Protein AF-K8WVA7-F1 (afdb_monomer)

Secondary structure (DSSP, 8-state):
------------------PPPPSSHHHHHHHHHHHHHTTS----------------GGG-TTSTTHHHHHHHHHHHHHHHHHH-HHHHHHHHHHHHHHHHHHHHT-SEEE-TT---S---PPPTT-SEEE-TT---SB--PPPTT--EEE-TTS--SB--PPPTT--EEE--SS--S---PPPTT--EEE--SS--S---PPPTT--EEE-TTS--S-PPPPPTT--EEE--SS--S-PPPPPTT--EEE--SS--S-PPPPPTT--EEE--SS--S-PPPPPTT--EEE--SS--S-PPPPPTT--EEE--SS------HHHHT--SEEEEETTS---HHHHHHHHHHHT-TT--SEEEEE--GGG-S-------HHHHHHTTS-TTTHHHHHHHHHHHTTSTTHHHHHHHHHHHHHSHHHHH-HHHHHHHHHHHHHHHH-HHHHHHHHHHHHHHHHS-TT-HHHHHHHHHHHHHHHHHHTTTTTT-HHHHHHHHHHHHHHHHHHHHHHHHHTTSTT--HHHHHHHHHHHHTTTTT-SSS-S-------TT--HHHHHHHHHHHHHHHHHHHHHHHHH-HHHHHHHHHH-HHHHHHHHHHHHHHHHHTHHHHHHHHHHHTT-TT-HHHHHHHHHHHHHHHHHHHHHHHHHHHHHHTT-GGGGS-----

Solvent-accessible surface area (backbone atoms only — not comparable to full-atom values): 36561 Å² total; per-residue (Å²): 139,82,91,88,83,91,89,86,80,91,79,86,81,88,78,90,80,89,72,88,77,71,88,56,69,69,48,52,62,48,47,45,51,47,63,56,42,75,74,49,92,69,87,82,77,82,76,74,84,78,81,82,78,90,69,65,76,83,76,58,76,77,48,95,62,38,78,74,48,49,62,56,47,54,49,58,36,56,60,27,63,81,77,37,66,70,36,26,55,36,35,50,54,49,48,50,52,53,51,46,29,69,72,74,62,47,42,62,48,80,44,63,67,32,67,33,60,69,67,72,91,68,70,65,70,29,30,34,42,32,41,22,46,22,49,24,46,51,65,59,84,61,37,67,48,22,26,36,41,38,37,29,42,10,55,25,50,46,69,53,76,65,27,69,51,21,32,36,41,36,42,25,45,28,51,27,48,53,68,56,76,62,33,70,48,24,30,36,41,35,40,24,43,26,50,24,54,47,69,57,76,62,32,63,52,24,32,28,42,35,44,26,37,10,55,26,52,50,68,59,75,61,28,64,54,26,29,36,41,36,44,24,48,27,53,28,48,56,65,56,74,58,30,61,63,20,31,36,41,33,46,24,41,27,53,27,52,52,68,54,72,66,26,66,48,23,31,35,43,36,44,23,43,27,51,26,45,50,65,58,73,64,33,70,49,26,32,37,41,35,44,23,42,26,48,26,48,51,64,55,70,56,43,88,56,37,39,38,37,34,41,25,38,24,50,26,37,60,78,48,74,43,63,79,68,50,65,48,33,42,37,33,43,25,63,25,68,42,35,69,69,50,50,52,53,51,47,64,56,68,70,39,97,83,65,84,42,59,48,77,45,65,54,65,64,93,70,76,84,66,83,77,70,69,54,57,38,39,64,40,58,34,72,52,45,59,82,90,48,28,67,61,50,36,64,62,31,59,68,51,52,75,43,86,46,32,64,46,35,17,46,48,50,45,54,55,50,70,34,68,56,48,71,71,33,71,59,59,30,49,51,53,38,52,50,55,54,51,40,73,76,30,69,70,56,33,55,56,46,19,53,51,33,44,56,44,60,74,61,56,86,77,50,63,54,58,50,52,53,52,48,52,49,49,55,52,39,47,44,49,76,73,53,74,43,80,92,34,58,74,60,48,53,53,52,50,53,43,50,53,48,52,57,46,45,48,54,50,28,53,61,46,38,80,72,44,87,96,58,59,63,48,57,51,31,51,47,49,50,63,74,38,22,73,86,66,66,39,81,90,50,77,92,79,80,79,86,80,83,59,94,82,75,48,77,65,54,53,54,51,50,54,54,48,45,49,54,42,53,52,72,42,39,59,64,51,51,32,69,32,63,61,54,50,56,50,39,49,71,76,40,46,73,60,40,51,57,45,50,54,52,48,52,53,43,56,76,73,40,46,69,59,53,44,57,48,55,28,58,76,65,74,46,76,90,40,68,66,57,52,53,56,43,44,54,52,51,51,52,52,51,48,49,70,42,31,43,59,50,46,52,52,56,26,50,77,71,72,45,58,74,77,64,50,70,80,67,94,127

Organism: NCBI:txid1141662

Foldseek 3Di:
DYDDDDDDDDDDDDDDDDDDDDPVPVVQVVVLVVLLVVVPPDDDDPDDDDPDDDDDPVVLPPDPCCVVVVVQLVVVLVVCVPPPPQLSVLSVVLVVQQSCCRVVVELEGASAQRAHAADTDHDQRRQEYHNDNYQHQEYDDDRLNHAYYHHHNHQHQAYDDDHLNHQEDAHEQYAHQAHDDDHQNHQYDAHENYQHCAYDDDHLNHQYDHHHQHQHQAYDDDHLNHAEYHHDQYAHQAHDDDHQNHAEYAHANYAHQAYDADHLNHAYDHHDNYAHQAYDADHLNHAEAHHDQYAHAAYHQDHLNHAYAHHDQYAHQAYDPNVVVHLAHEHEHANYQYHPVRVVVVVVQVPDPPRDHYHYHYDDNVPPDDPCPLDQLLVLLLVLDDPVCSVVSSVLCVVVSPDPLNSLVSVLSNVVCVDPCVVPPNVVSVLVNVVSVVLSVDVVLVVVLSVLSVVVCVPDNQPSLVSVLVSVLSVLLVCLVVVVCLPPVLVVLVVLLLSLLLVLLLVLLVVQCVVDPPDRSVLSSVVLCQVCCVLSVNPSDDPDDDDDPDPRQDPVSSVVSSVVSLVCLQPPVLLCLLLRPSNLSNCCVNPVVLNVVLVVVLVVCVVPPLVVQLVVVCVVVVNPPPVVSSVVVSVVSNSVSSSVRRSVSVCVVCVVVVNNVSSHRDDPD

pLDDT: mean 76.08, std 18.88, range [20.36, 96.62]

Mean predicted aligned error: 19.22 Å

Radius of gyration: 29.87 Å; Cα conta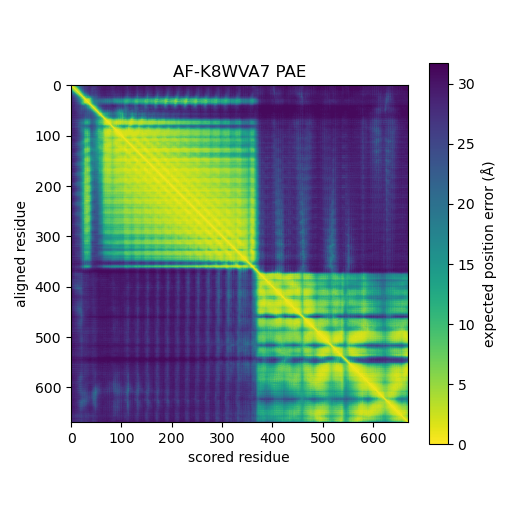cts (8 Å, |Δi|>4): 1068; chains: 1; bounding box: 81×70×80 Å

Sequence (669 aa):
MPIYPNSSTYHSSINSIGSPLNHEDSNNTVRLAQNISKVETVSIQIDSKPRISCRPLEQLKKTQFMPKYHDTWLKWQNEALITCPDEFEDRKIALKKLCACLYDKTLHLNFYGLEITSLPLLPPYITKLDISYTHLKKLPELPSTLKVLYCNYAKLESLPELSEKLEELYCDDNKLVNLPKLPPKLKALSCDNNRLVRLPELPSTLNGLSCENTCLESLPNLPIGLISLYCDLNYLKDLPALPAGMKAISCADNELDFLPALPLSLEELTCNNNNLTRLPPLPLSLNHLIASNNSLTELPEIPASVTHIDCQDNELTHLPESVYRLTRGLINVAYNPLSEQTCENLQAMTFLPEYRGLQIYFSMASQYNFEPTIRALTDSVIDWFPVERKLEIKSKYSAIANERNAEPFSAFIDRLQDTSSAKKDPMFKQQVAQWLNRLADSPKLRESSFIIADGATESCEDRVALMWNDLQKVEFIHNIEDGQYDDKLPQFVANAREMFRLDQLEQISRENVNTLHDVDDIEVYLGYQTQLCIPLELASTGKEMYFFDVSGITSSDLNVAELRVKTAENHQFPEWFAQWSPWQKLIERTEPALWEKAYDKKIDIYENEYQNRINAELNDCELMGDVDAERALGIKVMHDIDKTIFIPLTWEALANKKQESLLNKKWNI

Nearest PDB structures (foldseek):
  3g06-assembly1_A  TM=6.576E-01  e=3.895E-40  Salmonella enterica subsp. enterica serovar Typhimurium
  5kh1-assembly1_A  TM=5.108E-01  e=8.128E-36  Shigella flexneri
  3cvr-assembly1_A  TM=4.994E-01  e=1.475E-34  Shigella flexneri 2a str. 301
  4ow2-assembly1_A  TM=6.969E-01  e=1.316E-16  Yersinia enterocolitica subsp. enterocolitica WA-314
  7v8e-assembly1_B  TM=5.088E-01  e=2.071E-17  Shigella flexneri 5a str. M90T

Structure (mmCIF, N/CA/C/O backbone):
data_AF-K8WVA7-F1
#
_entry.id   AF-K8WVA7-F1
#
loop_
_atom_site.group_PDB
_atom_site.id
_atom_site.type_symbol
_atom_site.label_atom_id
_atom_site.label_alt_id
_atom_site.label_comp_id
_atom_site.label_asym_id
_atom_site.label_entity_id
_atom_site.label_seq_id
_atom_site.pdbx_PDB_ins_code
_atom_site.Cartn_x
_atom_site.Cartn_y
_atom_site.Cartn_z
_atom_site.occupancy
_atom_site.B_iso_or_equiv
_atom_site.auth_seq_id
_atom_site.auth_comp_id
_atom_site.auth_asym_id
_atom_site.auth_atom_id
_atom_site.pdbx_PDB_model_num
ATOM 1 N N . MET A 1 1 ? 50.230 21.832 21.604 1.00 22.55 1 MET A N 1
ATOM 2 C CA . MET A 1 1 ? 51.106 20.640 21.506 1.00 22.55 1 MET A CA 1
ATOM 3 C C . MET A 1 1 ? 50.939 19.822 22.784 1.00 22.55 1 MET A C 1
ATOM 5 O O . MET A 1 1 ? 50.946 20.454 23.829 1.00 22.55 1 MET A O 1
ATOM 9 N N . PRO A 1 2 ? 50.919 18.480 22.760 1.00 37.75 2 PRO A N 1
ATOM 10 C CA . PRO A 1 2 ? 50.035 17.597 21.986 1.00 37.75 2 PRO A CA 1
ATOM 11 C C . PRO A 1 2 ? 49.446 16.418 22.839 1.00 37.75 2 PRO A C 1
ATOM 13 O O . PRO A 1 2 ? 49.923 16.163 23.935 1.00 37.75 2 PRO A O 1
ATOM 16 N N . ILE A 1 3 ? 48.463 15.690 22.268 1.00 23.75 3 ILE A N 1
ATOM 17 C CA . ILE A 1 3 ? 48.060 14.264 22.485 1.00 23.75 3 ILE A CA 1
ATOM 18 C C . ILE A 1 3 ? 47.346 13.849 23.800 1.00 23.75 3 ILE A C 1
ATOM 20 O O . ILE A 1 3 ? 47.949 13.875 24.861 1.00 23.75 3 ILE A O 1
ATOM 24 N N . TYR A 1 4 ? 46.096 13.352 23.697 1.00 21.72 4 TYR A N 1
ATOM 25 C CA . TYR A 1 4 ? 45.677 11.935 23.895 1.00 21.72 4 TYR A CA 1
ATOM 26 C C . TYR A 1 4 ? 44.222 11.709 23.367 1.00 21.72 4 TYR A C 1
ATOM 28 O O . TYR A 1 4 ? 43.483 12.687 23.258 1.00 21.72 4 TYR A O 1
ATOM 36 N N . PRO A 1 5 ? 43.819 10.470 22.986 1.00 26.91 5 PRO A N 1
ATOM 37 C CA . PRO A 1 5 ? 42.655 10.157 22.143 1.00 26.91 5 PRO A CA 1
ATOM 38 C C . PRO A 1 5 ? 41.480 9.424 22.846 1.00 26.91 5 PRO A C 1
ATOM 40 O O . PRO A 1 5 ? 41.631 8.881 23.934 1.00 26.91 5 PRO A O 1
ATOM 43 N N . ASN A 1 6 ? 40.346 9.375 22.128 1.00 23.73 6 ASN A N 1
ATOM 44 C CA . ASN A 1 6 ? 39.241 8.394 22.097 1.00 23.73 6 ASN A CA 1
ATOM 45 C C . ASN A 1 6 ? 38.647 7.810 23.399 1.00 23.73 6 ASN A C 1
ATOM 47 O O . ASN A 1 6 ? 39.209 6.904 24.007 1.00 23.73 6 ASN A O 1
ATOM 51 N N . SER A 1 7 ? 37.391 8.181 23.687 1.00 21.19 7 SER A N 1
ATOM 52 C CA . SER A 1 7 ? 36.217 7.275 23.792 1.00 21.19 7 SER A CA 1
ATOM 53 C C . SER A 1 7 ? 35.006 8.016 24.388 1.00 21.19 7 SER A C 1
ATOM 55 O O . SER A 1 7 ? 35.148 8.672 25.414 1.00 21.19 7 SER A O 1
ATOM 57 N N . SER A 1 8 ? 33.834 7.934 23.741 1.00 20.92 8 SER A N 1
ATOM 58 C CA . SER A 1 8 ? 32.467 7.921 24.330 1.00 20.92 8 SER A CA 1
ATOM 59 C C . SER A 1 8 ? 31.416 8.304 23.269 1.00 20.92 8 SER A C 1
ATOM 61 O O . SER A 1 8 ? 31.465 9.364 22.660 1.00 20.92 8 SER A O 1
ATOM 63 N N . THR A 1 9 ? 30.615 7.316 22.859 1.00 22.17 9 THR A N 1
ATOM 64 C CA . THR A 1 9 ? 29.155 7.205 23.086 1.00 22.17 9 THR A CA 1
ATOM 65 C C . THR A 1 9 ? 28.300 7.791 21.964 1.00 22.17 9 THR A C 1
ATOM 67 O O . THR A 1 9 ? 27.971 8.972 21.944 1.00 22.17 9 THR A O 1
ATOM 70 N N . TYR A 1 10 ? 27.906 6.885 21.064 1.00 20.36 10 TYR A N 1
ATOM 71 C CA . TYR A 1 10 ? 26.731 6.989 20.208 1.00 20.36 10 TYR A CA 1
ATOM 72 C C . TYR A 1 10 ? 25.488 7.271 21.065 1.00 20.36 10 TYR A C 1
ATOM 74 O O . TYR A 1 10 ? 25.113 6.451 21.902 1.00 20.36 10 TYR A O 1
ATOM 82 N N . HIS A 1 11 ? 24.839 8.409 20.830 1.00 21.59 11 HIS A N 1
ATOM 83 C CA . HIS A 1 11 ? 23.457 8.654 21.230 1.00 21.59 11 HIS A CA 1
ATOM 84 C C . HIS A 1 11 ? 22.623 8.803 19.956 1.00 21.59 11 HIS A C 1
ATOM 86 O O . HIS A 1 11 ? 22.598 9.858 19.328 1.00 21.59 11 HIS A O 1
ATOM 92 N N . SER A 1 12 ? 21.970 7.709 19.565 1.00 22.36 12 SER A N 1
ATOM 93 C CA . SER A 1 12 ? 20.901 7.679 18.571 1.00 22.36 12 SER A CA 1
ATOM 94 C C . SER A 1 12 ? 19.616 8.212 19.210 1.00 22.36 12 SER A C 1
ATOM 96 O O . SER A 1 12 ? 19.009 7.542 20.050 1.00 22.36 12 SER A O 1
ATOM 98 N N . SER A 1 13 ? 19.208 9.418 18.829 1.00 23.06 13 SER A N 1
ATOM 99 C CA . SER A 1 13 ? 17.914 9.989 19.205 1.00 23.06 13 SER A CA 1
ATOM 100 C C . SER A 1 13 ? 16.882 9.636 18.135 1.00 23.06 13 SER A C 1
ATOM 102 O O . SER A 1 13 ? 16.850 10.239 17.067 1.00 23.06 13 SER A O 1
ATOM 104 N N . ILE A 1 14 ? 16.059 8.635 18.438 1.00 24.19 14 ILE A N 1
ATOM 105 C CA . ILE A 1 14 ? 14.841 8.269 17.707 1.00 24.19 14 ILE A CA 1
ATOM 106 C C . ILE A 1 14 ? 13.726 9.221 18.161 1.00 24.19 14 ILE A C 1
ATOM 108 O O . ILE A 1 14 ? 13.411 9.229 19.345 1.00 24.19 14 ILE A O 1
ATOM 112 N N . ASN A 1 15 ? 13.126 9.981 17.241 1.00 22.53 15 ASN A N 1
ATOM 113 C CA . ASN A 1 15 ? 11.790 10.592 17.365 1.00 22.53 15 ASN A CA 1
ATOM 114 C C . ASN A 1 15 ? 11.227 10.741 15.939 1.00 22.53 15 ASN A C 1
ATOM 116 O O . ASN A 1 15 ? 11.806 11.443 15.118 1.00 22.53 15 ASN A O 1
ATOM 120 N N . SER A 1 16 ? 10.322 9.839 15.551 1.00 25.66 16 SER A N 1
ATOM 121 C CA . SER A 1 16 ? 8.861 10.036 15.497 1.00 25.66 16 SER A CA 1
ATOM 122 C C . SER A 1 16 ? 8.422 10.917 14.322 1.00 25.66 16 SER A C 1
ATOM 124 O O . SER A 1 16 ? 8.246 12.124 14.472 1.00 25.66 16 SER A O 1
ATOM 126 N N . ILE A 1 17 ? 8.221 10.284 13.167 1.00 25.06 17 ILE A N 1
ATOM 127 C CA . ILE A 1 17 ? 7.457 10.827 12.044 1.00 25.06 17 ILE A CA 1
ATOM 128 C C . ILE A 1 17 ? 6.293 9.858 11.849 1.00 25.06 17 ILE A C 1
ATOM 130 O O . ILE A 1 17 ? 6.508 8.662 11.674 1.00 25.06 17 ILE A O 1
ATOM 134 N N . GLY A 1 18 ? 5.074 10.367 12.021 1.00 24.94 18 GLY A N 1
ATOM 135 C CA . GLY A 1 18 ? 3.862 9.690 11.592 1.00 24.94 18 GLY A CA 1
ATOM 136 C C . GLY A 1 18 ? 3.637 10.039 10.130 1.00 24.94 18 GLY A C 1
ATOM 137 O O . GLY A 1 18 ? 3.313 11.186 9.830 1.00 24.94 18 GLY A O 1
ATOM 138 N N . SER A 1 19 ? 3.849 9.060 9.259 1.00 22.75 19 SER A N 1
ATOM 139 C CA . SER A 1 19 ? 3.389 9.066 7.872 1.00 22.75 19 SER A CA 1
ATOM 140 C C . SER A 1 19 ? 1.947 8.529 7.825 1.00 22.75 19 SER A C 1
ATOM 142 O O . SER A 1 19 ? 1.587 7.704 8.672 1.00 22.75 19 SER A O 1
ATOM 144 N N . PRO A 1 20 ? 1.093 8.985 6.894 1.00 24.06 20 PRO A N 1
ATOM 145 C CA . PRO A 1 20 ? -0.191 8.343 6.638 1.00 24.06 20 PRO A CA 1
ATOM 146 C C . PRO A 1 20 ? 0.067 6.951 6.043 1.00 24.06 20 PRO A C 1
ATOM 148 O O . PRO A 1 20 ? 0.764 6.822 5.046 1.00 24.06 20 PRO A O 1
ATOM 151 N N . LEU A 1 21 ? -0.440 5.924 6.728 1.00 26.94 21 LEU A N 1
ATOM 152 C CA . LEU A 1 21 ? -0.169 4.506 6.488 1.00 26.94 21 LEU A CA 1
ATOM 153 C C . LEU A 1 21 ? -0.704 4.006 5.137 1.00 26.94 21 LEU A C 1
ATOM 155 O O . LEU A 1 21 ? -1.803 4.369 4.710 1.00 26.94 21 LEU A O 1
ATOM 159 N N . ASN A 1 22 ? 0.098 3.132 4.533 1.00 26.80 22 ASN A N 1
ATOM 160 C CA . ASN A 1 22 ? -0.098 2.432 3.273 1.00 26.80 22 ASN A CA 1
ATOM 161 C C . ASN A 1 22 ? -1.418 1.644 3.207 1.00 26.80 22 ASN A C 1
ATOM 163 O O . ASN A 1 22 ? -1.916 1.089 4.186 1.00 26.80 22 ASN A O 1
ATOM 167 N N . HIS A 1 23 ? -1.974 1.565 1.998 1.00 26.41 23 HIS A N 1
ATOM 168 C CA . HIS A 1 23 ? -3.177 0.797 1.670 1.00 26.41 23 HIS A CA 1
ATOM 169 C C . HIS A 1 23 ? -2.946 -0.733 1.613 1.00 26.41 23 HIS A C 1
ATOM 171 O O . HIS A 1 23 ? -3.910 -1.472 1.395 1.00 26.41 23 HIS A O 1
ATOM 177 N N . GLU A 1 24 ? -1.721 -1.223 1.837 1.00 29.91 24 GLU A N 1
ATOM 178 C CA . GLU A 1 24 ? -1.352 -2.642 1.695 1.00 29.91 24 GLU A CA 1
ATOM 179 C C . GLU A 1 24 ? -1.408 -3.442 3.011 1.00 29.91 24 GLU A C 1
ATOM 181 O O . GLU A 1 24 ? -1.947 -4.550 3.011 1.00 29.91 24 GLU A O 1
ATOM 186 N N . ASP A 1 25 ? -1.039 -2.851 4.150 1.00 33.06 25 ASP A N 1
ATOM 187 C CA . ASP A 1 25 ? -0.949 -3.534 5.455 1.00 33.06 25 ASP A CA 1
ATOM 188 C C . ASP A 1 25 ? -2.289 -4.162 5.894 1.00 33.06 25 ASP A C 1
ATOM 190 O O . ASP A 1 25 ? -2.360 -5.283 6.399 1.00 33.06 25 ASP A O 1
ATOM 194 N N . SER A 1 26 ? -3.411 -3.473 5.628 1.00 35.50 26 SER A N 1
ATOM 195 C CA . SER A 1 26 ? -4.750 -4.000 5.948 1.00 35.50 26 SER A CA 1
ATOM 196 C C . SER A 1 26 ? -5.212 -5.127 5.015 1.00 35.50 26 SER A C 1
ATOM 198 O O . SER A 1 26 ? -6.100 -5.898 5.385 1.00 35.50 26 SER A O 1
ATOM 200 N N . ASN A 1 27 ? -4.613 -5.257 3.827 1.00 49.78 27 ASN A N 1
ATOM 201 C CA . ASN A 1 27 ? -4.943 -6.320 2.882 1.00 49.78 27 ASN A CA 1
ATOM 202 C C . ASN A 1 27 ? -4.262 -7.634 3.257 1.00 49.78 27 ASN A C 1
ATOM 204 O O . ASN A 1 27 ? -4.873 -8.679 3.051 1.00 49.78 27 ASN A O 1
ATOM 208 N N . ASN A 1 28 ? -3.063 -7.618 3.845 1.00 42.06 28 ASN A N 1
ATOM 209 C CA . ASN A 1 28 ? -2.329 -8.839 4.188 1.00 42.06 28 ASN A CA 1
ATOM 210 C C . ASN A 1 28 ? -2.946 -9.577 5.379 1.00 42.06 28 ASN A C 1
ATOM 212 O O . ASN A 1 28 ? -3.194 -10.778 5.276 1.00 42.06 28 ASN A O 1
ATOM 216 N N . THR A 1 29 ? -3.356 -8.883 6.447 1.00 46.88 29 THR A N 1
ATOM 217 C CA . THR A 1 29 ? -4.103 -9.515 7.553 1.00 46.88 29 THR A CA 1
ATOM 218 C C . THR A 1 29 ? -5.454 -10.080 7.086 1.00 46.88 29 THR A C 1
ATOM 220 O O . THR A 1 29 ? -5.865 -11.170 7.502 1.00 46.88 29 THR A O 1
ATOM 223 N N . VAL A 1 30 ? -6.143 -9.368 6.183 1.00 53.28 30 VAL A N 1
ATOM 224 C CA . VAL A 1 30 ? -7.407 -9.816 5.574 1.00 53.28 30 VAL A CA 1
ATOM 225 C C . VAL A 1 30 ? -7.177 -11.005 4.643 1.00 53.28 30 VAL A C 1
ATOM 227 O O . VAL A 1 30 ? -7.920 -11.981 4.727 1.00 53.28 30 VAL A O 1
ATOM 230 N N . ARG A 1 31 ? -6.129 -10.992 3.815 1.00 55.66 31 ARG A N 1
ATOM 231 C CA . ARG A 1 31 ? -5.723 -12.111 2.950 1.00 55.66 31 ARG A CA 1
ATOM 232 C C . ARG A 1 31 ? -5.288 -13.320 3.764 1.00 55.66 31 ARG A C 1
ATOM 234 O O . ARG A 1 31 ? -5.683 -14.428 3.424 1.00 55.66 31 ARG A O 1
ATOM 241 N N . LEU A 1 32 ? -4.572 -13.130 4.872 1.00 57.06 32 LEU A N 1
ATOM 242 C CA . LEU A 1 32 ? -4.223 -14.180 5.828 1.00 57.06 32 LEU A CA 1
ATOM 243 C C . LEU A 1 32 ? -5.500 -14.836 6.372 1.00 57.06 32 LEU A C 1
ATOM 245 O O . LEU A 1 32 ? -5.656 -16.054 6.301 1.00 57.06 32 LEU A O 1
ATOM 249 N N . ALA A 1 33 ? -6.463 -14.033 6.835 1.00 53.69 33 ALA A N 1
ATOM 250 C CA . ALA A 1 33 ? -7.753 -14.524 7.319 1.00 53.69 33 ALA A CA 1
ATOM 251 C C . ALA A 1 33 ? -8.599 -15.184 6.208 1.00 53.69 33 ALA A C 1
ATOM 253 O O . ALA A 1 33 ? -9.242 -16.211 6.440 1.00 53.69 33 ALA A O 1
ATOM 254 N N . GLN A 1 34 ? -8.583 -14.654 4.983 1.00 57.66 34 GLN A N 1
ATOM 255 C CA . GLN A 1 34 ? -9.266 -15.221 3.813 1.00 57.66 34 GLN A CA 1
ATOM 256 C C . GLN A 1 34 ? -8.631 -16.541 3.356 1.00 57.66 34 GLN A C 1
ATOM 258 O O . GLN A 1 34 ? -9.341 -17.497 3.059 1.00 57.66 34 GLN A O 1
ATOM 263 N N . ASN A 1 35 ? -7.304 -16.634 3.334 1.00 53.31 35 ASN A N 1
ATOM 264 C CA . ASN A 1 35 ? -6.575 -17.833 2.928 1.00 53.31 35 ASN A CA 1
ATOM 265 C C . ASN A 1 35 ? -6.689 -18.943 3.979 1.00 53.31 35 ASN A C 1
ATOM 267 O O . ASN A 1 35 ? -6.802 -20.114 3.614 1.00 53.31 35 ASN A O 1
ATOM 271 N N . ILE A 1 36 ? -6.779 -18.586 5.264 1.00 54.12 36 ILE A N 1
ATOM 272 C CA . ILE A 1 36 ? -7.112 -19.529 6.340 1.00 54.12 36 ILE A CA 1
ATOM 273 C C . ILE A 1 36 ? -8.589 -19.966 6.251 1.00 54.12 36 ILE A C 1
ATOM 275 O O . ILE A 1 36 ? -8.878 -21.160 6.344 1.00 54.12 36 ILE A O 1
ATOM 279 N N . SER A 1 37 ? -9.531 -19.045 6.009 1.00 43.88 37 SER A N 1
ATOM 280 C CA . SER A 1 37 ? -10.974 -19.357 5.934 1.00 43.88 37 SER A CA 1
ATOM 281 C C . SER A 1 37 ? -11.405 -20.086 4.655 1.00 43.88 37 SER A C 1
ATOM 283 O O . SER A 1 37 ? -12.340 -20.883 4.705 1.00 43.88 37 SER A O 1
ATOM 285 N N . LYS A 1 38 ? -10.692 -19.937 3.529 1.00 45.59 38 LYS A N 1
ATOM 286 C CA . LYS A 1 38 ? -10.892 -20.757 2.312 1.00 45.59 38 LYS A CA 1
ATOM 287 C C . LYS A 1 38 ? -10.700 -22.262 2.569 1.00 45.59 38 LYS A C 1
ATOM 289 O O . LYS A 1 38 ? -11.206 -23.074 1.797 1.00 45.59 38 LYS A O 1
ATOM 294 N N . VAL A 1 39 ? -9.991 -22.643 3.636 1.00 39.94 39 VAL A N 1
ATOM 295 C CA . VAL A 1 39 ? -9.705 -24.043 4.005 1.00 39.94 39 VAL A CA 1
ATOM 296 C C . VAL A 1 39 ? -10.695 -24.587 5.047 1.00 39.94 39 VAL A C 1
ATOM 298 O O . VAL A 1 39 ? -10.925 -25.794 5.111 1.00 39.94 39 VAL A O 1
ATOM 301 N N . GLU A 1 40 ? -11.354 -23.716 5.813 1.00 30.17 40 GLU A N 1
ATOM 302 C CA . GLU A 1 40 ? -12.404 -24.079 6.767 1.00 30.17 40 GLU A CA 1
ATOM 303 C C . GLU A 1 40 ? -13.729 -23.424 6.339 1.00 30.17 40 GLU A C 1
ATOM 305 O O . GLU A 1 40 ? -14.064 -22.323 6.765 1.00 30.17 40 GLU A O 1
ATOM 310 N N . THR A 1 41 ? -14.534 -24.106 5.510 1.00 25.73 41 THR A N 1
ATOM 311 C CA . THR A 1 41 ? -15.933 -23.702 5.285 1.00 25.73 41 THR A CA 1
ATOM 312 C C . THR A 1 41 ? -16.715 -23.776 6.596 1.00 25.73 41 THR A C 1
ATOM 314 O O . THR A 1 41 ? -17.279 -24.820 6.927 1.00 25.73 41 THR A O 1
ATOM 317 N N . VAL A 1 42 ? -16.780 -22.660 7.320 1.00 23.89 42 VAL A N 1
ATOM 318 C CA . VAL A 1 42 ? -17.793 -22.367 8.336 1.00 23.89 42 VAL A CA 1
ATOM 319 C C . VAL A 1 42 ? -18.162 -20.890 8.222 1.00 23.89 42 VAL A C 1
ATOM 321 O O . VAL A 1 42 ? -17.358 -19.996 8.460 1.00 23.89 42 VAL A O 1
ATOM 324 N N . SER A 1 43 ? -19.407 -20.651 7.824 1.00 22.00 43 SER A N 1
ATOM 325 C CA . SER A 1 43 ? -20.032 -19.341 7.686 1.00 22.00 43 SER A CA 1
ATOM 326 C C . SER A 1 43 ? -19.982 -18.549 8.997 1.00 22.00 43 SER A C 1
ATOM 328 O O . SER A 1 43 ? -20.479 -19.017 10.021 1.00 22.00 43 SER A O 1
ATOM 330 N N . ILE A 1 44 ? -19.450 -17.327 8.959 1.00 23.75 44 ILE A N 1
ATOM 331 C CA . ILE A 1 44 ? -19.585 -16.367 10.058 1.00 23.75 44 ILE A CA 1
ATOM 332 C C . ILE A 1 44 ? -20.894 -15.606 9.826 1.00 23.75 44 ILE A C 1
ATOM 334 O O . ILE A 1 44 ? -20.966 -14.701 9.000 1.00 23.75 44 ILE A O 1
ATOM 338 N N . GLN A 1 45 ? -21.955 -15.999 10.533 1.00 22.33 45 GLN A N 1
ATOM 339 C CA . GLN A 1 45 ? -23.126 -15.140 10.700 1.00 22.33 45 GLN A CA 1
ATOM 340 C C . GLN A 1 45 ? -22.719 -13.940 11.560 1.00 22.33 45 GLN A C 1
ATOM 342 O O . GLN A 1 45 ? -22.325 -14.100 12.715 1.00 22.33 45 GLN A O 1
ATOM 347 N N . ILE A 1 46 ? -22.822 -12.740 10.993 1.00 24.23 46 ILE A N 1
ATOM 348 C CA . ILE A 1 46 ? -22.719 -11.486 11.736 1.00 24.23 46 ILE A CA 1
ATOM 349 C C . ILE A 1 46 ? -24.020 -11.343 12.531 1.00 24.23 46 ILE A C 1
ATOM 351 O O . ILE A 1 46 ? -25.052 -10.926 12.006 1.00 24.23 46 ILE A O 1
ATOM 355 N N . ASP A 1 47 ? -23.989 -11.770 13.791 1.00 22.81 47 ASP A N 1
ATOM 356 C CA . ASP A 1 47 ? -25.117 -11.620 14.703 1.00 22.81 47 ASP A CA 1
ATOM 357 C C . ASP A 1 47 ? -25.367 -10.128 14.973 1.00 22.81 47 ASP A C 1
ATOM 359 O O . ASP A 1 47 ? -24.503 -9.376 15.429 1.00 22.81 47 ASP A O 1
ATOM 363 N N . SER A 1 48 ? -26.589 -9.703 14.669 1.00 26.83 48 SER A N 1
ATOM 364 C CA . SER A 1 48 ? -27.126 -8.364 14.896 1.00 26.83 48 SER A CA 1
ATOM 365 C C . SER A 1 48 ? -26.915 -7.855 16.335 1.00 26.83 48 SER A C 1
ATOM 367 O O . SER A 1 48 ? -27.106 -8.593 17.301 1.00 26.83 48 SER A O 1
ATOM 369 N N . LYS A 1 49 ? -26.585 -6.558 16.465 1.00 28.62 49 LYS A N 1
ATOM 370 C CA . LYS A 1 49 ? -26.415 -5.790 17.720 1.00 28.62 49 LYS A CA 1
ATOM 371 C C . LYS A 1 49 ? -27.374 -6.238 18.849 1.00 28.62 49 LYS A C 1
ATOM 373 O O . LYS A 1 49 ? -28.583 -6.020 18.718 1.00 28.62 49 LYS A O 1
ATOM 378 N N . PRO A 1 50 ? -26.897 -6.712 20.019 1.00 27.33 50 PRO A N 1
ATOM 379 C CA . PRO A 1 50 ? -27.746 -6.765 21.198 1.00 27.33 50 PRO A CA 1
ATOM 380 C C . PRO A 1 50 ? -27.916 -5.346 21.756 1.00 27.33 50 PRO A C 1
ATOM 382 O O . PRO A 1 50 ? -26.952 -4.633 22.036 1.00 27.33 50 PRO A O 1
ATOM 385 N N . ARG A 1 51 ? -29.173 -4.923 21.924 1.00 27.42 51 ARG A N 1
ATOM 386 C CA . ARG A 1 51 ? -29.541 -3.697 22.646 1.00 27.42 51 ARG A CA 1
ATOM 387 C C . ARG A 1 51 ? -28.949 -3.738 24.059 1.00 27.42 51 ARG A C 1
ATOM 389 O O . ARG A 1 51 ? -29.417 -4.505 24.898 1.00 27.42 51 ARG A O 1
ATOM 396 N N . ILE A 1 52 ? -27.971 -2.879 24.345 1.00 33.38 52 ILE A N 1
ATOM 397 C CA . ILE A 1 52 ? -27.437 -2.709 25.700 1.00 33.38 52 ILE A CA 1
ATOM 398 C C . ILE A 1 52 ? -28.478 -1.947 26.528 1.00 33.38 52 ILE A C 1
ATOM 400 O O . ILE A 1 52 ? -28.635 -0.733 26.424 1.00 33.38 52 ILE A O 1
ATOM 404 N N . SER A 1 53 ? -29.220 -2.679 27.356 1.00 28.64 53 SER A N 1
ATOM 405 C CA . SER A 1 53 ? -30.069 -2.115 28.406 1.00 28.64 53 SER A CA 1
ATOM 406 C C . SER A 1 53 ? -29.174 -1.557 29.519 1.00 28.64 53 SER A C 1
ATOM 408 O O . SER A 1 53 ? -28.643 -2.321 30.326 1.00 28.64 53 SER A O 1
ATOM 410 N N . CYS A 1 54 ? -29.044 -0.232 29.608 1.00 30.67 54 CYS A N 1
ATOM 411 C CA . CYS A 1 54 ? -28.436 0.448 30.753 1.00 30.67 54 CYS A CA 1
ATOM 412 C C . CYS A 1 54 ? -29.148 0.053 32.059 1.00 30.67 54 CYS A C 1
ATOM 414 O O . CYS A 1 54 ? -30.284 0.463 32.299 1.00 30.67 54 CYS A O 1
ATOM 416 N N . ARG A 1 55 ? -28.479 -0.715 32.929 1.00 39.81 55 ARG A N 1
ATOM 417 C CA . ARG A 1 55 ? -28.892 -0.895 34.330 1.00 39.81 55 ARG A CA 1
ATOM 418 C C . ARG A 1 55 ? -27.784 -0.421 35.280 1.00 39.81 55 ARG A C 1
ATOM 420 O O . ARG A 1 55 ? -26.613 -0.654 34.988 1.00 39.81 55 ARG A O 1
ATOM 427 N N . PRO A 1 56 ? -28.125 0.248 36.398 1.00 40.47 56 PRO A N 1
ATOM 428 C CA . PRO A 1 56 ? -27.139 0.774 37.343 1.00 40.47 56 PRO A CA 1
ATOM 429 C C . PRO A 1 56 ? -26.278 -0.328 37.980 1.00 40.47 56 PRO A C 1
ATOM 431 O O . PRO A 1 56 ? -26.791 -1.405 38.296 1.00 40.47 56 PRO A O 1
ATOM 434 N N . LEU A 1 57 ? -24.999 -0.021 38.252 1.00 44.81 57 LEU A N 1
ATOM 435 C CA . LEU A 1 57 ? -24.016 -0.895 38.925 1.00 44.81 57 LEU A CA 1
ATOM 436 C C . LEU A 1 57 ? -24.546 -1.560 40.212 1.00 44.81 57 LEU A C 1
ATOM 438 O O . LEU A 1 57 ? -24.128 -2.656 40.578 1.00 44.81 57 LEU A O 1
ATOM 442 N N . GLU A 1 58 ? -25.501 -0.932 40.893 1.00 44.88 58 GLU A N 1
ATOM 443 C CA . GLU A 1 58 ? -26.094 -1.433 42.135 1.00 44.88 58 GLU A CA 1
ATOM 444 C C . GLU A 1 58 ? -26.894 -2.735 41.962 1.00 44.88 58 GLU A C 1
ATOM 446 O O . GLU A 1 58 ? -26.978 -3.526 42.905 1.00 44.88 58 GLU A O 1
ATOM 451 N N . GLN A 1 59 ? -27.426 -3.013 40.764 1.00 43.34 59 GLN A N 1
ATOM 452 C CA . GLN A 1 59 ? -28.164 -4.252 40.476 1.00 43.34 59 GLN A CA 1
ATOM 453 C C . GLN A 1 59 ? -27.251 -5.441 40.111 1.00 43.34 59 GLN A C 1
ATOM 455 O O . GLN A 1 59 ? -27.713 -6.584 40.119 1.00 43.34 59 GLN A O 1
ATOM 460 N N . LEU A 1 60 ? -25.960 -5.198 39.844 1.00 45.66 60 LEU A N 1
ATOM 461 C CA . LEU A 1 60 ? -24.977 -6.200 39.402 1.00 45.66 60 LEU A CA 1
ATOM 462 C C . LEU A 1 60 ? -24.338 -7.008 40.554 1.00 45.66 60 LEU A C 1
ATOM 464 O O . LEU A 1 60 ? -23.710 -8.034 40.307 1.00 45.66 60 LEU A O 1
ATOM 468 N N . LYS A 1 61 ? -24.562 -6.630 41.822 1.00 47.28 61 LYS A N 1
ATOM 469 C CA . LYS A 1 61 ? -23.951 -7.231 43.034 1.00 47.28 61 LYS A CA 1
ATOM 470 C C . LYS A 1 61 ? -24.322 -8.703 43.337 1.00 47.28 61 LYS A C 1
ATOM 472 O O . LYS A 1 61 ? -23.973 -9.203 44.403 1.00 47.28 61 LYS A O 1
ATOM 477 N N . LYS A 1 62 ? -25.052 -9.406 42.459 1.00 46.34 62 LYS A N 1
ATOM 478 C CA . LYS A 1 62 ? -25.630 -10.745 42.729 1.00 46.34 62 LYS A CA 1
ATOM 479 C C . LYS A 1 62 ? -24.898 -11.936 42.090 1.00 46.34 62 LYS A C 1
ATOM 481 O O . LYS A 1 62 ? -25.318 -13.068 42.321 1.00 46.34 62 LYS A O 1
ATOM 486 N N . THR A 1 63 ? -23.833 -11.745 41.308 1.00 52.41 63 THR A N 1
ATOM 487 C CA . THR A 1 63 ? -23.058 -12.872 40.748 1.00 52.41 63 THR A CA 1
ATOM 488 C C . THR A 1 63 ? -21.925 -13.300 41.689 1.00 52.41 63 THR A C 1
ATOM 490 O O . THR A 1 63 ? -21.266 -12.472 42.307 1.00 52.41 63 THR A O 1
ATOM 493 N N . GLN A 1 64 ? -21.662 -14.608 41.785 1.00 52.66 64 GLN A N 1
ATOM 494 C CA . GLN A 1 64 ? -20.644 -15.197 42.676 1.00 52.66 64 GLN A CA 1
ATOM 495 C C . GLN A 1 64 ? -19.208 -14.689 42.401 1.00 52.66 64 GLN A C 1
ATOM 497 O O . GLN A 1 64 ? -18.352 -14.766 43.277 1.00 52.66 64 GLN A O 1
ATOM 502 N N . PHE A 1 65 ? -18.951 -14.140 41.204 1.00 52.19 65 PHE A N 1
ATOM 503 C CA . PHE A 1 65 ? -17.664 -13.561 40.797 1.00 52.19 65 PHE A CA 1
ATOM 504 C C . PHE A 1 65 ? -17.530 -12.062 41.113 1.00 52.19 65 PHE A C 1
ATOM 506 O O . PHE A 1 65 ? -16.416 -11.593 41.341 1.00 52.19 65 PHE A O 1
ATOM 513 N N . MET A 1 66 ? -18.637 -11.311 41.158 1.00 57.19 66 MET A N 1
ATOM 514 C CA . MET A 1 66 ? -18.627 -9.844 41.269 1.00 57.19 66 MET A CA 1
ATOM 515 C C . MET A 1 66 ? -17.825 -9.305 42.462 1.00 57.19 66 MET A C 1
ATOM 517 O O . MET A 1 66 ? -17.033 -8.398 42.235 1.00 57.19 66 MET A O 1
ATOM 521 N N . PRO A 1 67 ? -17.903 -9.860 43.689 1.00 59.50 67 PRO A N 1
ATOM 522 C CA . PRO A 1 67 ? -17.169 -9.299 44.826 1.00 59.50 67 PRO A CA 1
ATOM 523 C C . PRO A 1 67 ? -15.644 -9.292 44.643 1.00 59.50 67 PRO A C 1
ATOM 525 O O . PRO A 1 67 ? -14.980 -8.388 45.132 1.00 59.50 67 PRO A O 1
ATOM 528 N N . LYS A 1 68 ? -15.077 -10.272 43.920 1.00 69.81 68 LYS A N 1
ATOM 529 C CA . LYS A 1 68 ? -13.622 -10.377 43.711 1.00 69.81 68 LYS A CA 1
ATOM 530 C C . LYS A 1 68 ? -13.099 -9.358 42.692 1.00 69.81 68 LYS A C 1
ATOM 532 O O . LYS A 1 68 ? -11.999 -8.850 42.863 1.00 69.81 68 LYS A O 1
ATOM 537 N N . TYR A 1 69 ? -13.865 -9.088 41.634 1.00 77.19 69 TYR A N 1
ATOM 538 C CA . TYR A 1 69 ? -13.451 -8.202 40.537 1.00 77.19 69 TYR A CA 1
ATOM 539 C C . TYR A 1 69 ? -13.866 -6.745 40.765 1.00 77.19 69 TYR A C 1
ATOM 541 O O . TYR A 1 69 ? -13.127 -5.835 40.400 1.00 77.19 69 TYR A O 1
ATOM 549 N N . HIS A 1 70 ? -15.018 -6.525 41.405 1.00 73.25 70 HIS A N 1
ATOM 550 C CA . HIS A 1 70 ? -15.641 -5.211 41.558 1.00 73.25 70 HIS A CA 1
ATOM 551 C C . HIS A 1 70 ? -14.707 -4.188 42.214 1.00 73.25 70 HIS A C 1
ATOM 553 O O . HIS A 1 70 ? -14.492 -3.113 41.659 1.00 73.25 70 HIS A O 1
ATOM 559 N N . ASP A 1 71 ? -14.093 -4.532 43.347 1.00 77.62 71 ASP A N 1
ATOM 560 C CA . ASP A 1 71 ? -13.244 -3.586 44.080 1.00 77.62 71 ASP A CA 1
ATOM 561 C C . ASP A 1 71 ? -11.934 -3.292 43.338 1.00 77.62 71 ASP A C 1
ATOM 563 O O . ASP A 1 71 ? -11.436 -2.167 43.367 1.00 77.62 71 ASP A O 1
ATOM 567 N N . THR A 1 72 ? -11.392 -4.278 42.614 1.00 84.31 72 THR A N 1
ATOM 568 C CA . THR A 1 72 ? -10.168 -4.097 41.817 1.00 84.31 72 THR A CA 1
ATOM 569 C C . THR A 1 72 ? -10.425 -3.237 40.581 1.00 84.31 72 THR A C 1
ATOM 571 O O . THR A 1 72 ? -9.627 -2.358 40.266 1.00 84.31 72 THR A O 1
ATOM 574 N N . TRP A 1 73 ? -11.551 -3.449 39.900 1.00 88.31 73 TRP A N 1
ATOM 575 C CA . TRP A 1 73 ? -11.939 -2.680 38.717 1.00 88.31 73 TRP A CA 1
ATOM 576 C C . TRP A 1 73 ? -12.306 -1.239 39.052 1.00 88.31 73 TRP A C 1
ATOM 578 O O . TRP A 1 73 ? -11.895 -0.328 38.339 1.00 88.31 73 TRP A O 1
ATOM 588 N N . LEU A 1 74 ? -13.020 -1.019 40.159 1.00 82.50 74 LEU A N 1
ATOM 589 C CA . LEU A 1 74 ? -13.359 0.328 40.608 1.00 82.50 74 LEU A CA 1
ATOM 590 C C . LEU A 1 74 ? -12.102 1.107 41.015 1.00 82.50 74 LEU A C 1
ATOM 592 O O . LEU A 1 74 ? -11.979 2.292 40.711 1.00 82.50 74 LEU A O 1
ATOM 596 N N . LYS A 1 75 ? -11.138 0.436 41.657 1.00 85.00 75 LYS A N 1
ATOM 597 C CA . LYS A 1 75 ? -9.832 1.031 41.951 1.00 85.00 75 LYS A CA 1
ATOM 598 C C . LYS A 1 75 ? -9.091 1.407 40.663 1.00 85.00 75 LYS A C 1
ATOM 600 O O . LYS A 1 75 ? -8.679 2.553 40.538 1.00 85.00 75 LYS A O 1
ATOM 605 N N . TRP A 1 76 ? -8.997 0.486 39.703 1.00 87.75 76 TRP A N 1
ATOM 606 C CA . TRP A 1 76 ? -8.374 0.735 38.398 1.00 87.75 76 TRP A CA 1
ATOM 607 C C . TRP A 1 76 ? -9.024 1.908 37.652 1.00 87.75 76 TRP A C 1
ATOM 609 O O . TRP A 1 76 ? -8.323 2.752 37.103 1.00 87.75 76 TRP A O 1
ATOM 619 N N . GLN A 1 77 ? -10.351 2.025 37.668 1.00 83.94 77 GLN A N 1
ATOM 620 C CA . GLN A 1 77 ? -11.033 3.173 37.069 1.00 83.94 77 GLN A CA 1
ATOM 621 C C . GLN A 1 77 ? -10.624 4.486 37.758 1.00 83.94 77 GLN A C 1
ATOM 623 O O . GLN A 1 77 ? -10.251 5.448 37.094 1.00 83.94 77 GLN A O 1
ATOM 628 N N . ASN A 1 78 ? -10.654 4.516 39.092 1.00 82.25 78 ASN A N 1
ATOM 629 C CA . ASN A 1 78 ? -10.374 5.722 39.873 1.00 82.25 78 ASN A CA 1
ATOM 630 C C . ASN A 1 78 ? -8.898 6.149 39.849 1.00 82.25 78 ASN A C 1
ATOM 632 O O . ASN A 1 78 ? -8.605 7.304 40.142 1.00 82.25 78 ASN A O 1
ATOM 636 N N . GLU A 1 79 ? -7.972 5.260 39.484 1.00 81.69 79 GLU A N 1
ATOM 637 C CA . GLU A 1 79 ? -6.560 5.610 39.283 1.00 81.69 79 GLU A CA 1
ATOM 638 C C . GLU A 1 79 ? -6.369 6.607 38.125 1.00 81.69 79 GLU A C 1
ATOM 640 O O . GLU A 1 79 ? -5.511 7.479 38.232 1.00 81.69 79 GLU A O 1
ATOM 645 N N . ALA A 1 80 ? -7.203 6.551 37.075 1.00 74.44 80 ALA A N 1
ATOM 646 C CA . ALA A 1 80 ? -7.144 7.506 35.959 1.00 74.44 80 ALA A CA 1
ATOM 647 C C . ALA A 1 80 ? -7.720 8.887 36.298 1.00 74.44 80 ALA A C 1
ATOM 649 O O . ALA A 1 80 ? -7.335 9.876 35.680 1.00 74.44 80 ALA A O 1
ATOM 650 N N . LEU A 1 81 ? -8.593 8.974 37.311 1.00 67.69 81 LEU A N 1
ATOM 651 C CA . LEU A 1 81 ? -9.288 10.212 37.687 1.00 67.69 81 LEU A CA 1
ATOM 652 C C . LEU A 1 81 ? -8.318 11.357 38.029 1.00 67.69 81 LEU A C 1
ATOM 654 O O . LEU A 1 81 ? -8.663 12.526 37.891 1.00 67.69 81 LEU A O 1
ATOM 658 N N . ILE A 1 82 ? -7.114 11.018 38.496 1.00 59.22 82 ILE A N 1
ATOM 659 C CA . ILE A 1 82 ? -6.086 11.979 38.916 1.00 59.22 82 ILE A CA 1
ATOM 660 C C . ILE A 1 82 ? -5.090 12.272 37.781 1.00 59.22 82 ILE A C 1
ATOM 662 O O . ILE A 1 82 ? -4.502 13.350 37.755 1.00 59.22 82 ILE A O 1
ATOM 666 N N . THR A 1 83 ? -4.878 11.331 36.857 1.00 60.66 83 THR A N 1
ATOM 667 C CA . THR A 1 83 ? -3.791 11.391 35.866 1.00 60.66 83 THR A CA 1
ATOM 668 C C . THR A 1 83 ? -4.234 11.824 34.472 1.00 60.66 83 THR A C 1
ATOM 670 O O . THR A 1 83 ? -3.437 12.454 33.783 1.00 60.66 83 THR A O 1
ATOM 673 N N . CYS A 1 84 ? -5.462 11.505 34.045 1.00 68.19 84 CYS A N 1
ATOM 674 C CA . CYS A 1 84 ? -5.990 11.871 32.726 1.00 68.19 84 CYS A CA 1
ATOM 675 C C . CYS A 1 84 ? -7.537 11.759 32.700 1.00 68.19 84 CYS A C 1
ATOM 677 O O . CYS A 1 84 ? -8.063 10.645 32.746 1.00 68.19 84 CYS A O 1
ATOM 679 N N . PRO A 1 85 ? -8.282 12.884 32.657 1.00 68.44 85 PRO A N 1
ATOM 680 C CA . PRO A 1 85 ? -9.751 12.878 32.653 1.00 68.44 85 PRO A CA 1
ATOM 681 C C . PRO A 1 85 ? -10.387 12.166 31.451 1.00 68.44 85 PRO A C 1
ATOM 683 O O . PRO A 1 85 ? -11.420 11.521 31.621 1.00 68.44 85 PRO A O 1
ATOM 686 N N . ASP A 1 86 ? -9.763 12.235 30.276 1.00 70.50 86 ASP A N 1
ATOM 687 C CA . ASP A 1 86 ? -10.280 11.604 29.053 1.00 70.50 86 ASP A CA 1
ATOM 688 C C . ASP A 1 86 ? -10.176 10.073 29.146 1.00 70.50 86 ASP A C 1
ATOM 690 O O . ASP A 1 86 ? -11.163 9.354 28.975 1.00 70.50 86 ASP A O 1
ATOM 694 N N . GLU A 1 87 ? -9.031 9.570 29.623 1.00 80.88 87 GLU A N 1
ATOM 695 C CA . GLU A 1 87 ? -8.853 8.150 29.940 1.00 80.88 87 GLU A CA 1
ATOM 696 C C . GLU A 1 87 ? -9.883 7.657 30.977 1.00 80.88 87 GLU A C 1
ATOM 698 O O . GLU A 1 87 ? -10.315 6.503 30.935 1.00 80.88 87 GLU A O 1
ATOM 703 N N . PHE A 1 88 ? -10.303 8.497 31.928 1.00 75.06 88 PHE A N 1
ATOM 704 C CA . PHE A 1 88 ? -11.277 8.098 32.946 1.00 75.06 88 PHE A CA 1
ATOM 705 C C . PHE A 1 88 ? -12.655 7.751 32.352 1.00 75.06 88 PHE A C 1
ATOM 707 O O . PHE A 1 88 ? -13.282 6.779 32.800 1.00 75.06 88 PHE A O 1
ATOM 714 N N . GLU A 1 89 ? -13.131 8.493 31.347 1.00 80.88 89 GLU A N 1
ATOM 715 C CA . GLU A 1 89 ? -14.402 8.181 30.679 1.00 80.88 89 GLU A CA 1
ATOM 716 C C . GLU A 1 89 ? -14.299 6.900 29.838 1.00 80.88 89 GLU A C 1
ATOM 718 O O . GLU A 1 89 ? -15.196 6.050 29.902 1.00 80.88 89 GLU A O 1
ATOM 723 N N . ASP A 1 90 ? -13.165 6.650 29.187 1.00 84.62 90 ASP A N 1
ATOM 724 C CA . ASP A 1 90 ? -12.944 5.387 28.479 1.00 84.62 90 ASP A CA 1
ATOM 725 C C . ASP A 1 90 ? -12.788 4.193 29.421 1.00 84.62 90 ASP A C 1
ATOM 727 O O . ASP A 1 90 ? -13.366 3.123 29.185 1.00 84.62 90 ASP A O 1
ATOM 731 N N . ARG A 1 91 ? -12.119 4.365 30.567 1.00 88.06 91 ARG A N 1
ATOM 732 C CA . ARG A 1 91 ? -12.071 3.333 31.616 1.00 88.06 91 ARG A CA 1
ATOM 733 C C . ARG A 1 91 ? -13.462 3.022 32.165 1.00 88.06 91 ARG A C 1
ATOM 735 O O . ARG A 1 91 ? -13.747 1.870 32.491 1.00 88.06 91 ARG A O 1
ATOM 742 N N . LYS A 1 92 ? -14.367 4.000 32.231 1.00 82.12 92 LYS A N 1
ATOM 743 C CA . LYS A 1 92 ? -15.771 3.796 32.631 1.00 82.12 92 LYS A CA 1
ATOM 744 C C . LYS A 1 92 ? -16.555 3.011 31.579 1.00 82.12 92 LYS A C 1
ATOM 746 O O . LYS A 1 92 ? -17.359 2.149 31.945 1.00 82.12 92 LYS A O 1
ATOM 751 N N . ILE A 1 93 ? -16.323 3.261 30.289 1.00 83.75 93 ILE A N 1
ATOM 752 C CA . ILE A 1 93 ? -16.890 2.456 29.195 1.00 83.75 93 ILE A CA 1
ATOM 753 C C . ILE A 1 93 ? -16.346 1.024 29.262 1.00 83.75 93 ILE A C 1
ATOM 755 O O . ILE A 1 93 ? -17.129 0.069 29.267 1.00 83.75 93 ILE A O 1
ATOM 759 N N . ALA A 1 94 ? -15.031 0.857 29.409 1.00 87.12 94 ALA A N 1
ATOM 760 C CA . ALA A 1 94 ? -14.388 -0.442 29.576 1.00 87.12 94 ALA A CA 1
ATOM 761 C C . ALA A 1 94 ? -14.943 -1.206 30.791 1.00 87.12 94 ALA A C 1
ATOM 763 O O . ALA A 1 94 ? -15.266 -2.391 30.688 1.00 87.12 94 ALA A O 1
ATOM 764 N N . LEU A 1 95 ? -15.155 -0.528 31.923 1.00 87.56 95 LEU A N 1
ATOM 765 C CA . LEU A 1 95 ? -15.738 -1.120 33.128 1.00 87.56 95 LEU A CA 1
ATOM 766 C C . LEU A 1 95 ? -17.177 -1.601 32.903 1.00 87.56 95 LEU A C 1
ATOM 768 O O . LEU A 1 95 ? -17.543 -2.682 33.372 1.00 87.56 95 LEU A O 1
ATOM 772 N N . LYS A 1 96 ? -17.990 -0.857 32.140 1.00 83.75 96 LYS A N 1
ATOM 773 C CA . LYS A 1 96 ? -19.329 -1.316 31.732 1.00 83.75 96 LYS A CA 1
ATOM 774 C C . LYS A 1 96 ? -19.241 -2.586 30.886 1.00 83.75 96 LYS A C 1
ATOM 776 O O . LYS A 1 96 ? -19.986 -3.528 31.153 1.00 83.75 96 LYS A O 1
ATOM 781 N N . LYS A 1 97 ? -18.317 -2.640 29.919 1.00 85.25 97 LYS A N 1
ATOM 782 C CA . LYS A 1 97 ? -18.100 -3.824 29.068 1.00 85.25 97 LYS A CA 1
ATOM 783 C C . LYS A 1 97 ? -17.642 -5.040 29.886 1.00 85.25 97 LYS A C 1
ATOM 785 O O . LYS A 1 97 ? -18.178 -6.130 29.711 1.00 85.25 97 LYS A O 1
ATOM 790 N N . LEU A 1 98 ? -16.728 -4.844 30.836 1.00 87.44 98 LEU A N 1
ATOM 791 C CA . LEU A 1 98 ? -16.273 -5.871 31.781 1.00 87.44 98 LEU A CA 1
ATOM 792 C C . LEU A 1 98 ? -17.415 -6.409 32.655 1.00 87.44 98 LEU A C 1
ATOM 794 O O . LEU A 1 98 ? -17.564 -7.621 32.825 1.00 87.44 98 LEU A O 1
ATOM 798 N N . CYS A 1 99 ? -18.251 -5.516 33.188 1.00 82.62 99 CYS A N 1
ATOM 799 C CA . CYS A 1 99 ? -19.403 -5.897 34.002 1.00 82.62 99 CYS A CA 1
ATOM 800 C C . CYS A 1 99 ? -20.461 -6.654 33.189 1.00 82.62 99 CYS A C 1
ATOM 802 O O . CYS A 1 99 ? -20.981 -7.660 33.675 1.00 82.62 99 CYS A O 1
ATOM 804 N N . ALA A 1 100 ? -20.751 -6.205 31.963 1.00 82.06 100 ALA A N 1
ATOM 805 C CA . ALA A 1 100 ? -21.647 -6.901 31.041 1.00 82.06 100 ALA A CA 1
ATOM 806 C C . ALA A 1 100 ? -21.112 -8.302 30.712 1.00 82.06 100 ALA A C 1
ATOM 808 O O . ALA A 1 100 ? -21.829 -9.284 30.868 1.00 82.06 100 ALA A O 1
ATOM 809 N N . CYS A 1 101 ? -19.817 -8.421 30.403 1.00 84.62 101 CYS A N 1
ATOM 810 C CA . CYS A 1 101 ? -19.157 -9.703 30.154 1.00 84.62 101 CYS A CA 1
ATOM 811 C C . CYS A 1 101 ? -19.304 -10.683 31.334 1.00 84.62 101 CYS A C 1
ATOM 813 O O . CYS A 1 101 ? -19.627 -11.853 31.116 1.00 84.62 101 CYS A O 1
ATOM 815 N N . LEU A 1 102 ? -19.137 -10.217 32.582 1.00 83.94 102 LEU A N 1
ATOM 816 C CA . LEU A 1 102 ? -19.353 -11.025 33.796 1.00 83.94 102 LEU A CA 1
ATOM 817 C C . LEU A 1 102 ? -20.802 -11.448 34.021 1.00 83.94 102 LEU A C 1
ATOM 819 O O . LEU A 1 102 ? -21.053 -12.555 34.505 1.00 83.94 102 LEU A O 1
ATOM 823 N N . TYR A 1 103 ? -21.744 -10.558 33.735 1.00 78.19 103 TYR A N 1
ATOM 824 C CA . TYR A 1 103 ? -23.156 -10.804 33.992 1.00 78.19 103 TYR A CA 1
ATOM 825 C C . TYR A 1 103 ? -23.776 -11.712 32.928 1.00 78.19 103 TYR A C 1
ATOM 827 O O . TYR A 1 103 ? -24.379 -12.733 33.264 1.00 78.19 103 TYR A O 1
ATOM 835 N N . ASP A 1 104 ? -23.547 -11.379 31.660 1.00 79.94 104 ASP A N 1
ATOM 836 C CA . ASP A 1 104 ? -24.085 -12.083 30.496 1.00 79.94 104 ASP A CA 1
ATOM 837 C C . ASP A 1 104 ? -23.255 -13.325 30.130 1.00 79.94 104 ASP A C 1
ATOM 839 O O . ASP A 1 104 ? -23.671 -14.128 29.297 1.00 79.94 104 ASP A O 1
ATOM 843 N N . LYS A 1 105 ? -22.089 -13.512 30.771 1.00 82.75 105 LYS A N 1
ATOM 844 C CA . LYS A 1 105 ? -21.119 -14.586 30.493 1.00 82.75 105 LYS A CA 1
ATOM 845 C C . LYS A 1 105 ? -20.693 -14.630 29.024 1.00 82.75 105 LYS A C 1
ATOM 847 O O . LYS A 1 105 ? -20.542 -15.708 28.447 1.00 82.75 105 LYS A O 1
ATOM 852 N N . THR A 1 106 ? -20.487 -13.462 28.419 1.00 86.06 106 THR A N 1
ATOM 853 C CA . THR A 1 106 ? -20.003 -13.392 27.038 1.00 86.06 106 THR A CA 1
ATOM 854 C C . THR A 1 106 ? -18.584 -13.943 26.950 1.00 86.06 106 THR A C 1
ATOM 856 O O . THR A 1 106 ? -17.746 -13.704 27.817 1.00 86.06 106 THR A O 1
ATOM 859 N N . LEU A 1 107 ? -18.297 -14.680 25.879 1.00 87.62 107 LEU A N 1
ATOM 860 C CA . LEU A 1 107 ? -16.958 -15.222 25.628 1.00 87.62 107 LEU A CA 1
ATOM 861 C C . LEU A 1 107 ? -16.034 -14.217 24.922 1.00 87.62 107 LEU A C 1
ATOM 863 O O . LEU A 1 107 ? -14.829 -14.447 24.819 1.00 87.62 107 LEU A O 1
ATOM 867 N N . HIS A 1 108 ? -16.605 -13.107 24.454 1.00 88.88 108 HIS A N 1
ATOM 868 C CA . HIS A 1 108 ? -15.935 -12.061 23.696 1.00 88.88 108 HIS A CA 1
ATOM 869 C C . HIS A 1 108 ? -15.901 -10.774 24.513 1.00 88.88 108 HIS A C 1
ATOM 871 O O . HIS A 1 108 ? -16.929 -10.343 25.051 1.00 88.88 108 HIS A O 1
ATOM 877 N N . LEU A 1 109 ? -14.725 -10.162 24.576 1.00 89.69 109 LEU A N 1
ATOM 878 C CA . LEU A 1 109 ? -14.501 -8.883 25.230 1.00 89.69 109 LEU A CA 1
ATOM 879 C C . LEU A 1 109 ? -13.760 -7.961 24.260 1.00 89.69 109 LEU A C 1
ATOM 881 O O . LEU A 1 109 ? -12.706 -8.329 23.754 1.00 89.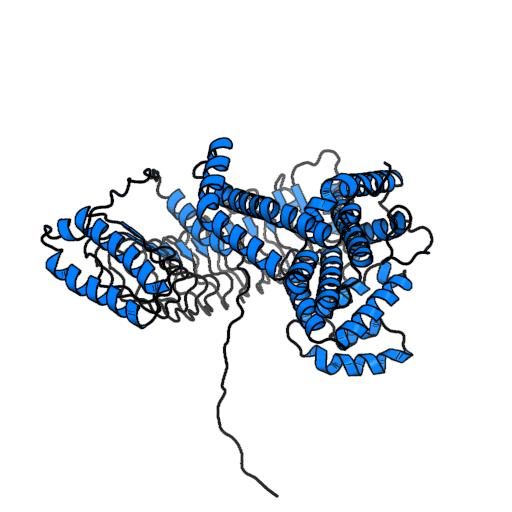69 109 LEU A O 1
ATOM 885 N N . ASN A 1 110 ? -14.337 -6.794 23.980 1.00 87.94 110 ASN A N 1
ATOM 886 C CA . ASN A 1 110 ? -13.845 -5.875 22.957 1.00 87.94 110 ASN A CA 1
ATOM 887 C C . ASN A 1 110 ? -13.662 -4.461 23.536 1.00 87.94 110 ASN A C 1
ATOM 889 O O . ASN A 1 110 ? -14.634 -3.814 23.932 1.00 87.94 110 ASN A O 1
ATOM 893 N N . PHE A 1 111 ? -12.427 -3.976 23.534 1.00 87.69 111 PHE A N 1
ATOM 894 C CA . PHE A 1 111 ? -11.990 -2.642 23.938 1.00 87.69 111 PHE A CA 1
ATOM 895 C C . PHE A 1 111 ? -11.435 -1.812 22.773 1.00 87.69 111 PHE A C 1
ATOM 897 O O . PHE A 1 111 ? -10.756 -0.823 23.024 1.00 87.69 111 PHE A O 1
ATOM 904 N N . TYR A 1 112 ? -11.737 -2.199 21.534 1.00 79.88 112 TYR A N 1
ATOM 905 C CA . TYR A 1 112 ? -11.340 -1.506 20.316 1.00 79.88 112 TYR A CA 1
ATOM 906 C C . TYR A 1 112 ? -11.581 0.002 20.419 1.00 79.88 112 TYR A C 1
ATOM 908 O O . TYR A 1 112 ? -12.699 0.423 20.747 1.00 79.88 112 TYR A O 1
ATOM 916 N N . GLY A 1 113 ? -10.538 0.782 20.133 1.00 75.62 113 GLY A N 1
ATOM 917 C CA . GLY A 1 113 ? -10.599 2.241 20.030 1.00 75.62 113 GLY A CA 1
ATOM 918 C C . GLY A 1 113 ? -10.783 2.988 21.353 1.00 75.62 113 GLY A C 1
ATOM 919 O O . GLY A 1 113 ? -11.122 4.163 21.319 1.00 75.62 113 GLY A O 1
ATOM 920 N N . LEU A 1 114 ? -10.620 2.330 22.507 1.00 84.94 114 LEU A N 1
ATOM 921 C CA . LEU A 1 114 ? -10.641 3.011 23.807 1.00 84.94 114 LEU A CA 1
ATOM 922 C C . LEU A 1 114 ? -9.241 3.530 24.161 1.00 84.94 114 LEU A C 1
ATOM 924 O O . LEU A 1 114 ? -8.273 2.762 24.141 1.00 84.94 114 LEU A O 1
ATOM 928 N N . GLU A 1 115 ? -9.126 4.778 24.609 1.00 86.44 115 GLU A N 1
ATOM 929 C CA . GLU A 1 115 ? -7.860 5.435 24.971 1.00 86.44 115 GLU A CA 1
ATOM 930 C C . GLU A 1 115 ? -7.334 5.013 26.360 1.00 86.44 115 GLU A C 1
ATOM 932 O O . GLU A 1 115 ? -6.888 5.811 27.185 1.00 86.44 115 GLU A O 1
ATOM 937 N N . ILE A 1 116 ? -7.364 3.711 26.652 1.00 87.38 116 ILE A N 1
ATOM 938 C CA . ILE A 1 116 ? -6.900 3.148 27.924 1.00 87.38 116 ILE A CA 1
ATOM 939 C C . ILE A 1 116 ? -5.397 2.836 27.899 1.00 87.38 116 ILE A C 1
ATOM 941 O O . ILE A 1 116 ? -4.874 2.257 26.944 1.00 87.38 116 ILE A O 1
ATOM 945 N N . THR A 1 117 ? -4.694 3.167 28.989 1.00 87.31 117 THR A N 1
ATOM 946 C CA . THR A 1 117 ? -3.235 2.952 29.129 1.00 87.31 117 THR A CA 1
ATOM 947 C C . THR A 1 117 ? -2.858 1.712 29.941 1.00 87.31 117 THR A C 1
ATOM 949 O O . THR A 1 117 ? -1.702 1.278 29.937 1.00 87.31 117 THR A O 1
ATOM 952 N N . SER A 1 118 ? -3.826 1.101 30.628 1.00 88.75 118 SER A N 1
ATOM 953 C CA . SER A 1 118 ? -3.654 -0.152 31.374 1.00 88.75 118 SER A CA 1
ATOM 954 C C . SER A 1 118 ? -4.934 -0.985 31.356 1.00 88.75 118 SER A C 1
ATOM 956 O O . SER A 1 118 ? -6.018 -0.440 31.171 1.00 88.75 118 SER A O 1
ATOM 958 N N . LEU A 1 119 ? -4.823 -2.295 31.594 1.00 88.62 119 LEU A N 1
ATOM 959 C CA . LEU A 1 119 ? -5.970 -3.194 31.756 1.00 88.62 119 LEU A CA 1
ATOM 960 C C . LEU A 1 119 ? -6.019 -3.772 33.177 1.00 88.62 119 LEU A C 1
ATOM 962 O O . LEU A 1 119 ? -4.970 -4.102 33.739 1.00 88.62 119 LEU A O 1
ATOM 966 N N . PRO A 1 120 ? -7.221 -3.955 33.752 1.00 89.06 120 PRO A N 1
ATOM 967 C CA . PRO A 1 120 ? -7.381 -4.671 35.007 1.00 89.06 120 PRO A CA 1
ATOM 968 C C . PRO A 1 120 ? -7.363 -6.195 34.783 1.00 89.06 120 PRO A C 1
ATOM 970 O O . PRO A 1 120 ? -7.255 -6.679 33.657 1.00 89.06 120 PRO A O 1
ATOM 973 N N . LEU A 1 121 ? -7.533 -6.977 35.859 1.00 87.56 121 LEU A N 1
ATOM 974 C CA . LEU A 1 121 ? -7.720 -8.426 35.735 1.00 87.56 121 LEU A CA 1
ATOM 975 C C . LEU A 1 121 ? -8.938 -8.755 34.864 1.00 87.56 121 LEU A C 1
ATOM 977 O O . LEU A 1 121 ? -10.038 -8.249 35.105 1.00 87.56 121 LEU A O 1
ATOM 981 N N . LEU A 1 122 ? -8.742 -9.661 33.908 1.00 90.25 122 LEU A N 1
ATOM 982 C CA . LEU A 1 122 ? -9.765 -10.085 32.958 1.00 90.25 122 LEU A CA 1
ATOM 983 C C . LEU A 1 122 ? -10.603 -11.263 33.500 1.00 90.25 122 LEU A C 1
ATOM 985 O O . LEU A 1 122 ? -10.118 -12.051 34.322 1.00 90.25 122 LEU A O 1
ATOM 989 N N . PRO A 1 123 ? -11.864 -11.423 33.051 1.00 88.25 123 PRO A N 1
ATOM 990 C CA . PRO A 1 123 ? -12.658 -12.605 33.368 1.00 88.25 123 PRO A CA 1
ATOM 991 C C . PRO A 1 123 ? -11.994 -13.885 32.818 1.00 88.25 123 PRO A C 1
ATOM 993 O O . PRO A 1 123 ? -11.572 -13.911 31.664 1.00 88.25 123 PRO A O 1
ATOM 996 N N . PRO A 1 124 ? -11.915 -14.978 33.598 1.00 87.56 124 PRO A N 1
ATOM 997 C CA . PRO A 1 124 ? -11.023 -16.103 33.306 1.00 87.56 124 PRO A CA 1
ATOM 998 C C . PRO A 1 124 ? -11.551 -17.067 32.236 1.00 87.56 124 PRO A C 1
ATOM 1000 O O . PRO A 1 124 ? -10.875 -18.040 31.927 1.00 87.56 124 PRO A O 1
ATOM 1003 N N . TYR A 1 125 ? -12.770 -16.852 31.735 1.00 88.00 125 TYR A N 1
ATOM 1004 C CA . TYR A 1 125 ? -13.457 -17.746 30.797 1.00 88.00 125 TYR A CA 1
ATOM 1005 C C . TYR A 1 125 ? -13.581 -17.168 29.382 1.00 88.00 125 TYR A C 1
ATOM 1007 O O . TYR A 1 125 ? -14.158 -17.826 28.516 1.00 88.00 125 TYR A O 1
ATOM 1015 N N . ILE A 1 126 ? -13.091 -15.947 29.138 1.00 91.81 126 ILE A N 1
ATOM 1016 C CA . ILE A 1 126 ? -13.159 -15.344 27.803 1.00 91.81 126 ILE A CA 1
ATOM 1017 C C . ILE A 1 126 ? -12.304 -16.145 26.819 1.00 91.81 126 ILE A C 1
ATOM 1019 O O . ILE A 1 126 ? -11.241 -16.668 27.164 1.00 91.81 126 ILE A O 1
ATOM 1023 N N . THR A 1 127 ? -12.784 -16.246 25.587 1.00 92.00 127 THR A N 1
ATOM 1024 C CA . THR A 1 127 ? -12.099 -16.953 24.501 1.00 92.00 127 THR A CA 1
ATOM 1025 C C . THR A 1 127 ? -11.609 -16.001 23.420 1.00 92.00 127 THR A C 1
ATOM 1027 O O . THR A 1 127 ? -10.688 -16.365 22.697 1.00 92.00 127 THR A O 1
ATOM 1030 N N . LYS A 1 128 ? -12.171 -14.792 23.316 1.00 91.94 128 LYS A N 1
ATOM 1031 C CA . LYS A 1 128 ? -11.722 -13.752 22.381 1.00 91.94 128 LYS A CA 1
ATOM 1032 C C . LYS A 1 128 ? -11.571 -12.422 23.106 1.00 91.94 128 LYS A C 1
ATOM 1034 O O . LYS A 1 128 ? -12.502 -11.978 23.785 1.00 91.94 128 LYS A O 1
ATOM 1039 N N . LEU A 1 129 ? -10.412 -11.803 22.933 1.00 92.62 129 LEU A N 1
ATOM 1040 C CA . LEU A 1 129 ? -10.093 -10.480 23.450 1.00 92.62 129 LEU A CA 1
ATOM 1041 C C . LEU A 1 129 ? -9.652 -9.596 22.289 1.00 92.62 129 LEU A C 1
ATOM 1043 O O . LEU A 1 129 ? -8.755 -9.971 21.541 1.00 92.62 129 LEU A O 1
ATOM 1047 N N . ASP A 1 130 ? -10.281 -8.437 22.164 1.00 90.06 130 ASP A N 1
ATOM 1048 C CA . ASP A 1 130 ? -9.868 -7.385 21.244 1.00 90.06 130 ASP A CA 1
ATOM 1049 C C . ASP A 1 130 ? -9.545 -6.133 22.053 1.00 90.06 130 ASP A C 1
ATOM 1051 O O . ASP A 1 130 ? -10.379 -5.640 22.813 1.00 90.06 130 ASP A O 1
ATOM 1055 N N . ILE A 1 131 ? -8.308 -5.677 21.945 1.00 89.81 131 ILE A N 1
ATOM 1056 C CA . ILE A 1 131 ? -7.760 -4.483 22.594 1.00 89.81 131 ILE A CA 1
ATOM 1057 C C . ILE A 1 131 ? -7.041 -3.613 21.558 1.00 89.81 131 ILE A C 1
ATOM 1059 O O . ILE A 1 131 ? -6.098 -2.892 21.893 1.00 89.81 131 ILE A O 1
ATOM 1063 N N . SER A 1 132 ? -7.444 -3.726 20.293 1.00 82.25 132 SER A N 1
ATOM 1064 C CA . SER A 1 132 ? -6.811 -3.003 19.198 1.00 82.25 132 SER A CA 1
ATOM 1065 C C . SER A 1 132 ? -7.097 -1.502 19.290 1.00 82.25 132 SER A C 1
ATOM 1067 O O . SER A 1 132 ? -8.121 -1.097 19.840 1.00 82.25 132 SER A O 1
ATOM 1069 N N . TYR A 1 133 ? -6.205 -0.663 18.766 1.00 83.69 133 TYR A N 1
ATOM 1070 C CA . TYR A 1 133 ? -6.316 0.801 18.844 1.00 83.69 133 TYR A CA 1
ATOM 1071 C C . TYR A 1 133 ? -6.473 1.311 20.286 1.00 83.69 133 TYR A C 1
ATOM 1073 O O . TYR A 1 133 ? -7.303 2.169 20.578 1.00 83.69 133 TYR A O 1
ATOM 1081 N N . THR A 1 134 ? -5.679 0.756 21.203 1.00 87.62 134 THR A N 1
ATOM 1082 C CA . THR A 1 134 ? -5.566 1.231 22.592 1.00 87.62 134 THR A CA 1
ATOM 1083 C C . THR A 1 134 ? -4.189 1.867 22.826 1.00 87.62 134 THR A C 1
ATOM 1085 O O . THR A 1 134 ? -3.374 2.002 21.912 1.00 87.62 134 THR A O 1
ATOM 1088 N N . HIS A 1 135 ? -3.883 2.311 24.047 1.00 88.12 135 HIS A N 1
ATOM 1089 C CA . HIS A 1 135 ? -2.579 2.904 24.389 1.00 88.12 135 HIS A CA 1
ATOM 1090 C C . HIS A 1 135 ? -1.822 2.088 25.447 1.00 88.12 135 HIS A C 1
ATOM 1092 O O . HIS A 1 135 ? -1.078 2.625 26.276 1.00 88.12 135 HIS A O 1
ATOM 1098 N N . LEU A 1 136 ? -2.016 0.770 25.415 1.00 87.00 136 LEU A N 1
ATOM 1099 C CA . LEU A 1 136 ? -1.437 -0.194 26.339 1.00 87.00 136 LEU A CA 1
ATOM 1100 C C . LEU A 1 136 ? 0.055 -0.421 26.072 1.00 87.00 136 LEU A C 1
ATOM 1102 O O . LEU A 1 136 ? 0.455 -1.064 25.110 1.00 87.00 136 LEU A O 1
ATOM 1106 N N . LYS A 1 137 ? 0.912 -0.020 27.015 1.00 87.00 137 LYS A N 1
ATOM 1107 C CA . LYS A 1 137 ? 2.346 -0.372 26.946 1.00 87.00 137 LYS A CA 1
ATOM 1108 C C . LYS A 1 137 ? 2.621 -1.841 27.274 1.00 87.00 137 LYS A C 1
ATOM 1110 O O . LYS A 1 137 ? 3.617 -2.404 26.821 1.00 87.00 137 LYS A O 1
ATOM 1115 N N . LYS A 1 138 ? 1.768 -2.448 28.107 1.00 88.75 138 LYS A N 1
ATOM 1116 C CA . LYS A 1 138 ? 1.887 -3.830 28.597 1.00 88.75 138 LYS A CA 1
ATOM 1117 C C . LYS A 1 138 ? 0.510 -4.452 28.800 1.00 88.75 138 LYS A C 1
ATOM 1119 O O . LYS A 1 138 ? -0.434 -3.748 29.162 1.00 88.75 138 LYS A O 1
ATOM 1124 N N . LEU A 1 139 ? 0.431 -5.773 28.650 1.00 89.38 139 LEU A N 1
ATOM 1125 C CA . LEU A 1 139 ? -0.763 -6.552 28.980 1.00 89.38 139 LEU A CA 1
ATOM 1126 C C . LEU A 1 139 ? -0.649 -7.212 30.360 1.00 89.38 139 LEU A C 1
ATOM 1128 O O . LEU A 1 139 ? 0.455 -7.582 30.770 1.00 89.38 139 LEU A O 1
ATOM 1132 N N . PRO A 1 140 ? -1.777 -7.380 31.074 1.00 88.31 140 PRO A N 1
ATOM 1133 C CA . PRO A 1 140 ? -1.849 -8.238 32.248 1.00 88.31 140 PRO A CA 1
ATOM 1134 C C . PRO A 1 140 ? -1.757 -9.719 31.844 1.00 88.31 140 PRO A C 1
ATOM 1136 O O . PRO A 1 140 ? -1.752 -10.059 30.661 1.00 88.31 140 PRO A O 1
ATOM 1139 N N . GLU A 1 141 ? -1.732 -10.612 32.835 1.00 89.25 141 GLU A N 1
ATOM 1140 C CA . GLU A 1 141 ? -1.842 -12.053 32.590 1.00 89.25 141 GLU A CA 1
ATOM 1141 C C . GLU A 1 141 ? -3.118 -12.382 31.801 1.00 89.25 141 GLU A C 1
ATOM 1143 O O . GLU A 1 141 ? -4.228 -11.968 32.161 1.00 89.25 141 GLU A O 1
ATOM 1148 N N . LEU A 1 142 ? -2.946 -13.132 30.711 1.00 92.38 142 LEU A N 1
ATOM 1149 C CA . LEU A 1 142 ? -4.034 -13.505 29.820 1.00 92.38 142 LEU A CA 1
ATOM 1150 C C . LEU A 1 142 ? -4.785 -14.736 30.358 1.00 92.38 142 LEU A C 1
ATOM 1152 O O . LEU A 1 142 ? -4.172 -15.658 30.899 1.00 92.38 142 LEU A O 1
ATOM 1156 N N . PRO A 1 143 ? -6.117 -14.809 30.186 1.00 91.44 143 PRO A N 1
ATOM 1157 C CA . PRO A 1 143 ? -6.889 -15.992 30.548 1.00 91.44 143 PRO A CA 1
ATOM 1158 C C . PRO A 1 143 ? -6.430 -17.244 29.789 1.00 91.44 143 PRO A C 1
ATOM 1160 O O . PRO A 1 143 ? -6.312 -17.235 28.567 1.00 91.44 143 PRO A O 1
ATOM 1163 N N . SER A 1 144 ? -6.274 -18.370 30.488 1.00 91.31 144 SER A N 1
ATOM 1164 C CA . SER A 1 144 ? -5.853 -19.651 29.886 1.00 91.31 144 SER A CA 1
ATOM 1165 C C . SER A 1 144 ? -6.899 -20.294 28.959 1.00 91.31 144 SER A C 1
ATOM 1167 O O . SER A 1 144 ? -6.653 -21.333 28.342 1.00 91.31 144 SER A O 1
ATOM 1169 N N . THR A 1 145 ? -8.099 -19.714 28.874 1.00 93.06 145 THR A N 1
ATOM 1170 C CA . THR A 1 145 ? -9.151 -20.093 27.919 1.00 93.06 145 THR A CA 1
ATOM 1171 C C . THR A 1 145 ? -9.084 -19.319 26.609 1.00 93.06 145 THR A C 1
ATOM 1173 O O . THR A 1 145 ? -9.840 -19.650 25.695 1.00 93.06 145 THR A O 1
ATOM 1176 N N . LEU A 1 146 ? -8.218 -18.305 26.516 1.00 94.75 146 LEU A N 1
ATOM 1177 C CA . LEU A 1 146 ? -8.136 -17.424 25.360 1.00 94.75 146 LEU A CA 1
ATOM 1178 C C . LEU A 1 146 ? -7.707 -18.216 24.119 1.00 94.75 146 LEU A C 1
ATOM 1180 O O . LEU A 1 146 ? -6.729 -18.966 24.168 1.00 94.75 146 LEU A O 1
ATOM 1184 N N . LYS A 1 147 ? -8.480 -18.047 23.044 1.00 94.00 147 LYS A N 1
ATOM 1185 C CA . LYS A 1 147 ? -8.292 -18.642 21.716 1.00 94.00 147 LYS A CA 1
ATOM 1186 C C . LYS A 1 147 ? -7.897 -17.596 20.678 1.00 94.00 147 LYS A C 1
ATOM 1188 O O . LYS A 1 147 ? -7.107 -17.906 19.803 1.00 94.00 147 LYS A O 1
ATOM 1193 N N . VAL A 1 148 ? -8.416 -16.376 20.793 1.00 93.25 148 VAL A N 1
ATOM 1194 C CA . VAL A 1 148 ? -8.163 -15.298 19.832 1.00 93.25 148 VAL A CA 1
ATOM 1195 C C . VAL A 1 148 ? -7.774 -14.026 20.576 1.00 93.25 148 VAL A C 1
ATOM 1197 O O . VAL A 1 148 ? -8.490 -13.606 21.493 1.00 93.25 148 VAL A O 1
ATOM 1200 N N . LEU A 1 149 ? -6.660 -13.417 20.178 1.00 94.00 149 LEU A N 1
ATOM 1201 C CA . LEU A 1 149 ? -6.189 -12.136 20.699 1.00 94.00 149 LEU A CA 1
ATOM 1202 C C . LEU A 1 149 ? -5.926 -11.164 19.545 1.00 94.00 149 LEU A C 1
ATOM 1204 O O . LEU A 1 149 ? -5.064 -11.434 18.714 1.00 94.00 149 LEU A O 1
ATOM 1208 N N . TYR A 1 150 ? -6.632 -10.032 19.549 1.00 91.38 150 TYR A N 1
ATOM 1209 C CA . TYR A 1 150 ? -6.310 -8.869 18.721 1.00 91.38 150 TYR A CA 1
ATOM 1210 C C . TYR A 1 150 ? -5.746 -7.770 19.614 1.00 91.38 150 TYR A C 1
ATOM 1212 O O . TYR A 1 150 ? -6.409 -7.332 20.560 1.00 91.38 150 TYR A O 1
ATOM 1220 N N . CYS A 1 151 ? -4.521 -7.345 19.337 1.00 91.19 151 CYS A N 1
ATOM 1221 C CA . CYS A 1 151 ? -3.857 -6.252 20.035 1.00 91.19 151 CYS A CA 1
ATOM 1222 C C . CYS A 1 151 ? -3.103 -5.319 19.088 1.00 91.19 151 CYS A C 1
ATOM 1224 O O . CYS A 1 151 ? -2.030 -4.817 19.426 1.00 91.19 151 CYS A O 1
ATOM 1226 N N . ASN A 1 152 ? -3.699 -5.065 17.924 1.00 86.00 152 ASN A N 1
ATOM 1227 C CA . ASN A 1 152 ? -3.126 -4.210 16.891 1.00 86.00 152 ASN A CA 1
ATOM 1228 C C . ASN A 1 152 ? -3.119 -2.742 17.340 1.00 86.00 152 ASN A C 1
ATOM 1230 O O . ASN A 1 152 ? -4.030 -2.317 18.051 1.00 86.00 152 ASN A O 1
ATOM 1234 N N . TYR A 1 153 ? -2.126 -1.944 16.946 1.00 85.88 153 TYR A N 1
ATOM 1235 C CA . TYR A 1 153 ? -2.066 -0.510 17.286 1.00 85.88 153 TYR A CA 1
ATOM 1236 C C . TYR A 1 153 ? -2.179 -0.211 18.796 1.00 85.88 153 TYR A C 1
ATOM 1238 O O . TYR A 1 153 ? -2.769 0.792 19.198 1.00 85.88 153 TYR A O 1
ATOM 1246 N N . ALA A 1 154 ? -1.644 -1.077 19.663 1.00 85.12 154 ALA A N 1
ATOM 1247 C CA . ALA A 1 154 ? -1.772 -0.928 21.117 1.00 85.12 154 ALA A CA 1
ATOM 1248 C C . ALA A 1 154 ? -0.577 -0.207 21.772 1.00 85.12 154 ALA A C 1
ATOM 1250 O O . ALA A 1 154 ? -0.673 0.195 22.928 1.00 85.12 154 ALA A O 1
ATOM 1251 N N . LYS A 1 155 ? 0.529 0.018 21.042 1.00 89.12 155 LYS A N 1
ATOM 1252 C CA . LYS A 1 155 ? 1.820 0.545 21.552 1.00 89.12 155 LYS A CA 1
ATOM 1253 C C . LYS A 1 155 ? 2.526 -0.403 22.539 1.00 89.12 155 LYS A C 1
ATOM 1255 O O . LYS A 1 155 ? 3.294 0.057 23.390 1.00 89.12 155 LYS A O 1
ATOM 1260 N N . LEU A 1 156 ? 2.300 -1.711 22.414 1.00 91.88 156 LEU A N 1
ATOM 1261 C CA . LEU A 1 156 ? 2.881 -2.734 23.283 1.00 91.88 156 LEU A CA 1
ATOM 1262 C C . LEU A 1 156 ? 4.392 -2.854 23.089 1.00 91.88 156 LEU A C 1
ATOM 1264 O O . LEU A 1 156 ? 4.873 -2.981 21.969 1.00 91.88 156 LEU A O 1
ATOM 1268 N N . GLU A 1 157 ? 5.142 -2.878 24.190 1.00 93.38 157 GLU A N 1
ATOM 1269 C CA . GLU A 1 157 ? 6.600 -3.101 24.176 1.00 93.38 157 GLU A CA 1
ATOM 1270 C C . GLU A 1 157 ? 6.961 -4.588 24.354 1.00 93.38 157 GLU A C 1
ATOM 1272 O O . GLU A 1 157 ? 8.058 -5.027 24.012 1.00 93.38 157 GLU A O 1
ATOM 1277 N N . SER A 1 158 ? 6.038 -5.377 24.910 1.00 93.62 158 SER A N 1
ATOM 1278 C CA . SER A 1 158 ? 6.203 -6.816 25.140 1.00 93.62 158 SER A CA 1
ATOM 1279 C C . SER A 1 158 ? 4.847 -7.504 25.303 1.00 93.62 158 SER A C 1
ATOM 1281 O O . SER A 1 158 ? 3.907 -6.887 25.815 1.00 93.62 158 SER A O 1
ATOM 1283 N N . LEU A 1 159 ? 4.775 -8.788 24.945 1.00 94.12 159 LEU A N 1
ATOM 1284 C CA . LEU A 1 159 ? 3.628 -9.652 25.230 1.00 94.12 159 LEU A CA 1
ATOM 1285 C C . LEU A 1 159 ? 3.894 -10.537 26.466 1.00 94.12 159 LEU A C 1
ATOM 1287 O O . LEU A 1 159 ? 5.035 -10.958 26.678 1.00 94.12 159 LEU A O 1
ATOM 1291 N N . PRO A 1 160 ? 2.865 -10.822 27.285 1.00 93.50 160 PRO A N 1
ATOM 1292 C CA . PRO A 1 160 ? 2.949 -11.769 28.394 1.00 93.50 160 PRO A CA 1
ATOM 1293 C C . PRO A 1 160 ? 2.993 -13.215 27.875 1.00 93.50 160 PRO A C 1
ATOM 1295 O O . PRO A 1 160 ? 2.928 -13.465 26.671 1.00 93.50 160 PRO A O 1
ATOM 1298 N N . GLU A 1 161 ? 3.070 -14.185 28.788 1.00 94.12 161 GLU A N 1
ATOM 1299 C CA . GLU A 1 161 ? 2.912 -15.595 28.427 1.00 94.12 161 GLU A CA 1
ATOM 1300 C C . GLU A 1 161 ? 1.541 -15.831 27.771 1.00 94.12 161 GLU A C 1
ATOM 1302 O O . GLU A 1 161 ? 0.500 -15.385 28.266 1.00 94.12 161 GLU A O 1
ATOM 1307 N N . LEU A 1 162 ? 1.560 -16.496 26.615 1.00 94.81 162 LEU A N 1
ATOM 1308 C CA . LEU A 1 162 ? 0.372 -16.748 25.811 1.00 94.81 162 LEU A CA 1
ATOM 1309 C C . LEU A 1 162 ? -0.375 -17.985 26.318 1.00 94.81 162 LEU A C 1
ATOM 1311 O O . LEU A 1 162 ? 0.206 -18.930 26.844 1.00 94.81 162 LEU A O 1
ATOM 1315 N N . SER A 1 163 ? -1.691 -17.998 26.117 1.00 93.56 163 SER A N 1
ATOM 1316 C CA . SER A 1 163 ? -2.532 -19.156 26.425 1.00 93.56 163 SER A CA 1
ATOM 1317 C C . SER A 1 163 ? -2.150 -20.363 25.557 1.00 93.56 163 SER A C 1
ATOM 1319 O O . SER A 1 163 ? -2.134 -20.270 24.334 1.00 93.56 163 SER A O 1
ATOM 1321 N N . GLU A 1 164 ? -1.982 -21.541 26.163 1.00 94.00 164 GLU A N 1
ATOM 1322 C CA . GLU A 1 164 ? -1.787 -22.827 25.458 1.00 94.00 164 GLU A CA 1
ATOM 1323 C C . GLU A 1 164 ? -2.956 -23.203 24.518 1.00 94.00 164 GLU A C 1
ATOM 1325 O O . GLU A 1 164 ? -2.855 -24.126 23.705 1.00 94.00 164 GLU A O 1
ATOM 1330 N N . LYS A 1 165 ? -4.104 -22.522 24.647 1.00 94.81 165 LYS A N 1
ATOM 1331 C CA . LYS A 1 165 ? -5.284 -22.690 23.787 1.00 94.81 165 LYS A CA 1
ATOM 1332 C C . LYS A 1 165 ? -5.406 -21.629 22.694 1.00 94.81 165 LYS A C 1
ATOM 1334 O O . LYS A 1 165 ? -6.405 -21.666 21.981 1.00 94.81 165 LYS A O 1
ATOM 1339 N N . LEU A 1 166 ? -4.454 -20.702 22.588 1.00 96.25 166 LEU A N 1
ATOM 1340 C CA . LEU A 1 166 ? -4.492 -19.651 21.579 1.00 96.25 166 LEU A CA 1
ATOM 1341 C C . LEU A 1 166 ? -4.359 -20.271 20.181 1.00 96.25 166 LEU A C 1
ATOM 1343 O O . LEU A 1 166 ? -3.461 -21.073 19.927 1.00 96.25 166 LEU A O 1
ATOM 1347 N N . GLU A 1 167 ? -5.292 -19.912 19.311 1.00 94.44 167 GLU A N 1
ATOM 1348 C CA . GLU A 1 167 ? -5.421 -20.348 17.922 1.00 94.44 167 GLU A CA 1
ATOM 1349 C C . GLU A 1 167 ? -5.069 -19.194 16.968 1.00 94.44 167 GLU A C 1
ATOM 1351 O O . GLU A 1 167 ? -4.480 -19.435 15.919 1.00 94.44 167 GLU A O 1
ATOM 1356 N N . GLU A 1 168 ? -5.332 -17.943 17.354 1.00 93.94 168 GLU A N 1
ATOM 1357 C CA . GLU A 1 168 ? -5.065 -16.753 16.537 1.00 93.94 168 GLU A CA 1
ATOM 1358 C C . GLU A 1 168 ? -4.454 -15.623 17.378 1.00 93.94 168 GLU A C 1
ATOM 1360 O O . GLU A 1 168 ? -4.968 -15.284 18.454 1.00 93.94 168 GLU A O 1
ATOM 1365 N N . LEU A 1 169 ? -3.370 -15.033 16.872 1.00 95.25 169 LEU A N 1
ATOM 1366 C CA . LEU A 1 169 ? -2.702 -13.874 17.459 1.00 95.25 169 LEU A CA 1
ATOM 1367 C C . LEU A 1 169 ? -2.456 -12.810 16.387 1.00 95.25 169 LEU A C 1
ATOM 1369 O O . LEU A 1 169 ? -1.712 -13.058 15.442 1.00 95.25 169 LEU A O 1
ATOM 1373 N N . TYR A 1 170 ? -3.035 -11.631 16.594 1.00 92.62 170 TYR A N 1
ATOM 1374 C CA . TYR A 1 170 ? -2.803 -10.435 15.791 1.00 92.62 170 TYR A CA 1
ATOM 1375 C C . TYR A 1 170 ? -2.237 -9.351 16.708 1.00 92.62 170 TYR A C 1
ATOM 1377 O O . TYR A 1 170 ? -2.908 -8.939 17.661 1.00 92.62 170 TYR A O 1
ATOM 1385 N N . CYS A 1 171 ? -0.985 -8.959 16.485 1.00 92.56 171 CYS A N 1
ATOM 1386 C CA . CYS A 1 171 ? -0.275 -7.967 17.294 1.00 92.56 171 CYS A CA 1
ATOM 1387 C C . CYS A 1 171 ? 0.467 -6.934 16.436 1.00 92.56 171 CYS A C 1
ATOM 1389 O O . CYS A 1 171 ? 1.572 -6.500 16.784 1.00 92.56 171 CYS A O 1
ATOM 1391 N N . ASP A 1 172 ? -0.161 -6.540 15.336 1.00 88.06 172 ASP A N 1
ATOM 1392 C CA . ASP A 1 172 ? 0.387 -5.624 14.337 1.00 88.06 172 ASP A CA 1
ATOM 1393 C C . ASP A 1 172 ? 0.555 -4.207 14.913 1.00 88.06 172 ASP A C 1
ATOM 1395 O O . ASP A 1 172 ? -0.112 -3.832 15.885 1.00 88.06 172 ASP A O 1
ATOM 1399 N N . ASP A 1 173 ? 1.454 -3.408 14.345 1.00 89.06 173 ASP A N 1
ATOM 1400 C CA . ASP A 1 173 ? 1.627 -1.988 14.689 1.00 89.06 173 ASP A CA 1
ATOM 1401 C C . ASP A 1 173 ? 1.884 -1.745 16.188 1.00 89.06 173 ASP A C 1
ATOM 1403 O O . ASP A 1 173 ? 1.212 -0.974 16.890 1.00 89.06 173 ASP A O 1
ATOM 1407 N N . ASN A 1 174 ? 2.890 -2.441 16.715 1.00 91.44 174 ASN A N 1
ATOM 1408 C CA . ASN A 1 174 ? 3.332 -2.318 18.099 1.00 91.44 174 ASN A CA 1
ATOM 1409 C C . ASN A 1 174 ? 4.829 -1.964 18.174 1.00 91.44 174 ASN A C 1
ATOM 1411 O O . ASN A 1 174 ? 5.465 -1.532 17.218 1.00 91.44 174 ASN A O 1
ATOM 1415 N N . LYS A 1 175 ? 5.405 -2.035 19.375 1.00 93.44 175 LYS A N 1
ATOM 1416 C CA . LYS A 1 175 ? 6.831 -1.782 19.634 1.00 93.44 175 LYS A CA 1
ATOM 1417 C C . LYS A 1 175 ? 7.525 -3.050 20.125 1.00 93.44 175 LYS A C 1
ATOM 1419 O O . LYS A 1 175 ? 8.459 -2.966 20.927 1.00 93.44 175 LYS A O 1
ATOM 1424 N N . LEU A 1 176 ? 7.045 -4.218 19.700 1.00 93.56 176 LEU A N 1
ATOM 1425 C CA . LEU A 1 176 ? 7.571 -5.501 20.148 1.00 93.56 176 LEU A CA 1
ATOM 1426 C C . LEU A 1 176 ? 8.968 -5.706 19.567 1.00 93.56 176 LEU A C 1
ATOM 1428 O O . LEU A 1 176 ? 9.177 -5.582 18.365 1.00 93.56 176 LEU A O 1
ATOM 1432 N N . VAL A 1 177 ? 9.919 -6.040 20.439 1.00 94.31 177 VAL A N 1
ATOM 1433 C CA . VAL A 1 177 ? 11.297 -6.387 20.041 1.00 94.31 177 VAL A CA 1
ATOM 1434 C C . VAL A 1 177 ? 11.495 -7.903 19.978 1.00 94.31 177 VAL A C 1
ATOM 1436 O O . VAL A 1 177 ? 12.360 -8.397 19.266 1.00 94.31 177 VAL A O 1
ATOM 1439 N N . ASN A 1 178 ? 10.686 -8.659 20.724 1.00 94.19 178 ASN A N 1
ATOM 1440 C CA . ASN A 1 178 ? 10.670 -10.118 20.704 1.00 94.19 178 ASN A CA 1
ATOM 1441 C C . ASN A 1 178 ? 9.242 -10.623 20.934 1.00 94.19 178 ASN A C 1
ATOM 1443 O O . ASN A 1 178 ? 8.469 -9.989 21.659 1.00 94.19 178 ASN A O 1
ATOM 1447 N N . LEU A 1 179 ? 8.937 -11.805 20.398 1.00 95.00 179 LEU A N 1
ATOM 1448 C CA . LEU A 1 179 ? 7.730 -12.553 20.741 1.00 95.00 179 LEU A CA 1
ATOM 1449 C C . LEU A 1 179 ? 8.017 -13.585 21.848 1.00 95.00 179 LEU A C 1
ATOM 1451 O O . LEU A 1 179 ? 9.114 -14.153 21.895 1.00 95.00 179 LEU A O 1
ATOM 1455 N N . PRO A 1 180 ? 7.050 -13.847 22.748 1.00 94.94 180 PRO A N 1
ATOM 1456 C CA . PRO A 1 180 ? 7.130 -14.946 23.702 1.00 94.94 180 PRO A CA 1
ATOM 1457 C C . PRO A 1 180 ? 7.050 -16.296 22.976 1.00 94.94 180 PRO A C 1
ATOM 1459 O O . PRO A 1 180 ? 6.808 -16.370 21.770 1.00 94.94 180 PRO A O 1
ATOM 1462 N N . LYS A 1 181 ? 7.223 -17.394 23.720 1.00 95.38 181 LYS A N 1
ATOM 1463 C CA . LYS A 1 181 ? 7.031 -18.739 23.168 1.00 95.38 181 LYS A CA 1
ATOM 1464 C C . LYS A 1 181 ? 5.615 -18.871 22.596 1.00 95.38 181 LYS A C 1
ATOM 1466 O O . LYS A 1 181 ? 4.636 -18.628 23.302 1.00 95.38 181 LYS A O 1
ATOM 1471 N N . LEU A 1 182 ? 5.528 -19.282 21.334 1.00 96.62 182 LEU A N 1
ATOM 1472 C CA . LEU A 1 182 ? 4.252 -19.466 20.654 1.00 96.62 182 LEU A CA 1
ATOM 1473 C C . LEU A 1 182 ? 3.569 -20.763 21.124 1.00 96.62 182 LEU A C 1
ATOM 1475 O O . LEU A 1 182 ? 4.238 -21.792 21.278 1.00 96.62 182 LEU A O 1
ATOM 1479 N N . PRO A 1 183 ? 2.246 -20.738 21.360 1.00 95.38 183 PRO A N 1
ATOM 1480 C CA . PRO A 1 183 ? 1.512 -21.904 21.827 1.00 95.38 183 PRO A CA 1
ATOM 1481 C C . PRO A 1 183 ? 1.336 -22.945 20.709 1.00 95.38 183 PRO A C 1
ATOM 1483 O O . PRO A 1 183 ? 1.180 -22.595 19.539 1.00 95.38 183 PRO A O 1
ATOM 1486 N N . PRO A 1 184 ? 1.284 -24.245 21.047 1.00 93.81 184 PRO A N 1
ATOM 1487 C CA . PRO A 1 184 ? 1.300 -25.342 20.075 1.00 93.81 184 PRO A CA 1
ATOM 1488 C C . PRO A 1 184 ? 0.006 -25.497 19.261 1.00 93.81 184 PRO A C 1
ATOM 1490 O O . PRO A 1 184 ? -0.065 -26.384 18.416 1.00 93.81 184 PRO A O 1
ATOM 1493 N N . LYS A 1 185 ? -1.033 -24.704 19.554 1.00 94.94 185 LYS A N 1
ATOM 1494 C CA . LYS A 1 185 ? -2.322 -24.702 18.843 1.00 94.94 185 LYS A CA 1
ATOM 1495 C C . LYS A 1 185 ? -2.505 -23.508 17.911 1.00 94.94 185 LYS A C 1
ATOM 1497 O O . LYS A 1 185 ? -3.556 -23.410 17.279 1.00 94.94 185 LYS A O 1
ATOM 1502 N N . LEU A 1 186 ? -1.517 -22.617 17.840 1.00 95.81 186 LEU A N 1
ATOM 1503 C CA . LEU A 1 186 ? -1.603 -21.412 17.031 1.00 95.81 186 LEU A CA 1
ATOM 1504 C C . LEU A 1 186 ? -1.701 -21.793 15.549 1.00 95.81 186 LEU A C 1
ATOM 1506 O O . LEU A 1 186 ? -0.881 -22.562 15.045 1.00 95.81 186 LEU A O 1
ATOM 1510 N N . LYS A 1 187 ? -2.727 -21.272 14.880 1.00 93.94 187 LYS A N 1
ATOM 1511 C CA . LYS A 1 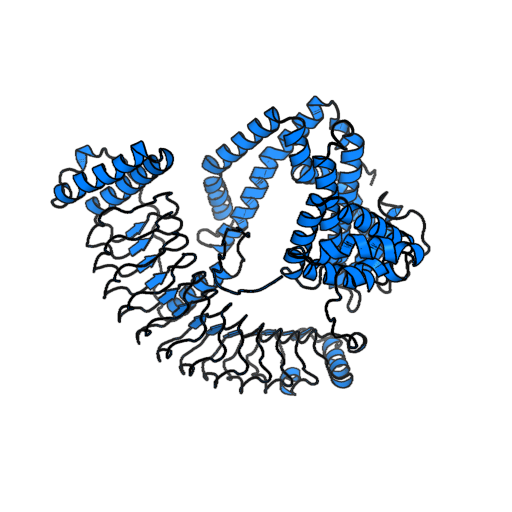187 ? -3.016 -21.444 13.454 1.00 93.94 187 LYS A CA 1
ATOM 1512 C C . LYS A 1 187 ? -2.682 -20.188 12.649 1.00 93.94 187 LYS A C 1
ATOM 1514 O O . LYS A 1 187 ? -2.250 -20.320 11.507 1.00 93.94 187 LYS A O 1
ATOM 1519 N N . ALA A 1 188 ? -2.861 -19.006 13.237 1.00 93.25 188 ALA A N 1
ATOM 1520 C CA . ALA A 1 188 ? -2.584 -17.719 12.603 1.00 93.25 188 ALA A CA 1
ATOM 1521 C C . ALA A 1 188 ? -1.716 -16.838 13.505 1.00 93.25 188 ALA A C 1
ATOM 1523 O O . ALA A 1 188 ? -2.016 -16.684 14.695 1.00 93.25 188 ALA A O 1
ATOM 1524 N N . LEU A 1 189 ? -0.671 -16.251 12.927 1.00 95.75 189 LEU A N 1
ATOM 1525 C CA . LEU A 1 189 ? 0.156 -15.234 13.564 1.00 95.75 189 LEU A CA 1
ATOM 1526 C C . LEU A 1 189 ? 0.324 -14.048 12.615 1.00 95.75 189 LEU A C 1
ATOM 1528 O O . LEU A 1 189 ? 0.812 -14.233 11.504 1.00 95.75 189 LEU A O 1
ATOM 1532 N N . SER A 1 190 ? -0.044 -12.862 13.088 1.00 93.88 190 SER A N 1
ATOM 1533 C CA . SER A 1 190 ? 0.246 -11.576 12.458 1.00 93.88 190 SER A CA 1
ATOM 1534 C C . SER A 1 190 ? 0.992 -10.710 13.464 1.00 93.88 190 SER A C 1
ATOM 1536 O O . SER A 1 190 ? 0.525 -10.529 14.597 1.00 93.88 190 SER A O 1
ATOM 1538 N N . CYS A 1 191 ? 2.183 -10.257 13.098 1.00 93.31 191 CYS A N 1
ATOM 1539 C CA . CYS A 1 191 ? 3.009 -9.398 13.941 1.00 93.31 191 CYS A CA 1
ATOM 1540 C C . CYS A 1 191 ? 3.660 -8.269 13.144 1.00 93.31 191 CYS A C 1
ATOM 1542 O O . CYS A 1 191 ? 4.796 -7.890 13.440 1.00 93.31 191 CYS A O 1
ATOM 1544 N N . ASP A 1 192 ? 2.938 -7.749 12.160 1.00 89.38 192 ASP A N 1
ATOM 1545 C CA . ASP A 1 192 ? 3.438 -6.774 11.194 1.00 89.38 192 ASP A CA 1
ATOM 1546 C C . ASP A 1 192 ? 3.777 -5.444 11.882 1.00 89.38 192 ASP A C 1
ATOM 1548 O O . ASP A 1 192 ? 3.313 -5.175 12.998 1.00 89.38 192 ASP A O 1
ATOM 1552 N N . ASN A 1 193 ? 4.616 -4.614 11.260 1.00 89.06 193 ASN A N 1
ATOM 1553 C CA . ASN A 1 193 ? 4.969 -3.281 11.763 1.00 89.06 193 ASN A CA 1
ATOM 1554 C C . ASN A 1 193 ? 5.459 -3.307 13.231 1.00 89.06 193 ASN A C 1
ATOM 1556 O O . ASN A 1 193 ? 4.940 -2.627 14.124 1.00 89.06 193 ASN A O 1
ATOM 1560 N N . ASN A 1 194 ? 6.467 -4.139 13.505 1.00 91.75 194 ASN A N 1
ATOM 1561 C CA . ASN A 1 194 ? 7.120 -4.269 14.813 1.00 91.75 194 ASN A CA 1
ATOM 1562 C C . ASN A 1 194 ? 8.647 -4.098 14.679 1.00 91.75 194 ASN A C 1
ATOM 1564 O O . ASN A 1 194 ? 9.148 -3.603 13.680 1.00 91.75 194 ASN A O 1
ATOM 1568 N N . ARG A 1 195 ? 9.426 -4.432 15.716 1.00 93.44 195 ARG A N 1
ATOM 1569 C CA . ARG A 1 195 ? 10.902 -4.336 15.712 1.00 93.44 195 ARG A CA 1
ATOM 1570 C C . ARG A 1 195 ? 11.548 -5.680 16.058 1.00 93.44 195 ARG A C 1
ATOM 1572 O O . ARG A 1 195 ? 12.484 -5.743 16.861 1.00 93.44 195 ARG A O 1
ATOM 1579 N N . LEU A 1 196 ? 10.974 -6.760 15.532 1.00 93.62 196 LEU A N 1
ATOM 1580 C CA . LEU A 1 196 ? 11.399 -8.135 15.766 1.00 93.62 196 LEU A CA 1
ATOM 1581 C C . LEU A 1 196 ? 12.640 -8.475 14.933 1.00 93.62 196 LEU A C 1
ATOM 1583 O O . LEU A 1 196 ? 12.558 -8.807 13.761 1.00 93.62 196 LEU A O 1
ATOM 1587 N N . VAL A 1 197 ? 13.802 -8.534 15.579 1.00 92.69 197 VAL A N 1
ATOM 1588 C CA . VAL A 1 197 ? 15.042 -8.976 14.905 1.00 92.69 197 VAL A CA 1
ATOM 1589 C C . VAL A 1 197 ? 15.029 -10.488 14.612 1.00 92.69 197 VAL A C 1
ATOM 1591 O O . VAL A 1 197 ? 15.779 -10.987 13.777 1.00 92.69 197 VAL A O 1
ATOM 1594 N N . ARG A 1 198 ? 14.192 -11.256 15.325 1.00 94.06 198 ARG A N 1
ATOM 1595 C CA . ARG A 1 198 ? 14.027 -12.706 15.139 1.00 94.06 198 ARG A CA 1
ATOM 1596 C C . ARG A 1 198 ? 12.637 -13.180 15.549 1.00 94.06 198 ARG A C 1
ATOM 1598 O O . ARG A 1 198 ? 12.049 -12.640 16.489 1.00 94.06 198 ARG A O 1
ATOM 1605 N N . LEU A 1 199 ? 12.183 -14.271 14.936 1.00 95.25 199 LEU A N 1
ATOM 1606 C CA . LEU A 1 199 ? 11.000 -15.013 15.375 1.00 95.25 199 LEU A CA 1
ATOM 1607 C C . LEU A 1 199 ? 11.378 -16.207 16.278 1.00 95.25 199 LEU A C 1
ATOM 1609 O O . LEU A 1 199 ? 12.450 -16.797 16.111 1.00 95.25 199 LEU A O 1
ATOM 1613 N N . PRO A 1 200 ? 10.518 -16.578 17.246 1.00 95.19 200 PRO A N 1
ATOM 1614 C CA . PRO A 1 200 ? 10.647 -17.827 17.998 1.00 95.19 200 PRO A CA 1
ATOM 1615 C C . PRO A 1 200 ? 10.347 -19.048 17.109 1.00 95.19 200 PRO A C 1
ATOM 1617 O O . PRO A 1 200 ? 9.915 -18.916 15.966 1.00 95.19 200 PRO A O 1
ATOM 1620 N N . GLU A 1 201 ? 10.543 -20.258 17.643 1.00 95.38 201 GLU A N 1
ATOM 1621 C CA . GLU A 1 201 ? 10.137 -21.482 16.939 1.00 95.38 201 GLU A CA 1
ATOM 1622 C C . GLU A 1 201 ? 8.635 -21.461 16.622 1.00 95.38 201 GLU A C 1
ATOM 1624 O O . GLU A 1 201 ? 7.797 -21.230 17.501 1.00 95.38 201 GLU A O 1
ATOM 1629 N N . LEU A 1 202 ? 8.308 -21.722 15.355 1.00 96.38 202 LEU A N 1
ATOM 1630 C CA . LEU A 1 202 ? 6.939 -21.723 14.859 1.00 96.38 202 LEU A CA 1
ATOM 1631 C C . LEU A 1 202 ? 6.249 -23.062 15.181 1.00 96.38 202 LEU A C 1
ATOM 1633 O O . LEU A 1 202 ? 6.835 -24.128 14.965 1.00 96.38 202 LEU A O 1
ATOM 1637 N N . PRO A 1 203 ? 5.002 -23.052 15.682 1.00 95.38 203 PRO A N 1
ATOM 1638 C CA . PRO A 1 203 ? 4.284 -24.280 15.985 1.00 95.38 203 PRO A CA 1
ATOM 1639 C C . PRO A 1 203 ? 3.891 -25.007 14.695 1.00 95.38 203 PRO A C 1
ATOM 1641 O O . PRO A 1 203 ? 3.542 -24.394 13.689 1.00 95.38 203 PRO A O 1
ATOM 1644 N N . SER A 1 204 ? 3.869 -26.341 14.736 1.00 93.38 204 SER A N 1
ATOM 1645 C CA . SER A 1 204 ? 3.555 -27.172 13.565 1.00 93.38 204 SER A CA 1
ATOM 1646 C C . SER A 1 204 ? 2.126 -27.015 13.028 1.00 93.38 204 SER A C 1
ATOM 1648 O O . SER A 1 204 ? 1.840 -27.499 11.937 1.00 93.38 204 SER A O 1
ATOM 1650 N N . THR A 1 205 ? 1.228 -26.399 13.805 1.00 93.75 205 THR A N 1
ATOM 1651 C CA . THR A 1 205 ? -0.171 -26.117 13.449 1.00 93.75 205 THR A CA 1
ATOM 1652 C C . THR A 1 205 ? -0.369 -24.786 12.728 1.00 93.75 205 THR A C 1
ATOM 1654 O O . THR A 1 205 ? -1.504 -24.474 12.375 1.00 93.75 205 THR A O 1
ATOM 1657 N N . LEU A 1 206 ? 0.692 -23.989 12.567 1.00 94.75 206 LEU A N 1
ATOM 1658 C CA . LEU A 1 206 ? 0.601 -22.667 11.964 1.00 94.75 206 LEU A CA 1
ATOM 1659 C C . LEU A 1 206 ? 0.328 -22.796 10.461 1.00 94.75 206 LEU A C 1
ATOM 1661 O O . LEU A 1 206 ? 1.105 -23.419 9.738 1.00 94.75 206 LEU A O 1
ATOM 1665 N N . ASN A 1 207 ? -0.765 -22.181 10.015 1.00 93.31 207 ASN A N 1
ATOM 1666 C CA . ASN A 1 207 ? -1.216 -22.170 8.626 1.00 93.31 207 ASN A CA 1
ATOM 1667 C C . ASN A 1 207 ? -0.942 -20.822 7.949 1.00 93.31 207 ASN A C 1
ATOM 1669 O O . ASN A 1 207 ? -0.713 -20.789 6.744 1.00 93.31 207 ASN A O 1
ATOM 1673 N N . GLY A 1 208 ? -0.942 -19.727 8.711 1.00 93.25 208 GLY A N 1
ATOM 1674 C CA . GLY A 1 208 ? -0.625 -18.396 8.205 1.00 93.25 208 GLY A CA 1
ATOM 1675 C C . GLY A 1 208 ? 0.355 -17.659 9.110 1.00 93.25 208 GLY A C 1
ATOM 1676 O O . GLY A 1 208 ? 0.169 -17.631 10.331 1.00 93.25 208 GLY A O 1
ATOM 1677 N N . LEU A 1 209 ? 1.372 -17.060 8.492 1.00 95.44 209 LEU A N 1
ATOM 1678 C CA . LEU A 1 209 ? 2.338 -16.174 9.131 1.00 95.44 209 LEU A CA 1
ATOM 1679 C C . LEU A 1 209 ? 2.425 -14.853 8.356 1.00 95.44 209 LEU A C 1
ATOM 1681 O O . LEU A 1 209 ? 2.726 -14.875 7.164 1.00 95.44 209 LEU A O 1
ATOM 1685 N N . SER A 1 210 ? 2.191 -13.743 9.054 1.00 94.12 210 SER A N 1
ATOM 1686 C CA . SER A 1 210 ? 2.493 -12.379 8.613 1.00 94.12 210 SER A CA 1
ATOM 1687 C C . SER A 1 210 ? 3.512 -11.770 9.578 1.00 94.12 210 SER A C 1
ATOM 1689 O O . SER A 1 210 ? 3.300 -11.785 10.798 1.00 94.12 210 SER A O 1
ATOM 1691 N N . CYS A 1 211 ? 4.654 -11.341 9.050 1.00 93.00 211 CYS A N 1
ATOM 1692 C CA . CYS A 1 211 ? 5.712 -10.652 9.789 1.00 93.00 211 CYS A CA 1
ATOM 1693 C C . CYS A 1 211 ? 6.369 -9.553 8.940 1.00 93.00 211 CYS A C 1
ATOM 1695 O O . CYS A 1 211 ? 7.599 -9.423 8.893 1.00 93.00 211 CYS A O 1
ATOM 1697 N N . GLU A 1 212 ? 5.538 -8.788 8.249 1.00 90.62 212 GLU A N 1
ATOM 1698 C CA . GLU A 1 212 ? 5.922 -7.666 7.399 1.00 90.62 212 GLU A CA 1
ATOM 1699 C C . GLU A 1 212 ? 6.484 -6.499 8.221 1.00 90.62 212 GLU A C 1
ATOM 1701 O O . GLU A 1 212 ? 6.004 -6.211 9.321 1.00 90.62 212 GLU A O 1
ATOM 1706 N N . ASN A 1 213 ? 7.516 -5.830 7.705 1.00 90.69 213 ASN A N 1
ATOM 1707 C CA . ASN A 1 213 ? 8.105 -4.646 8.333 1.00 90.69 213 ASN A CA 1
ATOM 1708 C C . ASN A 1 213 ? 8.463 -4.863 9.816 1.00 90.69 213 ASN A C 1
ATOM 1710 O O . ASN A 1 213 ? 8.012 -4.148 10.717 1.00 90.69 213 ASN A O 1
ATOM 1714 N N . THR A 1 214 ? 9.248 -5.912 10.095 1.00 89.12 214 THR A N 1
ATOM 1715 C CA . THR A 1 214 ? 9.653 -6.258 11.468 1.00 89.12 214 THR A CA 1
ATOM 1716 C C . THR A 1 214 ? 11.157 -6.197 11.727 1.00 89.12 214 THR A C 1
ATOM 1718 O O . THR A 1 214 ? 11.562 -6.316 12.881 1.00 89.12 214 THR A O 1
ATOM 1721 N N . CYS A 1 215 ? 11.979 -5.909 10.714 1.00 92.62 215 CYS A N 1
ATOM 1722 C CA . CYS A 1 215 ? 13.449 -5.914 10.771 1.00 92.62 215 CYS A CA 1
ATOM 1723 C C . CYS A 1 215 ? 14.076 -7.316 10.930 1.00 92.62 215 CYS A C 1
ATOM 1725 O O . CYS A 1 215 ? 15.126 -7.456 11.565 1.00 92.62 215 CYS A O 1
ATOM 1727 N N . LEU A 1 216 ? 13.452 -8.359 10.379 1.00 93.88 216 LEU A N 1
ATOM 1728 C CA . LEU A 1 216 ? 13.988 -9.721 10.420 1.00 93.88 216 LEU A CA 1
ATOM 1729 C C . LEU A 1 216 ? 15.203 -9.875 9.501 1.00 93.88 216 LEU A C 1
ATOM 1731 O O . LEU A 1 216 ? 15.140 -9.556 8.321 1.00 93.88 216 LEU A O 1
ATOM 1735 N N . GLU A 1 217 ? 16.283 -10.449 10.032 1.00 93.12 217 GLU A N 1
ATOM 1736 C CA . GLU A 1 217 ? 17.470 -10.832 9.244 1.00 93.12 217 GLU A CA 1
ATOM 1737 C C . GLU A 1 217 ? 17.394 -12.286 8.741 1.00 93.12 217 GLU A C 1
ATOM 1739 O O . GLU A 1 217 ? 18.100 -12.684 7.817 1.00 93.12 217 GLU A O 1
ATOM 1744 N N . SER A 1 218 ? 16.564 -13.120 9.378 1.00 94.75 218 SER A N 1
ATOM 1745 C CA . SER A 1 218 ? 16.344 -14.517 8.982 1.00 94.75 218 SER A CA 1
ATOM 1746 C C . SER A 1 218 ? 15.011 -15.051 9.507 1.00 94.75 218 SER A C 1
ATOM 1748 O O . SER A 1 218 ? 14.516 -14.614 10.552 1.00 94.75 218 SER A O 1
ATOM 1750 N N . LEU A 1 219 ? 14.459 -16.046 8.808 1.00 95.25 219 LEU A N 1
ATOM 1751 C CA . LEU A 1 219 ? 13.274 -16.785 9.241 1.00 95.25 219 LEU A CA 1
ATOM 1752 C C . LEU A 1 219 ? 13.652 -18.135 9.880 1.00 95.25 219 LEU A C 1
ATOM 1754 O O . LEU A 1 219 ? 14.596 -18.794 9.433 1.00 95.25 219 LEU A O 1
ATOM 1758 N N . PRO A 1 220 ? 12.912 -18.591 10.909 1.00 95.12 220 PRO A N 1
ATOM 1759 C CA . PRO A 1 220 ? 13.041 -19.945 11.436 1.00 95.12 220 PRO A CA 1
ATOM 1760 C C . PRO A 1 220 ? 12.514 -20.980 10.428 1.00 95.12 220 PRO A C 1
ATOM 1762 O O . PRO A 1 220 ? 11.890 -20.645 9.423 1.00 95.12 220 PRO A O 1
ATOM 1765 N N . ASN A 1 221 ? 12.714 -22.268 10.724 1.00 94.38 221 ASN A N 1
ATOM 1766 C CA . ASN A 1 221 ? 12.140 -23.338 9.908 1.00 94.38 221 ASN A CA 1
ATOM 1767 C C . ASN A 1 221 ? 10.616 -23.202 9.818 1.00 94.38 221 ASN A C 1
ATOM 1769 O O . ASN A 1 221 ? 9.923 -23.152 10.838 1.00 94.38 221 ASN A O 1
ATOM 1773 N N . LEU A 1 222 ? 10.110 -23.194 8.587 1.00 95.94 222 LEU A N 1
ATOM 1774 C CA . LEU A 1 222 ? 8.687 -23.061 8.320 1.00 95.94 222 LEU A CA 1
ATOM 1775 C C . LEU A 1 222 ? 7.969 -24.393 8.598 1.00 95.94 222 LEU A C 1
ATOM 1777 O O . LEU A 1 222 ? 8.463 -25.459 8.210 1.00 95.94 222 LEU A O 1
ATOM 1781 N N . PRO A 1 223 ? 6.806 -24.372 9.270 1.00 94.62 223 PRO A N 1
ATOM 1782 C CA . PRO A 1 223 ? 6.062 -25.586 9.558 1.00 94.62 223 PRO A CA 1
ATOM 1783 C C . PRO A 1 223 ? 5.472 -26.177 8.274 1.00 94.62 223 PRO A C 1
ATOM 1785 O O . PRO A 1 223 ? 5.027 -25.461 7.385 1.00 94.62 223 PRO A O 1
ATOM 1788 N N . ILE A 1 224 ? 5.416 -27.510 8.193 1.00 90.94 224 ILE A N 1
ATOM 1789 C CA . ILE A 1 224 ? 4.937 -28.239 7.000 1.00 90.94 224 ILE A CA 1
ATOM 1790 C C . ILE A 1 224 ? 3.493 -27.866 6.611 1.00 90.94 224 ILE A C 1
ATOM 1792 O O . ILE A 1 224 ? 3.130 -27.984 5.443 1.00 90.94 224 ILE A O 1
ATOM 1796 N N . GLY A 1 225 ? 2.678 -27.439 7.581 1.00 89.88 225 GLY A N 1
ATOM 1797 C CA . GLY A 1 225 ? 1.294 -27.010 7.370 1.00 89.88 225 GLY A CA 1
ATOM 1798 C C . GLY A 1 225 ? 1.121 -25.555 6.926 1.00 89.88 225 GLY A C 1
ATOM 1799 O O . GLY A 1 225 ? -0.018 -25.149 6.724 1.00 89.88 225 GLY A O 1
ATOM 1800 N N . LEU A 1 226 ? 2.201 -24.776 6.779 1.00 93.75 226 LEU A N 1
ATOM 1801 C CA . LEU A 1 226 ? 2.105 -23.361 6.422 1.00 93.75 226 LEU A CA 1
ATOM 1802 C C . LEU A 1 226 ? 1.587 -23.196 4.987 1.00 93.75 226 LEU A C 1
ATOM 1804 O O . LEU A 1 226 ? 2.134 -23.770 4.044 1.00 93.75 226 LEU A O 1
ATOM 1808 N N . ILE A 1 227 ? 0.536 -22.395 4.841 1.00 93.44 227 ILE A N 1
ATOM 1809 C CA . ILE A 1 227 ? -0.187 -22.156 3.589 1.00 93.44 227 ILE A CA 1
ATOM 1810 C C . ILE A 1 227 ? 0.183 -20.792 3.009 1.00 93.44 227 ILE A C 1
ATOM 1812 O O . ILE A 1 227 ? 0.370 -20.679 1.798 1.00 93.44 227 ILE A O 1
ATOM 1816 N N . SER A 1 228 ? 0.291 -19.774 3.862 1.00 92.75 228 SER A N 1
ATOM 1817 C CA . SER A 1 228 ? 0.599 -18.401 3.464 1.00 92.75 228 SER A CA 1
ATOM 1818 C C . SER A 1 228 ? 1.710 -17.811 4.325 1.00 92.75 228 SER A C 1
ATOM 1820 O O . SER A 1 228 ? 1.654 -17.905 5.557 1.00 92.75 228 SER A O 1
ATOM 1822 N N . LEU A 1 229 ? 2.686 -17.191 3.668 1.00 95.62 229 LEU A N 1
ATOM 1823 C CA . LEU A 1 229 ? 3.786 -16.463 4.292 1.00 95.62 229 LEU A CA 1
ATOM 1824 C C . LEU A 1 229 ? 3.856 -15.052 3.704 1.00 95.62 229 LEU A C 1
ATOM 1826 O O . LEU A 1 229 ? 4.046 -14.916 2.499 1.00 95.62 229 LEU A O 1
ATOM 1830 N N . TYR A 1 230 ? 3.745 -14.042 4.561 1.00 93.88 230 TYR A N 1
ATOM 1831 C CA . TYR A 1 230 ? 3.989 -12.639 4.232 1.00 93.88 230 TYR A CA 1
ATOM 1832 C C . TYR A 1 230 ? 5.146 -12.150 5.106 1.00 93.88 230 TYR A C 1
ATOM 1834 O O . TYR A 1 230 ? 5.044 -12.134 6.334 1.00 93.88 230 TYR A O 1
ATOM 1842 N N . CYS A 1 231 ? 6.284 -11.846 4.494 1.00 94.31 231 CYS A N 1
ATOM 1843 C CA . CYS A 1 231 ? 7.494 -11.392 5.181 1.00 94.31 231 CYS A CA 1
ATOM 1844 C C . CYS A 1 231 ? 8.142 -10.204 4.461 1.00 94.31 231 CYS A C 1
ATOM 1846 O O . CYS A 1 231 ? 9.370 -10.067 4.455 1.00 94.31 231 CYS A O 1
ATOM 1848 N N . ASP A 1 232 ? 7.305 -9.362 3.862 1.00 91.50 232 ASP A N 1
ATOM 1849 C CA . ASP A 1 232 ? 7.710 -8.177 3.112 1.00 91.50 232 ASP A CA 1
ATOM 1850 C C . ASP A 1 232 ? 8.441 -7.159 4.006 1.00 91.50 232 ASP A C 1
ATOM 1852 O O . ASP A 1 232 ? 8.328 -7.210 5.238 1.00 91.50 232 ASP A O 1
ATOM 1856 N N . LEU A 1 233 ? 9.208 -6.245 3.407 1.00 91.50 233 LEU A N 1
ATOM 1857 C CA . LEU A 1 233 ? 9.862 -5.127 4.107 1.00 91.50 233 LEU A CA 1
ATOM 1858 C C . LEU A 1 233 ? 10.761 -5.588 5.276 1.00 91.50 233 LEU A C 1
ATOM 1860 O O . LEU A 1 233 ? 10.659 -5.115 6.410 1.00 91.50 233 LEU A O 1
ATOM 1864 N N . ASN A 1 234 ? 11.647 -6.552 5.033 1.00 93.00 234 ASN A N 1
ATOM 1865 C CA . ASN A 1 234 ? 12.601 -7.051 6.030 1.00 93.00 234 ASN A CA 1
ATOM 1866 C C . ASN A 1 234 ? 14.041 -7.010 5.482 1.00 93.00 234 ASN A C 1
ATOM 1868 O O . ASN A 1 234 ? 14.305 -6.476 4.412 1.00 93.00 234 ASN A O 1
ATOM 1872 N N . TYR A 1 235 ? 15.001 -7.542 6.240 1.00 93.94 235 TYR A N 1
ATOM 1873 C CA . TYR A 1 235 ? 16.414 -7.620 5.847 1.00 93.94 235 TYR A CA 1
ATOM 1874 C C . TYR A 1 235 ? 16.822 -9.071 5.543 1.00 93.94 235 TYR A C 1
ATOM 1876 O O . TYR A 1 235 ? 17.930 -9.504 5.879 1.00 93.94 235 TYR A O 1
ATOM 1884 N N . LEU A 1 236 ? 15.903 -9.869 4.987 1.00 95.19 236 LEU A N 1
ATOM 1885 C CA . LEU A 1 236 ? 16.149 -11.282 4.707 1.00 95.19 236 LEU A CA 1
ATOM 1886 C C . LEU A 1 236 ? 17.111 -11.417 3.528 1.00 95.19 236 LEU A C 1
ATOM 1888 O O . LEU A 1 236 ? 16.862 -10.875 2.456 1.00 95.19 236 LEU A O 1
ATOM 1892 N N . LYS A 1 237 ? 18.179 -12.194 3.724 1.00 93.88 237 LYS A N 1
ATOM 1893 C CA . LYS A 1 237 ? 19.146 -12.544 2.664 1.00 93.88 237 LYS A CA 1
ATOM 1894 C C . LYS A 1 237 ? 18.855 -13.882 2.008 1.00 93.88 237 LYS A C 1
ATOM 1896 O O . LYS A 1 237 ? 19.168 -14.094 0.846 1.00 93.88 237 LYS A O 1
ATOM 1901 N N . ASP A 1 238 ? 18.218 -14.767 2.768 1.00 94.62 238 ASP A N 1
ATOM 1902 C CA . ASP A 1 238 ? 17.857 -16.110 2.350 1.00 94.62 238 ASP A CA 1
ATOM 1903 C C . ASP A 1 238 ? 16.487 -16.483 2.918 1.00 94.62 238 ASP A C 1
ATOM 1905 O O . ASP A 1 238 ? 16.140 -16.118 4.049 1.00 94.62 238 ASP A O 1
ATOM 1909 N N . LEU A 1 239 ? 15.742 -17.302 2.172 1.00 95.06 239 LEU A N 1
ATOM 1910 C CA . LEU A 1 239 ? 14.540 -17.963 2.673 1.00 95.06 239 LEU A CA 1
ATOM 1911 C C . LEU A 1 239 ? 14.830 -19.424 3.058 1.00 95.06 239 LEU A C 1
ATOM 1913 O O . LEU A 1 239 ? 15.555 -20.129 2.347 1.00 95.06 239 LEU A O 1
ATOM 1917 N N . PRO A 1 240 ? 14.236 -19.928 4.156 1.00 94.81 240 PRO A N 1
ATOM 1918 C CA . PRO A 1 240 ? 14.286 -21.345 4.499 1.00 94.81 240 PRO A CA 1
ATOM 1919 C C . PRO A 1 240 ? 13.527 -22.192 3.465 1.00 94.81 240 PRO A C 1
ATOM 1921 O O . PRO A 1 240 ? 12.795 -21.688 2.615 1.00 94.81 240 PRO A O 1
ATOM 1924 N N . ALA A 1 241 ? 13.669 -23.518 3.556 1.00 94.56 241 ALA A N 1
ATOM 1925 C CA . ALA A 1 241 ? 12.951 -24.431 2.672 1.00 94.56 241 ALA A CA 1
ATOM 1926 C C . ALA A 1 241 ? 11.427 -24.232 2.774 1.00 94.56 241 ALA A C 1
ATOM 1928 O O . ALA A 1 241 ? 10.849 -24.298 3.863 1.00 94.56 241 ALA A O 1
ATOM 1929 N N . LEU A 1 242 ? 10.790 -24.026 1.621 1.00 95.12 242 LEU A N 1
ATOM 1930 C CA . LEU A 1 242 ? 9.362 -23.753 1.529 1.00 95.12 242 LEU A CA 1
ATOM 1931 C C . LEU A 1 242 ? 8.543 -25.052 1.677 1.00 95.12 242 LEU A C 1
ATOM 1933 O O . LEU A 1 242 ? 8.843 -26.053 1.016 1.00 95.12 242 LEU A O 1
ATOM 1937 N N . PRO A 1 243 ? 7.499 -25.071 2.524 1.00 94.44 243 PRO A N 1
ATOM 1938 C CA . PRO A 1 243 ? 6.598 -26.211 2.670 1.00 94.44 243 PRO A CA 1
ATOM 1939 C C . PRO A 1 243 ? 5.853 -26.559 1.377 1.00 94.44 243 PRO A C 1
ATOM 1941 O O . PRO A 1 243 ? 5.361 -25.691 0.667 1.00 94.44 243 PRO A O 1
ATOM 1944 N N . ALA A 1 244 ? 5.682 -27.855 1.100 1.00 90.81 244 ALA A N 1
ATOM 1945 C CA . ALA A 1 244 ? 5.079 -28.328 -0.151 1.00 90.81 244 ALA A CA 1
ATOM 1946 C C . ALA A 1 244 ? 3.606 -27.909 -0.363 1.00 90.81 244 ALA A C 1
ATOM 1948 O O . ALA A 1 244 ? 3.146 -27.887 -1.505 1.00 90.81 244 ALA A O 1
ATOM 1949 N N . GLY A 1 245 ? 2.870 -27.623 0.720 1.00 89.81 245 GLY A N 1
ATOM 1950 C CA . GLY A 1 245 ? 1.454 -27.225 0.703 1.00 89.81 245 GLY A CA 1
ATOM 1951 C C . GLY A 1 245 ? 1.205 -25.712 0.669 1.00 89.81 245 GLY A C 1
ATOM 1952 O O . GLY A 1 245 ? 0.058 -25.291 0.810 1.00 89.81 245 GLY A O 1
ATOM 1953 N N . MET A 1 246 ? 2.264 -24.914 0.539 1.00 93.44 246 MET A N 1
ATOM 1954 C CA . MET A 1 246 ? 2.197 -23.458 0.542 1.00 93.44 246 MET A CA 1
ATOM 1955 C C . MET A 1 246 ? 1.625 -22.918 -0.773 1.00 93.44 246 MET A C 1
ATOM 1957 O O . MET A 1 246 ? 2.068 -23.298 -1.855 1.00 93.44 246 MET A O 1
ATOM 1961 N N . LYS A 1 247 ? 0.646 -22.019 -0.652 1.00 93.12 247 LYS A N 1
ATOM 1962 C CA . LYS A 1 247 ? -0.129 -21.438 -1.756 1.00 93.12 247 LYS A CA 1
ATOM 1963 C C . LYS A 1 247 ? 0.241 -19.991 -2.061 1.00 93.12 247 LYS A C 1
ATOM 1965 O O . LYS A 1 247 ? 0.165 -19.602 -3.219 1.00 93.12 247 LYS A O 1
ATOM 1970 N N . ALA A 1 248 ? 0.635 -19.211 -1.057 1.00 93.06 248 ALA A N 1
ATOM 1971 C CA . ALA A 1 248 ? 0.959 -17.798 -1.233 1.00 93.06 248 ALA A CA 1
ATOM 1972 C C . ALA A 1 248 ? 2.246 -17.436 -0.490 1.00 93.06 248 ALA A C 1
ATOM 1974 O O . ALA A 1 248 ? 2.403 -17.784 0.686 1.00 93.06 248 ALA A O 1
ATOM 1975 N N . ILE A 1 249 ? 3.150 -16.745 -1.182 1.00 95.38 249 ILE A N 1
ATOM 1976 C CA . ILE A 1 249 ? 4.385 -16.201 -0.615 1.00 95.38 249 ILE A CA 1
ATOM 1977 C C . ILE A 1 249 ? 4.519 -14.751 -1.053 1.00 95.38 249 ILE A C 1
ATOM 1979 O O . ILE A 1 249 ? 4.486 -14.466 -2.250 1.00 95.38 249 ILE A O 1
ATOM 1983 N N . SER A 1 250 ? 4.731 -13.879 -0.077 1.00 94.06 250 SER A N 1
ATOM 1984 C CA . SER A 1 250 ? 5.150 -12.500 -0.277 1.00 94.06 250 SER A CA 1
ATOM 1985 C C . SER A 1 250 ? 6.439 -12.266 0.504 1.00 94.06 250 SER A C 1
ATOM 1987 O O . SER A 1 250 ? 6.485 -12.479 1.720 1.00 94.06 250 SER A O 1
ATOM 1989 N N . CYS A 1 251 ? 7.505 -11.944 -0.219 1.00 94.00 251 CYS A N 1
ATOM 1990 C CA . CYS A 1 251 ? 8.819 -11.596 0.313 1.00 94.00 251 CYS A CA 1
ATOM 1991 C C . CYS A 1 251 ? 9.418 -10.388 -0.429 1.00 94.00 251 CYS A C 1
ATOM 1993 O O . CYS A 1 251 ? 10.618 -10.356 -0.714 1.00 94.00 251 CYS A O 1
ATOM 1995 N N . ALA A 1 252 ? 8.568 -9.430 -0.788 1.00 90.94 252 ALA A N 1
ATOM 1996 C CA . ALA A 1 252 ? 8.942 -8.151 -1.367 1.00 90.94 252 ALA A CA 1
ATOM 1997 C C . ALA A 1 252 ? 9.848 -7.343 -0.432 1.00 90.94 252 ALA A C 1
ATOM 1999 O O . ALA A 1 252 ? 9.847 -7.561 0.782 1.00 90.94 252 ALA A O 1
ATOM 2000 N N . ASP A 1 253 ? 10.618 -6.415 -0.994 1.00 91.62 253 ASP A N 1
ATOM 2001 C CA . ASP A 1 253 ? 11.412 -5.439 -0.239 1.00 91.62 253 ASP A CA 1
ATOM 2002 C C . ASP A 1 253 ? 12.321 -6.112 0.803 1.00 91.62 253 ASP A C 1
ATOM 2004 O O . ASP A 1 253 ? 12.201 -5.923 2.016 1.00 91.62 253 ASP A O 1
ATOM 2008 N N . ASN A 1 254 ? 13.201 -6.979 0.305 1.00 93.00 254 ASN A N 1
ATOM 2009 C CA . ASN A 1 254 ? 14.193 -7.716 1.081 1.00 93.00 254 ASN A CA 1
ATOM 2010 C C . ASN A 1 254 ? 15.555 -7.695 0.354 1.00 93.00 254 ASN A C 1
ATOM 2012 O O . ASN A 1 254 ? 15.725 -7.058 -0.682 1.00 93.00 254 ASN A O 1
ATOM 2016 N N . GLU A 1 255 ? 16.558 -8.384 0.900 1.00 94.62 255 GLU A N 1
ATOM 2017 C CA . GLU A 1 255 ? 17.909 -8.474 0.326 1.00 94.62 255 GLU A CA 1
ATOM 2018 C C . GLU A 1 255 ? 18.175 -9.864 -0.292 1.00 94.62 255 GLU A C 1
ATOM 2020 O O . GLU A 1 255 ? 19.293 -10.376 -0.206 1.00 94.62 255 GLU A O 1
ATOM 2025 N N . LEU A 1 256 ? 17.160 -10.518 -0.875 1.00 95.38 256 LEU A N 1
ATOM 2026 C CA . LEU A 1 256 ? 17.288 -11.889 -1.384 1.00 95.38 256 LEU A CA 1
ATOM 2027 C C . LEU A 1 256 ? 18.076 -11.930 -2.701 1.00 95.38 256 LEU A C 1
ATOM 2029 O O . LEU A 1 256 ? 17.670 -11.327 -3.692 1.00 95.38 256 LEU A O 1
ATOM 2033 N N . ASP A 1 257 ? 19.146 -12.728 -2.741 1.00 92.62 257 ASP A N 1
ATOM 2034 C CA . ASP A 1 257 ? 19.925 -12.982 -3.967 1.00 92.62 257 ASP A CA 1
ATOM 2035 C C . ASP A 1 257 ? 19.357 -14.157 -4.794 1.00 92.62 257 ASP A C 1
ATOM 2037 O O . ASP A 1 257 ? 19.561 -14.264 -6.011 1.00 92.62 257 ASP A O 1
ATOM 2041 N N . PHE A 1 258 ? 18.662 -15.087 -4.129 1.00 94.19 258 PHE A N 1
ATOM 2042 C CA . PHE A 1 258 ? 18.036 -16.254 -4.746 1.00 94.19 258 PHE A CA 1
ATOM 2043 C C . PHE A 1 258 ? 16.816 -16.742 -3.959 1.00 94.19 258 PHE A C 1
ATOM 2045 O O . PHE A 1 258 ? 16.739 -16.624 -2.738 1.00 94.19 258 PHE A O 1
ATOM 2052 N N . LEU A 1 259 ? 15.882 -17.381 -4.669 1.00 94.81 259 LEU A N 1
ATOM 2053 C CA . LEU A 1 259 ? 14.755 -18.083 -4.059 1.00 94.81 259 LEU A CA 1
ATOM 2054 C C . LEU A 1 259 ? 15.039 -19.591 -3.931 1.00 94.81 259 LEU A C 1
ATOM 2056 O O . LEU A 1 259 ? 15.649 -20.189 -4.828 1.00 94.81 259 LEU A O 1
ATOM 2060 N N . PRO A 1 260 ? 14.572 -20.246 -2.852 1.00 94.62 260 PRO A N 1
ATOM 2061 C CA . PRO A 1 260 ? 14.581 -21.701 -2.742 1.00 94.62 260 PRO A CA 1
ATOM 2062 C C . PRO A 1 260 ? 13.627 -22.339 -3.766 1.00 94.62 260 PRO A C 1
ATOM 2064 O O . PRO A 1 260 ? 12.851 -21.667 -4.444 1.00 94.62 260 PRO A O 1
ATOM 2067 N N . ALA A 1 261 ? 13.660 -23.670 -3.876 1.00 94.62 261 ALA A N 1
ATOM 2068 C CA . ALA A 1 261 ? 12.744 -24.390 -4.757 1.00 94.62 261 ALA A CA 1
ATOM 2069 C C . ALA A 1 261 ? 11.278 -24.093 -4.393 1.00 94.62 261 ALA A C 1
ATOM 2071 O O . ALA A 1 261 ? 10.863 -24.305 -3.250 1.00 94.62 261 ALA A O 1
ATOM 2072 N N . LEU A 1 262 ? 10.506 -23.625 -5.377 1.00 95.06 262 LEU A N 1
ATOM 2073 C CA . LEU A 1 262 ? 9.108 -23.257 -5.179 1.00 95.06 262 LEU A CA 1
ATOM 2074 C C . LEU A 1 262 ? 8.226 -24.506 -5.019 1.00 95.06 262 LEU A C 1
ATOM 2076 O O . LEU A 1 262 ? 8.423 -25.504 -5.725 1.00 95.06 262 LEU A O 1
ATOM 2080 N N . PRO A 1 263 ? 7.236 -24.475 -4.114 1.00 94.06 263 PRO A N 1
ATOM 2081 C CA . PRO A 1 263 ? 6.321 -25.587 -3.926 1.00 94.06 263 PRO A CA 1
ATOM 2082 C C . PRO A 1 263 ? 5.371 -25.724 -5.119 1.00 94.06 263 PRO A C 1
ATOM 2084 O O . PRO A 1 263 ? 4.884 -24.747 -5.676 1.00 94.06 263 PRO A O 1
ATOM 2087 N N . LEU A 1 264 ? 5.047 -26.968 -5.484 1.00 92.06 264 LEU A N 1
ATOM 2088 C CA . LEU A 1 264 ? 4.183 -27.275 -6.635 1.00 92.06 264 LEU A CA 1
ATOM 2089 C C . LEU A 1 264 ? 2.732 -26.790 -6.487 1.00 92.06 264 LEU A C 1
ATOM 2091 O O . LEU A 1 264 ? 1.982 -26.879 -7.453 1.00 92.06 264 LEU A O 1
ATOM 2095 N N . SER A 1 265 ? 2.332 -26.368 -5.284 1.00 92.56 265 SER A N 1
ATOM 2096 C CA . SER A 1 265 ? 0.995 -25.852 -4.979 1.00 92.56 265 SER A CA 1
ATOM 2097 C C . SER A 1 265 ? 0.931 -24.325 -4.893 1.00 92.56 265 SER A C 1
ATOM 2099 O O . SER A 1 265 ? -0.134 -23.796 -4.582 1.00 92.56 265 SER A O 1
ATOM 2101 N N . LEU A 1 266 ? 2.036 -23.623 -5.181 1.00 94.81 266 LEU A N 1
ATOM 2102 C CA . LEU A 1 266 ? 2.092 -22.165 -5.118 1.00 94.81 266 LEU A CA 1
ATOM 2103 C C . LEU A 1 266 ? 1.197 -21.542 -6.197 1.00 94.81 266 LEU A C 1
ATOM 2105 O O . LEU A 1 266 ? 1.304 -21.882 -7.376 1.00 94.81 266 LEU A O 1
ATOM 2109 N N . GLU A 1 267 ? 0.326 -20.633 -5.783 1.00 93.69 267 GLU A N 1
ATOM 2110 C CA . GLU A 1 267 ? -0.629 -19.900 -6.617 1.00 93.69 267 GLU A CA 1
ATOM 2111 C C . GLU A 1 267 ? -0.218 -18.421 -6.750 1.00 93.69 267 GLU A C 1
ATOM 2113 O O . GLU A 1 267 ? -0.417 -17.825 -7.809 1.00 93.69 267 GLU A O 1
ATOM 2118 N N . GLU A 1 268 ? 0.404 -17.848 -5.716 1.00 92.69 268 GLU A N 1
ATOM 2119 C CA . GLU A 1 268 ? 0.820 -16.440 -5.652 1.00 92.69 268 GLU A CA 1
ATOM 2120 C C . GLU A 1 268 ? 2.283 -16.331 -5.196 1.00 92.69 268 GLU A C 1
ATOM 2122 O O . GLU A 1 268 ? 2.653 -16.878 -4.151 1.00 92.69 268 GLU A O 1
ATOM 2127 N N . LEU A 1 269 ? 3.105 -15.628 -5.981 1.00 95.31 269 LEU A N 1
ATOM 2128 C CA . LEU A 1 269 ? 4.486 -15.290 -5.638 1.00 95.31 269 LEU A CA 1
ATOM 2129 C C . LEU A 1 269 ? 4.732 -13.793 -5.837 1.00 95.31 269 LEU A C 1
ATOM 2131 O O . LEU A 1 269 ? 4.696 -13.309 -6.969 1.00 95.31 269 LEU A O 1
ATOM 2135 N N . THR A 1 270 ? 5.057 -13.109 -4.746 1.00 94.00 270 THR A N 1
ATOM 2136 C CA . THR A 1 270 ? 5.488 -11.711 -4.729 1.00 94.00 270 THR A CA 1
ATOM 2137 C C . THR A 1 270 ? 6.902 -11.636 -4.156 1.00 94.00 270 THR A C 1
ATOM 2139 O O . THR A 1 270 ? 7.161 -12.100 -3.048 1.00 94.00 270 THR A O 1
ATOM 2142 N N . CYS A 1 271 ? 7.835 -11.104 -4.937 1.00 94.12 271 CYS A N 1
ATOM 2143 C CA . CYS A 1 271 ? 9.263 -11.014 -4.625 1.00 94.12 271 CYS A CA 1
ATOM 2144 C C . CYS A 1 271 ? 9.919 -9.782 -5.277 1.00 94.12 271 CYS A C 1
ATOM 2146 O O . CYS A 1 271 ? 11.101 -9.809 -5.623 1.00 94.12 271 CYS A O 1
ATOM 2148 N N . ASN A 1 272 ? 9.149 -8.708 -5.482 1.00 90.75 272 ASN A N 1
ATOM 2149 C CA . ASN A 1 272 ? 9.671 -7.442 -5.998 1.00 90.75 272 ASN A CA 1
ATOM 2150 C C . ASN A 1 272 ? 10.670 -6.786 -5.037 1.00 90.75 272 ASN A C 1
ATOM 2152 O O . ASN A 1 272 ? 10.729 -7.159 -3.866 1.00 90.75 272 ASN A O 1
ATOM 2156 N N . ASN A 1 273 ? 11.446 -5.817 -5.528 1.00 89.25 273 ASN A N 1
ATOM 2157 C CA . ASN A 1 273 ? 12.413 -5.056 -4.728 1.00 89.25 273 ASN A CA 1
ATOM 2158 C C . ASN A 1 273 ? 13.387 -5.985 -3.969 1.00 89.25 273 ASN A C 1
ATOM 2160 O O . ASN A 1 273 ? 13.455 -5.983 -2.740 1.00 89.25 273 ASN A O 1
ATOM 2164 N N . ASN A 1 274 ? 14.089 -6.846 -4.706 1.00 92.69 274 ASN A N 1
ATOM 2165 C CA . ASN A 1 274 ? 15.109 -7.763 -4.184 1.00 92.69 274 ASN A CA 1
ATOM 2166 C C . ASN A 1 274 ? 16.337 -7.763 -5.120 1.00 92.69 274 ASN A C 1
ATOM 2168 O O . ASN A 1 274 ? 16.376 -7.042 -6.113 1.00 92.69 274 ASN A O 1
ATOM 2172 N N . ASN A 1 275 ? 17.346 -8.588 -4.828 1.00 93.62 275 ASN A N 1
ATOM 2173 C CA . ASN A 1 275 ? 18.567 -8.711 -5.638 1.00 93.62 275 ASN A CA 1
ATOM 2174 C C . ASN A 1 275 ? 18.570 -9.995 -6.492 1.00 93.62 275 ASN A C 1
ATOM 2176 O O . ASN A 1 275 ? 19.624 -10.577 -6.773 1.00 93.62 275 ASN A O 1
ATOM 2180 N N . LEU A 1 276 ? 17.392 -10.495 -6.886 1.00 93.88 276 LEU A N 1
ATOM 2181 C CA . LEU A 1 276 ? 17.283 -11.774 -7.584 1.00 93.88 276 LEU A CA 1
ATOM 2182 C C . LEU A 1 276 ? 17.883 -11.665 -8.986 1.00 93.88 276 LEU A C 1
ATOM 2184 O O . LEU A 1 276 ? 17.454 -10.860 -9.804 1.00 93.88 276 LEU A O 1
ATOM 2188 N N . THR A 1 277 ? 18.836 -12.546 -9.294 1.00 90.06 277 THR A N 1
ATOM 2189 C CA . THR A 1 277 ? 19.447 -12.631 -10.640 1.00 90.06 277 THR A CA 1
ATOM 2190 C C . THR A 1 277 ? 18.743 -13.618 -11.568 1.00 90.06 277 THR A C 1
ATOM 2192 O O . THR A 1 277 ? 18.882 -13.564 -12.794 1.00 90.06 277 THR A O 1
ATOM 2195 N N . ARG A 1 278 ? 18.005 -14.562 -10.974 1.00 91.25 278 ARG A N 1
ATOM 2196 C CA . ARG A 1 278 ? 17.240 -15.604 -11.661 1.00 91.25 278 ARG A CA 1
ATOM 2197 C C . ARG A 1 278 ? 16.081 -16.077 -10.790 1.00 91.25 278 ARG A C 1
ATOM 2199 O O . ARG A 1 278 ? 16.209 -16.128 -9.565 1.00 91.25 278 ARG A O 1
ATOM 2206 N N . LEU A 1 279 ? 15.012 -16.546 -11.427 1.00 93.19 279 LEU A N 1
ATOM 2207 C CA . LEU A 1 279 ? 13.929 -17.254 -10.746 1.00 93.19 279 LEU A CA 1
ATOM 2208 C C . LEU A 1 279 ? 14.100 -18.780 -10.867 1.00 93.19 279 LEU A C 1
ATOM 2210 O O . LEU A 1 279 ? 14.549 -19.278 -11.904 1.00 93.19 279 LEU A O 1
ATOM 2214 N N . PRO A 1 280 ? 13.741 -19.556 -9.828 1.00 92.75 280 PRO A N 1
ATOM 2215 C CA . PRO A 1 280 ? 13.613 -21.007 -9.938 1.00 92.75 280 PRO A CA 1
ATOM 2216 C C . PRO A 1 280 ? 12.459 -21.391 -10.889 1.00 92.75 280 PRO A C 1
ATOM 2218 O O . PRO A 1 280 ? 11.611 -20.556 -11.208 1.00 92.75 280 PRO A O 1
ATOM 2221 N N . PRO A 1 281 ? 12.377 -22.662 -11.330 1.00 93.06 281 PRO A N 1
ATOM 2222 C CA . PRO A 1 281 ? 11.267 -23.129 -12.156 1.00 93.06 281 PRO A CA 1
ATOM 2223 C C . PRO A 1 281 ? 9.908 -22.842 -11.508 1.00 93.06 281 PRO A C 1
ATOM 2225 O O . PRO A 1 281 ? 9.670 -23.221 -10.358 1.00 93.06 281 PRO A O 1
ATOM 2228 N N . LEU A 1 282 ? 9.019 -22.195 -12.262 1.00 93.69 282 LEU A N 1
ATOM 2229 C CA . LEU A 1 282 ? 7.704 -21.795 -11.771 1.00 93.69 282 LEU A CA 1
ATOM 2230 C C . LEU A 1 282 ? 6.741 -22.996 -11.735 1.00 93.69 282 LEU A C 1
ATOM 2232 O O . LEU A 1 282 ? 6.715 -23.801 -12.674 1.00 93.69 282 LEU A O 1
ATOM 2236 N N . PRO A 1 283 ? 5.929 -23.143 -10.675 1.00 92.94 283 PRO A N 1
ATOM 2237 C CA . PRO A 1 283 ? 4.970 -24.232 -10.568 1.00 92.94 283 PRO A CA 1
ATOM 2238 C C . PRO A 1 283 ? 3.764 -24.012 -11.485 1.00 92.94 283 PRO A C 1
ATOM 2240 O O . PRO A 1 283 ? 3.314 -22.892 -11.701 1.00 92.94 283 PRO A O 1
ATOM 2243 N N . LEU A 1 284 ? 3.183 -25.105 -11.986 1.00 89.94 284 LEU A N 1
ATOM 2244 C CA . LEU A 1 284 ? 2.051 -25.060 -12.923 1.00 89.94 284 LEU A CA 1
ATOM 2245 C C . LEU A 1 284 ? 0.750 -24.491 -12.330 1.00 89.94 284 LEU A C 1
ATOM 2247 O O . LEU A 1 284 ? -0.194 -24.266 -13.078 1.00 89.94 284 LEU A O 1
ATOM 2251 N N . SER A 1 285 ? 0.673 -24.332 -11.008 1.00 90.50 285 SER A N 1
ATOM 2252 C CA . SER A 1 285 ? -0.460 -23.728 -10.298 1.00 90.50 285 SER A CA 1
ATOM 2253 C C . SER A 1 285 ? -0.358 -22.209 -10.159 1.00 90.50 285 SER A C 1
ATOM 2255 O O . SER A 1 285 ? -1.307 -21.600 -9.672 1.00 90.50 285 SER A O 1
ATOM 2257 N N . LEU A 1 286 ? 0.771 -21.604 -10.546 1.00 92.81 286 LEU A N 1
ATOM 2258 C CA . LEU A 1 286 ? 1.018 -20.182 -10.336 1.00 92.81 286 LEU A CA 1
ATOM 2259 C C . LEU A 1 286 ? 0.049 -19.342 -11.176 1.00 92.81 286 LEU A C 1
ATOM 2261 O O . LEU A 1 286 ? -0.081 -19.555 -12.383 1.00 92.81 286 LEU A O 1
ATOM 2265 N N . ASN A 1 287 ? -0.619 -18.389 -10.535 1.00 89.75 287 ASN A N 1
ATOM 2266 C CA . ASN A 1 287 ? -1.592 -17.485 -11.147 1.00 89.75 287 ASN A CA 1
ATOM 2267 C C . ASN A 1 287 ? -1.088 -16.037 -11.165 1.00 89.75 287 ASN A C 1
ATOM 2269 O O . ASN A 1 287 ? -1.400 -15.301 -12.106 1.00 89.75 287 ASN A O 1
ATOM 2273 N N . HIS A 1 288 ? -0.310 -15.653 -10.148 1.00 90.44 288 HIS A N 1
ATOM 2274 C CA . HIS A 1 288 ? 0.237 -14.310 -9.967 1.00 90.44 288 HIS A CA 1
ATOM 2275 C C . HIS A 1 288 ? 1.742 -14.384 -9.696 1.00 90.44 288 HIS A C 1
ATOM 2277 O O . HIS A 1 288 ? 2.174 -15.100 -8.789 1.00 90.44 288 HIS A O 1
ATOM 2283 N N . LEU A 1 289 ? 2.520 -13.647 -10.489 1.00 93.75 289 LEU A N 1
ATOM 2284 C CA . LEU A 1 289 ? 3.958 -13.470 -10.319 1.00 93.75 289 LEU A CA 1
ATOM 2285 C C . LEU A 1 289 ? 4.278 -11.976 -10.301 1.00 93.75 289 LEU A C 1
ATOM 2287 O O . LEU A 1 289 ? 4.065 -11.299 -11.302 1.00 93.75 289 LEU A O 1
ATOM 2291 N N . ILE A 1 290 ? 4.814 -11.487 -9.191 1.00 92.38 290 ILE A N 1
ATOM 2292 C CA . ILE A 1 290 ? 5.322 -10.121 -9.052 1.00 92.38 290 ILE A CA 1
ATOM 2293 C C . ILE A 1 290 ? 6.797 -10.234 -8.658 1.00 92.38 290 ILE A C 1
ATOM 2295 O O . ILE A 1 290 ? 7.129 -10.728 -7.584 1.00 92.38 290 ILE A O 1
ATOM 2299 N N . ALA A 1 291 ? 7.686 -9.847 -9.562 1.00 92.50 291 ALA A N 1
ATOM 2300 C CA . ALA A 1 291 ? 9.142 -9.929 -9.446 1.00 92.50 291 ALA A CA 1
ATOM 2301 C C . ALA A 1 291 ? 9.811 -8.670 -10.033 1.00 92.50 291 ALA A C 1
ATOM 2303 O O . ALA A 1 291 ? 10.897 -8.734 -10.612 1.00 92.50 291 ALA A O 1
ATOM 2304 N N . SER A 1 292 ? 9.128 -7.530 -9.933 1.00 89.38 292 SER A N 1
ATOM 2305 C CA . SER A 1 292 ? 9.614 -6.230 -10.388 1.00 89.38 292 SER A CA 1
ATOM 2306 C C . SER A 1 292 ? 10.802 -5.720 -9.565 1.00 89.38 292 SER A C 1
ATOM 2308 O O . SER A 1 292 ? 11.026 -6.199 -8.453 1.00 89.38 292 SER A O 1
ATOM 2310 N N . ASN A 1 293 ? 11.577 -4.781 -10.110 1.00 88.38 293 ASN A N 1
ATOM 2311 C CA . ASN A 1 293 ? 12.737 -4.164 -9.456 1.00 88.38 293 ASN A CA 1
ATOM 2312 C C . ASN A 1 293 ? 13.697 -5.205 -8.846 1.00 88.38 293 ASN A C 1
ATOM 2314 O O . ASN A 1 293 ? 13.829 -5.354 -7.628 1.00 88.38 293 ASN A O 1
ATOM 2318 N N . ASN A 1 294 ? 14.284 -6.010 -9.725 1.00 89.75 294 ASN A N 1
ATOM 2319 C CA . ASN A 1 294 ? 15.272 -7.040 -9.413 1.00 89.75 294 ASN A CA 1
ATOM 2320 C C . ASN A 1 294 ? 16.387 -6.994 -10.480 1.00 89.75 294 ASN A C 1
ATOM 2322 O O . ASN A 1 294 ? 16.389 -6.143 -11.365 1.00 89.75 294 ASN A O 1
ATOM 2326 N N . SER A 1 295 ? 17.344 -7.923 -10.437 1.00 91.94 295 SER A N 1
ATOM 2327 C CA . SER A 1 295 ? 18.403 -8.047 -11.455 1.00 91.94 295 SER A CA 1
ATOM 2328 C C . SER A 1 295 ? 18.202 -9.280 -12.345 1.00 91.94 295 SER A C 1
ATOM 2330 O O . SER A 1 295 ? 19.164 -9.968 -12.704 1.00 91.94 295 SER A O 1
ATOM 2332 N N . LEU A 1 296 ? 16.949 -9.624 -12.675 1.00 89.25 296 LEU A N 1
ATOM 2333 C CA . LEU A 1 296 ? 16.644 -10.821 -13.458 1.00 89.25 296 LEU A CA 1
ATOM 2334 C C . LEU A 1 296 ? 17.177 -10.672 -14.881 1.00 89.25 296 LEU A C 1
ATOM 2336 O O . LEU A 1 296 ? 16.774 -9.783 -15.622 1.00 89.25 296 LEU A O 1
ATOM 2340 N N . THR A 1 297 ? 18.046 -11.597 -15.277 1.00 81.44 297 THR A N 1
ATOM 2341 C CA . THR A 1 297 ? 18.642 -11.622 -16.627 1.00 81.44 297 THR A CA 1
ATOM 2342 C C . THR A 1 297 ? 17.831 -12.458 -17.620 1.00 81.44 297 THR A C 1
ATOM 2344 O O . THR A 1 297 ? 17.874 -12.233 -18.832 1.00 81.44 297 THR A O 1
ATOM 2347 N N . GLU A 1 298 ? 17.061 -13.418 -17.107 1.00 82.62 298 GLU A N 1
ATOM 2348 C CA . GLU A 1 298 ? 16.183 -14.296 -17.873 1.00 82.62 298 GLU A CA 1
ATOM 2349 C C . GLU A 1 298 ? 14.949 -14.692 -17.053 1.00 82.62 298 GLU A C 1
ATOM 2351 O O . GLU A 1 298 ? 15.004 -14.799 -15.824 1.00 82.62 298 GLU A O 1
ATOM 2356 N N . LEU A 1 299 ? 13.838 -14.955 -17.748 1.00 86.56 299 LEU A N 1
ATOM 2357 C CA . LEU A 1 299 ? 12.639 -15.537 -17.149 1.00 86.56 299 LEU A CA 1
ATOM 2358 C C . LEU A 1 299 ? 12.565 -17.044 -17.441 1.00 86.56 299 LEU A C 1
ATOM 2360 O O . LEU A 1 299 ? 12.814 -17.457 -18.578 1.00 86.56 299 LEU A O 1
ATOM 2364 N N . PRO A 1 300 ? 12.176 -17.873 -16.455 1.00 89.06 300 PRO A N 1
ATOM 2365 C CA . PRO A 1 300 ? 11.873 -19.281 -16.685 1.00 89.06 300 PRO A CA 1
ATOM 2366 C C . PRO A 1 300 ? 10.612 -19.446 -17.549 1.00 89.06 300 PRO A C 1
ATOM 2368 O O . PRO A 1 300 ? 9.846 -18.507 -17.760 1.00 89.06 300 PRO A O 1
ATOM 2371 N N . GLU A 1 301 ? 10.363 -20.672 -18.016 1.00 87.69 301 GLU A N 1
ATOM 2372 C CA . GLU A 1 301 ? 9.120 -21.013 -18.717 1.00 87.69 301 GLU A CA 1
ATOM 2373 C C . GLU A 1 301 ? 7.894 -20.643 -17.870 1.00 87.69 301 GLU A C 1
ATOM 2375 O O . GLU A 1 301 ? 7.741 -21.085 -16.727 1.00 87.69 301 GLU A O 1
ATOM 2380 N N . ILE A 1 302 ? 7.014 -19.835 -18.457 1.00 87.94 302 ILE A N 1
ATOM 2381 C CA . ILE A 1 302 ? 5.837 -19.290 -17.789 1.00 87.94 302 ILE A CA 1
ATOM 2382 C C . ILE A 1 302 ? 4.663 -20.278 -17.910 1.00 87.94 302 ILE A C 1
ATOM 2384 O O . ILE A 1 302 ? 4.287 -20.650 -19.028 1.00 87.94 302 ILE A O 1
ATOM 2388 N N . PRO A 1 303 ? 4.039 -20.695 -16.793 1.00 87.31 303 PRO A N 1
ATOM 2389 C CA . PRO A 1 303 ? 2.852 -21.542 -16.820 1.00 87.31 303 PRO A CA 1
ATOM 2390 C C . PRO A 1 303 ? 1.655 -20.866 -17.498 1.00 87.31 303 PRO A C 1
ATOM 2392 O O . PRO A 1 303 ? 1.400 -19.680 -17.315 1.00 87.31 303 PRO A O 1
ATOM 2395 N N . ALA A 1 304 ? 0.841 -21.646 -18.215 1.00 82.88 304 ALA A N 1
ATOM 2396 C CA . ALA A 1 304 ? -0.355 -21.135 -18.895 1.00 82.88 304 ALA A CA 1
ATOM 2397 C C . ALA A 1 304 ? -1.475 -20.654 -17.946 1.00 82.88 304 ALA A C 1
ATOM 2399 O O . ALA A 1 304 ? -2.432 -20.032 -18.402 1.00 82.88 304 ALA A O 1
ATOM 2400 N N . SER A 1 305 ? -1.389 -20.983 -16.652 1.00 83.00 305 SER A N 1
ATOM 2401 C CA . SER A 1 305 ? -2.309 -20.526 -15.603 1.00 83.00 305 SER A CA 1
ATOM 2402 C C . SER A 1 305 ? -2.065 -19.080 -15.176 1.00 83.00 305 SER A C 1
ATOM 2404 O O . SER A 1 305 ? -2.964 -18.471 -14.601 1.00 83.00 305 SER A O 1
ATOM 2406 N N . VAL A 1 306 ? -0.876 -18.528 -15.445 1.00 84.25 306 VAL A N 1
ATOM 2407 C CA . VAL A 1 306 ? -0.511 -17.196 -14.967 1.00 84.25 306 VAL A CA 1
ATOM 2408 C C . VAL A 1 306 ? -1.353 -16.142 -15.678 1.00 84.25 306 VAL A C 1
ATOM 2410 O O . VAL A 1 306 ? -1.410 -16.082 -16.905 1.00 84.25 306 VAL A O 1
ATOM 2413 N N . THR A 1 307 ? -2.017 -15.306 -14.886 1.00 84.12 307 THR A N 1
ATOM 2414 C CA . THR A 1 307 ? -2.886 -14.225 -15.369 1.00 84.12 307 THR A CA 1
ATOM 2415 C C . THR A 1 307 ? -2.274 -12.848 -15.166 1.00 84.12 307 THR A C 1
ATOM 2417 O O . THR A 1 307 ? -2.665 -11.909 -15.855 1.00 84.12 307 THR A O 1
ATOM 2420 N N . HIS A 1 308 ? -1.324 -12.723 -14.243 1.00 86.62 308 HIS A N 1
ATOM 2421 C CA . HIS A 1 308 ? -0.655 -11.471 -13.929 1.00 86.62 308 HIS A CA 1
ATOM 2422 C C . HIS A 1 308 ? 0.834 -11.727 -13.713 1.00 86.62 308 HIS A C 1
ATOM 2424 O O . HIS A 1 308 ? 1.203 -12.536 -12.859 1.00 86.62 308 HIS A O 1
ATOM 2430 N N . ILE A 1 309 ? 1.657 -11.057 -14.512 1.00 90.00 309 ILE A N 1
ATOM 2431 C CA . ILE A 1 309 ? 3.114 -11.079 -14.444 1.00 90.00 309 ILE A CA 1
ATOM 2432 C C . ILE A 1 309 ? 3.566 -9.635 -14.363 1.00 90.00 309 ILE A C 1
ATOM 2434 O O . ILE A 1 309 ? 3.302 -8.871 -15.286 1.00 90.00 309 ILE A O 1
ATOM 2438 N N . ASP A 1 310 ? 4.266 -9.286 -13.299 1.00 88.56 310 ASP A N 1
ATOM 2439 C CA . ASP A 1 310 ? 5.022 -8.048 -13.221 1.00 88.56 310 ASP A CA 1
ATOM 2440 C C . ASP A 1 310 ? 6.502 -8.380 -13.036 1.00 88.56 310 ASP A C 1
ATOM 2442 O O . ASP A 1 310 ? 6.898 -9.010 -12.059 1.00 88.56 310 ASP A O 1
ATOM 2446 N N . CYS A 1 311 ? 7.311 -8.022 -14.022 1.00 88.62 311 CYS A N 1
ATOM 2447 C CA . CYS A 1 311 ? 8.762 -8.157 -14.041 1.00 88.62 311 CYS A CA 1
ATOM 2448 C C . CYS A 1 311 ? 9.396 -6.856 -14.554 1.00 88.62 311 CYS A C 1
ATOM 2450 O O . CYS A 1 311 ? 10.430 -6.900 -15.225 1.00 88.62 311 CYS A O 1
ATOM 2452 N N . GLN A 1 312 ? 8.763 -5.705 -14.293 1.00 87.88 312 GLN A N 1
ATOM 2453 C CA . GLN A 1 312 ? 9.353 -4.410 -14.635 1.00 87.88 312 GLN A CA 1
ATOM 2454 C C . GLN A 1 312 ? 10.672 -4.161 -13.890 1.00 87.88 312 GLN A C 1
ATOM 2456 O O . GLN A 1 312 ? 10.948 -4.845 -12.905 1.00 87.88 312 GLN A O 1
ATOM 2461 N N . ASP A 1 313 ? 11.488 -3.226 -14.375 1.00 83.06 313 ASP A N 1
ATOM 2462 C CA . ASP A 1 313 ? 12.770 -2.838 -13.761 1.00 83.06 313 ASP A CA 1
ATOM 2463 C C . ASP A 1 313 ? 13.665 -4.048 -13.471 1.00 83.06 313 ASP A C 1
ATOM 2465 O O . ASP A 1 313 ? 13.942 -4.419 -12.333 1.00 83.06 313 ASP A O 1
ATOM 2469 N N . ASN A 1 314 ? 14.050 -4.739 -14.539 1.00 85.50 314 ASN A N 1
ATOM 2470 C CA . ASN A 1 314 ? 14.935 -5.897 -14.496 1.00 85.50 314 ASN A CA 1
ATOM 2471 C C . ASN A 1 314 ? 15.951 -5.824 -15.651 1.00 85.50 314 ASN A C 1
ATOM 2473 O O . ASN A 1 314 ? 15.949 -4.896 -16.460 1.00 85.50 314 ASN A O 1
ATOM 2477 N N . GLU A 1 315 ? 16.832 -6.818 -15.757 1.00 85.75 315 GLU A N 1
ATOM 2478 C CA . GLU A 1 315 ? 17.871 -6.897 -16.793 1.00 85.75 315 GLU A CA 1
ATOM 2479 C C . GLU A 1 315 ? 17.487 -7.849 -17.945 1.00 85.75 315 GLU A C 1
ATOM 2481 O O . GLU A 1 315 ? 18.348 -8.448 -18.602 1.00 85.75 315 GLU A O 1
ATOM 2486 N N . LEU A 1 316 ? 16.186 -8.020 -18.215 1.00 82.31 316 LEU A N 1
ATOM 2487 C CA . LEU A 1 316 ? 15.714 -8.954 -19.234 1.00 82.31 316 LEU A CA 1
ATOM 2488 C C . LEU A 1 316 ? 16.046 -8.442 -20.634 1.00 82.31 316 LEU A C 1
ATOM 2490 O O . LEU A 1 316 ? 15.644 -7.358 -21.050 1.00 82.31 316 LEU A O 1
ATOM 2494 N N . THR A 1 317 ? 16.719 -9.285 -21.409 1.00 73.44 317 THR A N 1
ATOM 2495 C CA . THR A 1 317 ? 17.049 -8.998 -22.816 1.00 73.44 317 THR A CA 1
ATOM 2496 C C . THR A 1 317 ? 16.090 -9.683 -23.793 1.00 73.44 317 THR A C 1
ATOM 2498 O O . THR A 1 317 ? 15.860 -9.216 -24.913 1.00 73.44 317 THR A O 1
ATOM 2501 N N . HIS A 1 318 ? 15.497 -10.800 -23.372 1.00 76.50 318 HIS A N 1
ATOM 2502 C CA . HIS A 1 318 ? 14.611 -11.631 -24.179 1.00 76.50 318 HIS A CA 1
ATOM 2503 C C . HIS A 1 318 ? 13.510 -12.221 -23.298 1.00 76.50 318 HIS A C 1
ATOM 2505 O O . HIS A 1 318 ? 13.688 -12.386 -22.092 1.00 76.50 318 HIS A O 1
ATOM 2511 N N . LEU A 1 319 ? 12.389 -12.585 -23.919 1.00 81.06 319 LEU A N 1
ATOM 2512 C CA . LEU A 1 319 ? 11.280 -13.266 -23.253 1.00 81.06 319 LEU A CA 1
ATOM 2513 C C . LEU A 1 319 ? 11.175 -14.718 -23.741 1.00 81.06 319 LEU A C 1
ATOM 2515 O O . LEU A 1 319 ? 11.401 -14.965 -24.932 1.00 81.06 319 LEU A O 1
ATOM 2519 N N . PRO A 1 320 ? 10.811 -15.675 -22.868 1.00 80.62 320 PRO A N 1
ATOM 2520 C CA . PRO A 1 320 ? 10.676 -17.078 -23.246 1.00 80.62 320 PRO A CA 1
ATOM 2521 C C . PRO A 1 320 ? 9.496 -17.295 -24.202 1.00 80.62 320 PRO A C 1
ATOM 2523 O O . PRO A 1 320 ? 8.506 -16.559 -24.179 1.00 80.62 320 PRO A O 1
ATOM 2526 N N . GLU A 1 321 ? 9.564 -18.348 -25.026 1.00 77.44 321 GLU A N 1
ATOM 2527 C CA . GLU A 1 321 ? 8.509 -18.670 -26.002 1.00 77.44 321 GLU A CA 1
ATOM 2528 C C . GLU A 1 321 ? 7.125 -18.833 -25.354 1.00 77.44 321 GLU A C 1
ATOM 2530 O O . GLU A 1 321 ? 6.106 -18.539 -25.984 1.00 77.44 321 GLU A O 1
ATOM 2535 N N . SER A 1 322 ? 7.075 -19.292 -24.100 1.00 80.88 322 SER A N 1
ATOM 2536 C CA . SER A 1 322 ? 5.842 -19.441 -23.326 1.00 80.88 322 SER A CA 1
ATOM 2537 C C . SER A 1 322 ? 5.030 -18.152 -23.232 1.00 80.88 322 SER A C 1
ATOM 2539 O O . SER A 1 322 ? 3.804 -18.225 -23.268 1.00 80.88 322 SER A O 1
ATOM 2541 N N . VAL A 1 323 ? 5.683 -16.984 -23.168 1.00 79.75 323 VAL A N 1
ATOM 2542 C CA . VAL A 1 323 ? 5.004 -15.679 -23.073 1.00 79.75 323 VAL A CA 1
ATOM 2543 C C . VAL A 1 323 ? 4.124 -15.435 -24.298 1.00 79.75 323 VAL A C 1
ATOM 2545 O O . VAL A 1 323 ? 2.967 -15.048 -24.164 1.00 79.75 323 VAL A O 1
ATOM 2548 N N . TYR A 1 324 ? 4.620 -15.773 -25.488 1.00 74.56 324 TYR A N 1
ATOM 2549 C CA . TYR A 1 324 ? 3.892 -15.613 -26.752 1.00 74.56 324 TYR A CA 1
ATOM 2550 C C . TYR A 1 324 ? 2.732 -16.610 -26.913 1.00 74.56 324 TYR A C 1
ATOM 2552 O O . T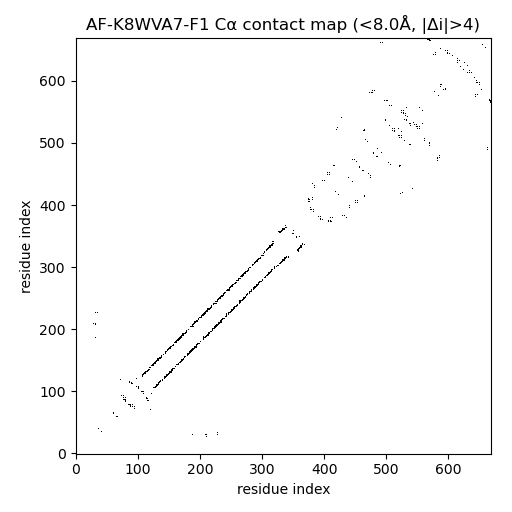YR A 1 324 ? 1.897 -16.456 -27.804 1.00 74.56 324 TYR A O 1
ATOM 2560 N N . ARG A 1 325 ? 2.662 -17.651 -26.071 1.00 76.38 325 ARG A N 1
ATOM 2561 C CA . ARG A 1 325 ? 1.568 -18.640 -26.071 1.00 76.38 325 ARG A CA 1
ATOM 2562 C C . ARG A 1 325 ? 0.426 -18.258 -25.133 1.00 76.38 325 ARG A C 1
ATOM 2564 O O . ARG A 1 325 ? -0.627 -18.898 -25.182 1.00 76.38 325 ARG A O 1
ATOM 2571 N N . LEU A 1 326 ? 0.615 -17.250 -24.283 1.00 77.06 326 LEU A N 1
ATOM 2572 C CA . LEU A 1 326 ? -0.419 -16.784 -23.370 1.00 77.06 326 LEU A CA 1
ATOM 2573 C C . LEU A 1 326 ? -1.520 -16.072 -24.157 1.00 77.06 326 LEU A C 1
ATOM 2575 O O . LEU A 1 326 ? -1.280 -15.193 -24.980 1.00 77.06 326 LEU A O 1
ATOM 2579 N N . THR A 1 327 ? -2.764 -16.475 -23.914 1.00 70.88 327 THR A N 1
ATOM 2580 C CA . THR A 1 327 ? -3.925 -15.914 -24.622 1.00 70.88 327 THR A CA 1
ATOM 2581 C C . THR A 1 327 ? -4.611 -14.795 -23.850 1.00 70.88 327 THR A C 1
ATOM 2583 O O . THR A 1 327 ? -5.440 -14.086 -24.418 1.00 70.88 327 THR A O 1
ATOM 2586 N N . ARG A 1 328 ? -4.346 -14.690 -22.543 1.00 74.62 328 ARG A N 1
ATOM 2587 C CA . ARG A 1 328 ? -5.006 -13.775 -21.610 1.00 74.62 328 ARG A CA 1
ATOM 2588 C C . ARG A 1 328 ? -4.083 -13.434 -20.453 1.00 74.62 328 ARG A C 1
ATOM 2590 O O . ARG A 1 328 ? -3.316 -14.294 -20.038 1.00 74.62 328 ARG A O 1
ATOM 2597 N N . GLY A 1 329 ? -4.239 -12.231 -19.916 1.00 73.88 329 GLY A N 1
ATOM 2598 C CA . GLY A 1 329 ? -3.531 -11.782 -18.723 1.00 73.88 329 GLY A CA 1
ATOM 2599 C C . GLY A 1 329 ? -2.894 -10.413 -18.908 1.00 73.88 329 GLY A C 1
ATOM 2600 O O . GLY A 1 329 ? -3.010 -9.804 -19.972 1.00 73.88 329 GLY A O 1
ATOM 2601 N N . LEU A 1 330 ? -2.234 -9.949 -17.858 1.00 82.56 330 LEU A N 1
ATOM 2602 C CA . LEU A 1 330 ? -1.437 -8.734 -17.841 1.00 82.56 330 LEU A CA 1
ATOM 2603 C C . LEU A 1 330 ? 0.023 -9.125 -17.638 1.00 82.56 330 LEU A C 1
ATOM 2605 O O . LEU A 1 330 ? 0.339 -9.840 -16.691 1.00 82.56 330 LEU A O 1
ATOM 2609 N N . ILE A 1 331 ? 0.889 -8.671 -18.536 1.00 85.12 331 ILE A N 1
ATOM 2610 C CA . ILE A 1 331 ? 2.335 -8.843 -18.466 1.00 85.12 331 ILE A CA 1
ATOM 2611 C C . ILE A 1 331 ? 2.958 -7.457 -18.456 1.00 85.12 331 ILE A C 1
ATOM 2613 O O . ILE A 1 331 ? 2.803 -6.708 -19.414 1.00 85.12 331 ILE A O 1
ATOM 2617 N N . ASN A 1 332 ? 3.672 -7.121 -17.394 1.00 84.12 332 ASN A N 1
ATOM 2618 C CA . ASN A 1 332 ? 4.492 -5.930 -17.321 1.00 84.12 332 ASN A CA 1
ATOM 2619 C C . ASN A 1 332 ? 5.967 -6.333 -17.356 1.00 84.12 332 ASN A C 1
ATOM 2621 O O . ASN A 1 332 ? 6.455 -7.030 -16.475 1.00 84.12 332 ASN A O 1
ATOM 2625 N N . VAL A 1 333 ? 6.654 -5.934 -18.419 1.00 84.12 333 VAL A N 1
ATOM 2626 C CA . VAL A 1 333 ? 8.104 -6.068 -18.625 1.00 84.12 333 VAL A CA 1
ATOM 2627 C C . VAL A 1 333 ? 8.683 -4.713 -19.042 1.00 84.12 333 VAL A C 1
ATOM 2629 O O . VAL A 1 333 ? 9.673 -4.639 -19.773 1.00 84.12 333 VAL A O 1
ATOM 2632 N N . ALA A 1 334 ? 8.032 -3.626 -18.614 1.00 80.56 334 ALA A N 1
ATOM 2633 C CA . ALA A 1 334 ? 8.559 -2.279 -18.746 1.00 80.56 334 ALA A CA 1
ATOM 2634 C C . ALA A 1 334 ? 9.918 -2.169 -18.051 1.00 80.56 334 ALA A C 1
ATOM 2636 O O . ALA A 1 334 ? 10.316 -3.024 -17.263 1.00 80.56 334 ALA A O 1
ATOM 2637 N N . TYR A 1 335 ? 10.674 -1.143 -18.396 1.00 79.62 335 TYR A N 1
ATOM 2638 C CA . TYR A 1 335 ? 11.943 -0.853 -17.747 1.00 79.62 335 TYR A CA 1
ATOM 2639 C C . TYR A 1 335 ? 12.987 -2.002 -17.802 1.00 79.62 335 TYR A C 1
ATOM 2641 O O . TYR A 1 335 ? 13.906 -2.060 -17.000 1.00 79.62 335 TYR A O 1
ATOM 2649 N N . ASN A 1 336 ? 12.917 -2.861 -18.831 1.00 76.19 336 ASN A N 1
ATOM 2650 C CA . ASN A 1 336 ? 13.919 -3.885 -19.150 1.00 76.19 336 ASN A CA 1
ATOM 2651 C C . ASN A 1 336 ? 14.697 -3.581 -20.450 1.00 76.19 336 ASN A C 1
ATOM 2653 O O . ASN A 1 336 ? 14.091 -3.112 -21.419 1.00 76.19 336 ASN A O 1
ATOM 2657 N N . PRO A 1 337 ? 16.001 -3.919 -20.545 1.00 75.38 337 PRO A N 1
ATOM 2658 C CA . PRO A 1 337 ? 16.823 -3.749 -21.748 1.00 75.38 337 PRO A CA 1
ATOM 2659 C C . PRO A 1 337 ? 16.507 -4.807 -22.826 1.00 75.38 337 PRO A C 1
ATOM 2661 O O . PRO A 1 337 ? 17.379 -5.551 -23.288 1.00 75.38 337 PRO A O 1
ATOM 2664 N N . LEU A 1 338 ? 15.241 -4.884 -23.239 1.00 75.94 338 LEU A N 1
ATOM 2665 C CA . LEU A 1 338 ? 14.754 -5.834 -24.232 1.00 75.94 338 LEU A CA 1
ATOM 2666 C C . LEU A 1 338 ? 15.422 -5.589 -25.590 1.00 75.94 338 LEU A C 1
ATOM 2668 O O . LEU A 1 338 ? 15.579 -4.454 -26.045 1.00 75.94 338 LEU A O 1
ATOM 2672 N N . SER A 1 339 ? 15.796 -6.676 -26.270 1.00 69.44 339 SER A N 1
ATOM 2673 C CA . SER A 1 339 ? 16.359 -6.588 -27.616 1.00 69.44 339 SER A CA 1
ATOM 2674 C C . SER A 1 339 ? 15.351 -5.979 -28.598 1.00 69.44 339 SER A C 1
ATOM 2676 O O . SER A 1 339 ? 14.146 -6.211 -28.483 1.00 69.44 339 SER A O 1
ATOM 2678 N N . GLU A 1 340 ? 15.843 -5.264 -29.613 1.00 65.19 340 GLU A N 1
ATOM 2679 C CA . GLU A 1 340 ? 15.014 -4.682 -30.680 1.00 65.19 340 GLU A CA 1
ATOM 2680 C C . GLU A 1 340 ? 14.089 -5.734 -31.314 1.00 65.19 340 GLU A C 1
ATOM 2682 O O . GLU A 1 340 ? 12.894 -5.500 -31.464 1.00 65.19 340 GLU A O 1
ATOM 2687 N N . GLN A 1 341 ? 14.605 -6.946 -31.551 1.00 63.34 341 GLN A N 1
ATOM 2688 C CA . GLN A 1 341 ? 13.825 -8.070 -32.071 1.00 63.34 341 GLN A CA 1
ATOM 2689 C C . GLN A 1 341 ? 12.695 -8.501 -31.124 1.00 63.34 341 GLN A C 1
ATOM 2691 O O . GLN A 1 341 ? 11.609 -8.859 -31.581 1.00 63.34 341 GLN A O 1
ATOM 2696 N N . THR A 1 342 ? 12.943 -8.503 -29.811 1.00 69.25 342 THR A N 1
ATOM 2697 C CA . THR A 1 342 ? 11.922 -8.813 -28.800 1.00 69.25 342 THR A CA 1
ATOM 2698 C C . THR A 1 342 ? 10.826 -7.751 -28.829 1.00 69.25 342 THR A C 1
ATOM 2700 O O . THR A 1 342 ? 9.649 -8.100 -28.885 1.00 69.25 342 THR A O 1
ATOM 2703 N N . CYS A 1 343 ? 11.199 -6.471 -28.867 1.00 70.31 343 CYS A N 1
ATOM 2704 C CA . CYS A 1 343 ? 10.251 -5.360 -28.938 1.00 70.31 343 CYS A CA 1
ATOM 2705 C C . CYS A 1 343 ? 9.420 -5.397 -30.227 1.00 70.31 343 CYS A C 1
ATOM 2707 O O . CYS A 1 343 ? 8.199 -5.301 -30.155 1.00 70.31 343 CYS A O 1
ATOM 2709 N N . GLU A 1 344 ? 10.039 -5.626 -31.389 1.00 69.50 344 GLU A N 1
ATOM 2710 C CA . GLU A 1 344 ? 9.328 -5.787 -32.666 1.00 69.50 344 GLU A CA 1
ATOM 2711 C C . GLU A 1 344 ? 8.334 -6.956 -32.630 1.00 69.50 344 GLU A C 1
ATOM 2713 O O . GLU A 1 344 ? 7.206 -6.832 -33.107 1.00 69.50 344 GLU A O 1
ATOM 2718 N N . ASN A 1 345 ? 8.722 -8.092 -32.039 1.00 69.62 345 ASN A N 1
ATOM 2719 C CA . ASN A 1 345 ? 7.841 -9.253 -31.903 1.00 69.62 345 ASN A CA 1
ATOM 2720 C C . ASN A 1 345 ? 6.649 -8.957 -30.982 1.00 69.62 345 ASN A C 1
ATOM 2722 O O . ASN A 1 345 ? 5.524 -9.356 -31.288 1.00 69.62 345 ASN A O 1
ATOM 2726 N N . LEU A 1 346 ? 6.879 -8.251 -29.872 1.00 74.88 346 LEU A N 1
ATOM 2727 C CA . LEU A 1 346 ? 5.821 -7.823 -28.955 1.00 74.88 346 LEU A CA 1
ATOM 2728 C C . LEU A 1 346 ? 4.871 -6.828 -29.627 1.00 74.88 346 LEU A C 1
ATOM 2730 O O . LEU A 1 346 ? 3.657 -7.016 -29.558 1.00 74.88 346 LEU A O 1
ATOM 2734 N N . GLN A 1 347 ? 5.406 -5.843 -30.353 1.00 71.56 347 GLN A N 1
ATOM 2735 C CA . GLN A 1 347 ? 4.623 -4.906 -31.161 1.00 71.56 347 GLN A CA 1
ATOM 2736 C C . GLN A 1 347 ? 3.778 -5.636 -32.209 1.00 71.56 347 GLN A C 1
ATOM 2738 O O . GLN A 1 347 ? 2.568 -5.437 -32.300 1.00 71.56 347 GLN A O 1
ATOM 2743 N N . ALA A 1 348 ? 4.385 -6.530 -32.988 1.00 70.69 348 ALA A N 1
ATOM 2744 C CA . ALA A 1 348 ? 3.672 -7.280 -34.016 1.00 70.69 348 ALA A CA 1
ATOM 2745 C C . ALA A 1 348 ? 2.496 -8.091 -33.442 1.00 70.69 348 ALA A C 1
ATOM 2747 O O . ALA A 1 348 ? 1.494 -8.275 -34.134 1.00 70.69 348 ALA A O 1
ATOM 2748 N N . MET A 1 349 ? 2.585 -8.544 -32.185 1.00 67.44 349 MET A N 1
ATOM 2749 C CA . MET A 1 349 ? 1.473 -9.200 -31.492 1.00 67.44 349 MET A CA 1
ATOM 2750 C C . MET A 1 349 ? 0.397 -8.224 -31.001 1.00 67.44 349 MET A C 1
ATOM 2752 O O . MET A 1 349 ? -0.789 -8.519 -31.156 1.00 67.44 349 MET A O 1
ATOM 2756 N N . THR A 1 350 ? 0.774 -7.080 -30.423 1.00 63.84 350 THR A N 1
ATOM 2757 C CA . THR A 1 350 ? -0.179 -6.116 -29.842 1.00 63.84 350 THR A CA 1
ATOM 2758 C C . THR A 1 350 ? -0.950 -5.315 -30.896 1.00 63.84 350 THR A C 1
ATOM 2760 O O . THR A 1 350 ? -2.093 -4.934 -30.647 1.00 63.84 350 THR A O 1
ATOM 2763 N N . PHE A 1 351 ? -0.393 -5.123 -32.098 1.00 57.44 351 PHE A N 1
ATOM 2764 C CA . PHE A 1 351 ? -1.023 -4.373 -33.198 1.00 57.44 351 PHE A CA 1
ATOM 2765 C C . PHE A 1 351 ? -1.964 -5.199 -34.101 1.00 57.44 351 PHE A C 1
ATOM 2767 O O . PHE A 1 351 ? -2.480 -4.681 -35.097 1.00 57.44 351 PHE A O 1
ATOM 2774 N N . LEU A 1 352 ? -2.234 -6.472 -33.782 1.00 58.78 352 LEU A N 1
ATOM 2775 C CA . LEU A 1 352 ? -3.213 -7.268 -34.529 1.00 58.78 352 LEU A CA 1
ATOM 2776 C C . LEU A 1 352 ? -4.649 -6.764 -34.245 1.00 58.78 352 LEU A C 1
ATOM 2778 O O . LEU A 1 352 ? -5.088 -6.821 -33.097 1.00 58.78 352 LEU A O 1
ATOM 2782 N N . PRO A 1 353 ? -5.439 -6.349 -35.264 1.00 50.19 353 PRO A N 1
ATOM 2783 C CA . PRO A 1 353 ? -6.769 -5.733 -35.085 1.00 50.19 353 PRO A CA 1
ATOM 2784 C C . PRO A 1 353 ? -7.810 -6.581 -34.327 1.00 50.19 353 PRO A C 1
ATOM 2786 O O . PRO A 1 353 ? -8.844 -6.067 -33.901 1.00 50.19 353 PRO A O 1
ATOM 2789 N N . GLU A 1 354 ? -7.562 -7.886 -34.186 1.00 52.22 354 GLU A N 1
ATOM 2790 C CA . GLU A 1 354 ? -8.430 -8.860 -33.511 1.00 52.22 354 GLU A CA 1
ATOM 2791 C C . GLU A 1 354 ? -7.925 -9.266 -32.110 1.00 52.22 354 GLU A C 1
ATOM 2793 O O . GLU A 1 354 ? -8.584 -10.047 -31.418 1.00 52.22 354 GLU A O 1
ATOM 2798 N N . TYR A 1 355 ? -6.780 -8.743 -31.656 1.00 56.53 355 TYR A N 1
ATOM 2799 C CA . TYR A 1 355 ? -6.161 -9.139 -30.392 1.00 56.53 355 TYR A CA 1
ATOM 2800 C C . TYR A 1 355 ? -6.812 -8.425 -29.196 1.00 56.53 355 TYR A C 1
ATOM 2802 O O . TYR A 1 355 ? -6.712 -7.214 -29.040 1.00 56.53 355 TYR A O 1
ATOM 2810 N N . ARG A 1 356 ? -7.532 -9.174 -28.349 1.00 53.50 356 ARG A N 1
ATOM 2811 C CA . ARG A 1 356 ? -8.268 -8.651 -27.171 1.00 53.50 356 ARG A CA 1
ATOM 2812 C C . ARG A 1 356 ? -7.938 -9.384 -25.861 1.00 53.50 356 ARG A C 1
ATOM 2814 O O . ARG A 1 356 ? -8.764 -9.417 -24.952 1.00 53.50 356 ARG A O 1
ATOM 2821 N N . GLY A 1 357 ? -6.800 -10.073 -25.805 1.00 61.06 357 GLY A N 1
ATOM 2822 C CA . GLY A 1 357 ? -6.529 -11.084 -24.779 1.00 61.06 357 GLY A CA 1
ATOM 2823 C C . GLY A 1 357 ? -5.456 -10.709 -23.762 1.00 61.06 357 GLY A C 1
ATOM 2824 O O . GLY A 1 357 ? -5.743 -10.648 -22.568 1.00 61.06 357 GLY A O 1
ATOM 2825 N N . LEU A 1 358 ? -4.227 -10.512 -24.235 1.00 71.31 358 LEU A N 1
ATOM 2826 C CA . LEU A 1 358 ? -3.045 -10.274 -23.410 1.00 71.31 358 LEU A CA 1
ATOM 2827 C C . LEU A 1 358 ? -2.697 -8.785 -23.441 1.00 71.31 358 LEU A C 1
ATOM 2829 O O . LEU A 1 358 ? -2.552 -8.205 -24.516 1.00 71.31 358 LEU A O 1
ATOM 2833 N N . GLN A 1 359 ? -2.570 -8.169 -22.276 1.00 73.81 359 GLN A N 1
ATOM 2834 C CA . GLN A 1 359 ? -2.049 -6.814 -22.139 1.00 73.81 359 GLN A CA 1
ATOM 2835 C C . GLN A 1 359 ? -0.562 -6.929 -21.826 1.00 73.81 359 GLN A C 1
ATOM 2837 O O . GLN A 1 359 ? -0.213 -7.547 -20.825 1.00 73.81 359 GLN A O 1
ATOM 2842 N N . ILE A 1 360 ? 0.301 -6.394 -22.692 1.00 74.81 360 ILE A N 1
ATOM 2843 C CA . ILE A 1 360 ? 1.753 -6.398 -22.484 1.00 74.81 360 ILE A CA 1
ATOM 2844 C C . ILE A 1 360 ? 2.233 -4.952 -22.390 1.00 74.81 360 ILE A C 1
ATOM 2846 O O . ILE A 1 360 ? 2.086 -4.200 -23.351 1.00 74.81 360 ILE A O 1
ATOM 2850 N N . TYR A 1 361 ? 2.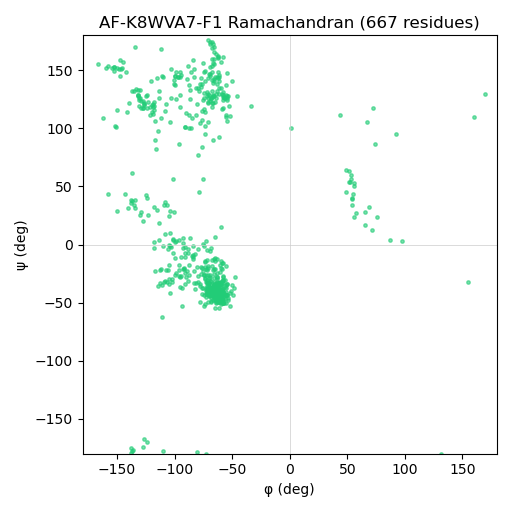820 -4.594 -21.255 1.00 78.38 361 TYR A N 1
ATOM 2851 C CA . TYR A 1 361 ? 3.513 -3.331 -21.028 1.00 78.38 361 TYR A CA 1
ATOM 2852 C C . TYR A 1 361 ? 5.018 -3.569 -21.187 1.00 78.38 361 TYR A C 1
ATOM 2854 O O . TYR A 1 361 ? 5.564 -4.481 -20.570 1.00 78.38 361 TYR A O 1
ATOM 2862 N N . PHE A 1 362 ? 5.679 -2.806 -22.056 1.00 74.19 362 PHE A N 1
ATOM 2863 C CA . PHE A 1 362 ? 7.122 -2.883 -22.299 1.00 74.19 362 PHE A CA 1
ATOM 2864 C C . PHE A 1 362 ? 7.653 -1.509 -22.727 1.00 74.19 362 PHE A C 1
ATOM 2866 O O . PHE A 1 362 ? 6.917 -0.727 -23.327 1.00 74.19 362 PHE A O 1
ATOM 2873 N N . SER A 1 363 ? 8.924 -1.223 -22.437 1.00 68.62 363 SER A N 1
ATOM 2874 C CA . SER A 1 363 ? 9.570 0.051 -22.786 1.00 68.62 363 SER A CA 1
ATOM 2875 C C . SER A 1 363 ? 10.336 -0.063 -24.108 1.00 68.62 363 SER A C 1
ATOM 2877 O O . SER A 1 363 ? 10.916 -1.104 -24.422 1.00 68.62 363 SER A O 1
ATOM 2879 N N . MET A 1 364 ? 10.351 1.004 -24.912 1.00 54.25 364 MET A N 1
ATOM 2880 C CA . MET A 1 364 ? 11.017 1.009 -26.220 1.00 54.25 364 MET A CA 1
ATOM 2881 C C . MET A 1 364 ? 12.532 1.214 -26.091 1.00 54.25 364 MET A C 1
ATOM 2883 O O . MET A 1 364 ? 13.002 2.117 -25.401 1.00 54.25 364 MET A O 1
ATOM 2887 N N . ALA A 1 365 ? 13.308 0.411 -26.832 1.00 42.31 365 ALA A N 1
ATOM 2888 C CA . ALA A 1 365 ? 14.776 0.378 -26.788 1.00 42.31 365 ALA A CA 1
ATOM 2889 C C . ALA A 1 365 ? 15.461 1.742 -27.046 1.00 42.31 365 ALA A C 1
ATOM 2891 O O . ALA A 1 365 ? 16.610 1.941 -26.658 1.00 42.31 365 ALA A O 1
ATOM 2892 N N . SER A 1 366 ? 14.763 2.718 -27.640 1.00 39.59 366 SER A N 1
ATOM 2893 C CA . SER A 1 366 ? 15.269 4.082 -27.847 1.00 39.59 366 SER A CA 1
ATOM 2894 C C . SER A 1 366 ? 15.448 4.908 -26.563 1.00 39.59 366 SER A C 1
ATOM 2896 O O . SER A 1 366 ? 15.931 6.035 -26.650 1.00 39.59 366 SER A O 1
ATOM 2898 N N . GLN A 1 367 ? 15.084 4.371 -25.393 1.00 43.75 367 GLN A N 1
ATOM 2899 C CA . GLN A 1 367 ? 15.253 5.013 -24.082 1.00 43.75 367 GLN A CA 1
ATOM 2900 C C . GLN A 1 367 ? 16.397 4.416 -23.234 1.00 43.75 367 GLN A C 1
ATOM 2902 O O . GLN A 1 367 ? 16.728 4.969 -22.188 1.00 43.75 367 GLN A O 1
ATOM 2907 N N . TYR A 1 368 ? 17.082 3.357 -23.691 1.00 37.81 368 TYR A N 1
ATOM 2908 C CA . TYR A 1 368 ? 18.169 2.724 -22.929 1.00 37.81 368 TYR A CA 1
ATOM 2909 C C . TYR A 1 368 ? 19.538 3.228 -23.343 1.00 37.81 368 TYR A C 1
ATOM 2911 O O . TYR A 1 368 ? 20.223 2.637 -24.177 1.00 37.81 368 TYR A O 1
ATOM 2919 N N . ASN A 1 369 ? 19.949 4.330 -22.726 1.00 36.31 369 ASN A N 1
ATOM 2920 C CA . ASN A 1 369 ? 21.368 4.618 -22.554 1.00 36.31 369 ASN A CA 1
ATOM 2921 C C . ASN A 1 369 ? 21.634 5.589 -21.402 1.00 36.31 369 ASN A C 1
ATOM 2923 O O . ASN A 1 369 ? 22.459 6.477 -21.551 1.00 36.31 369 ASN A O 1
ATOM 2927 N N . PHE A 1 370 ? 20.979 5.431 -20.255 1.00 37.34 370 PHE A N 1
ATOM 2928 C CA . PHE A 1 370 ? 21.466 6.009 -19.003 1.00 37.34 370 PHE A CA 1
ATOM 2929 C C . PHE A 1 370 ? 21.011 5.121 -17.848 1.00 37.34 370 PHE A C 1
ATOM 2931 O O . PHE A 1 370 ? 19.821 5.025 -17.588 1.00 37.34 370 PHE A O 1
ATOM 2938 N N . GLU A 1 371 ? 21.951 4.502 -17.132 1.00 35.47 371 GLU A N 1
ATOM 2939 C CA . GLU A 1 371 ? 21.748 4.331 -15.693 1.00 35.47 371 GLU A CA 1
ATOM 2940 C C . GLU A 1 371 ? 21.580 5.754 -15.139 1.00 35.47 371 GLU A C 1
ATOM 2942 O O . GLU A 1 371 ? 22.519 6.554 -15.280 1.00 35.47 371 GLU A O 1
ATOM 2947 N N . PRO A 1 372 ? 20.431 6.149 -14.564 1.00 45.78 372 PRO A N 1
ATOM 2948 C CA . PRO A 1 372 ? 20.374 7.410 -13.867 1.00 45.78 372 PRO A CA 1
ATOM 2949 C C . PRO A 1 372 ? 21.077 7.169 -12.537 1.00 45.78 372 PRO A C 1
ATOM 2951 O O . PRO A 1 372 ? 20.457 6.904 -11.513 1.00 45.78 372 PRO A O 1
ATOM 2954 N N . THR A 1 373 ? 22.406 7.266 -12.526 1.00 51.75 373 THR A N 1
ATOM 2955 C CA . THR A 1 373 ? 23.083 7.649 -11.291 1.00 51.75 373 THR A CA 1
ATOM 2956 C C . THR A 1 373 ? 22.428 8.960 -10.882 1.00 51.75 373 THR A C 1
ATOM 2958 O O . THR A 1 373 ? 22.639 9.959 -11.579 1.00 51.75 373 THR A O 1
ATOM 2961 N N . ILE A 1 374 ? 21.582 8.945 -9.843 1.00 57.31 374 ILE A N 1
ATOM 2962 C CA . ILE A 1 374 ? 20.902 10.148 -9.359 1.00 57.31 374 ILE A CA 1
ATOM 2963 C C . ILE A 1 374 ? 21.999 11.178 -9.138 1.00 57.31 374 ILE A C 1
ATOM 2965 O O . ILE A 1 374 ? 22.900 11.001 -8.309 1.00 57.31 374 ILE A O 1
ATOM 2969 N N . ARG A 1 375 ? 22.012 12.211 -9.984 1.00 70.38 375 ARG A N 1
ATOM 2970 C CA . ARG A 1 375 ? 23.076 13.204 -9.933 1.00 70.38 375 ARG A CA 1
ATOM 2971 C C . ARG A 1 375 ? 22.913 13.944 -8.615 1.00 70.38 375 ARG A C 1
ATOM 2973 O O . ARG A 1 375 ? 21.808 14.096 -8.095 1.00 70.38 375 ARG A O 1
ATOM 2980 N N . ALA A 1 376 ? 24.025 14.401 -8.047 1.00 77.88 376 ALA A N 1
ATOM 2981 C CA . ALA A 1 376 ? 23.955 15.232 -6.856 1.00 77.88 376 ALA A CA 1
ATOM 2982 C C . ALA A 1 376 ? 23.059 16.446 -7.144 1.00 77.88 376 ALA A C 1
ATOM 2984 O O . ALA A 1 376 ? 23.222 17.081 -8.186 1.00 77.88 376 ALA A O 1
ATOM 2985 N N . LEU A 1 377 ? 22.185 16.820 -6.203 1.00 80.44 377 LEU A N 1
ATOM 2986 C CA . LEU A 1 377 ? 21.230 17.925 -6.371 1.00 80.44 377 LEU A CA 1
ATOM 2987 C C . LEU A 1 377 ? 21.886 19.219 -6.880 1.00 80.44 377 LEU A C 1
ATOM 2989 O O . LEU A 1 377 ? 21.318 19.964 -7.678 1.00 80.44 377 LEU A O 1
ATOM 2993 N N . THR A 1 378 ? 23.122 19.481 -6.450 1.00 80.31 378 THR A N 1
ATOM 2994 C CA . THR A 1 378 ? 23.908 20.626 -6.923 1.00 80.31 378 THR A CA 1
ATOM 2995 C C . THR A 1 378 ? 24.177 20.614 -8.420 1.00 80.31 378 THR A C 1
ATOM 2997 O O . THR A 1 378 ? 24.304 21.685 -9.004 1.00 80.31 378 THR A O 1
ATOM 3000 N N . ASP A 1 379 ? 24.328 19.442 -9.026 1.00 80.75 379 ASP A N 1
ATOM 3001 C CA . ASP A 1 379 ? 24.644 19.285 -10.440 1.00 80.75 379 ASP A CA 1
ATOM 3002 C C . ASP A 1 379 ? 23.375 19.238 -11.308 1.00 80.75 379 ASP A C 1
ATOM 3004 O O . ASP A 1 379 ? 23.408 19.768 -12.416 1.00 80.75 379 ASP A O 1
ATOM 3008 N N . SER A 1 380 ? 22.256 18.721 -10.792 1.00 83.12 380 SER A N 1
ATOM 3009 C CA . SER A 1 380 ? 20.947 18.756 -11.469 1.00 83.12 380 SER A CA 1
ATOM 3010 C C . SER A 1 380 ? 20.377 20.182 -11.509 1.00 83.12 380 SER A C 1
ATOM 3012 O O . SER A 1 380 ? 19.954 20.682 -12.549 1.00 83.12 380 SER A O 1
ATOM 3014 N N . VAL A 1 381 ? 20.463 20.931 -10.402 1.00 83.44 381 VAL A N 1
ATOM 3015 C CA . VAL A 1 381 ? 19.920 22.302 -10.312 1.00 83.44 381 VAL A CA 1
ATOM 3016 C C . VAL A 1 381 ? 20.687 23.305 -11.179 1.00 83.44 381 VAL A C 1
ATOM 3018 O O . VAL A 1 381 ? 20.079 24.194 -11.777 1.00 83.44 381 VAL A O 1
ATOM 3021 N N . ILE A 1 382 ? 22.018 23.202 -11.286 1.00 84.00 382 ILE A N 1
ATOM 3022 C CA . ILE A 1 382 ? 22.814 24.169 -12.070 1.00 84.00 382 ILE A CA 1
ATOM 3023 C C . ILE A 1 382 ? 22.518 24.114 -13.570 1.00 84.00 382 ILE A C 1
ATOM 3025 O O . ILE A 1 382 ? 22.789 25.092 -14.268 1.00 84.00 382 ILE A O 1
ATOM 3029 N N . ASP A 1 383 ? 21.974 23.012 -14.083 1.00 83.12 383 ASP A N 1
ATOM 3030 C CA . ASP A 1 383 ? 21.675 22.852 -15.507 1.00 83.12 383 ASP A CA 1
ATOM 3031 C C . ASP A 1 383 ? 20.447 23.665 -15.964 1.00 83.12 383 ASP A C 1
ATOM 3033 O O . ASP A 1 383 ? 20.301 23.981 -17.157 1.00 83.12 383 ASP A O 1
ATOM 3037 N N . TRP A 1 384 ? 19.660 24.154 -15.002 1.00 83.44 384 TRP A N 1
ATOM 3038 C CA . TRP A 1 384 ? 18.561 25.097 -15.207 1.00 83.44 384 TRP A CA 1
ATOM 3039 C C . TRP A 1 384 ? 19.007 26.559 -15.334 1.00 83.44 384 TRP A C 1
ATOM 3041 O O . TRP A 1 384 ? 18.280 27.373 -15.903 1.00 83.44 384 TRP A O 1
ATOM 3051 N N . PHE A 1 385 ? 20.215 26.907 -14.877 1.00 84.38 385 PHE A N 1
ATOM 3052 C CA . PHE A 1 385 ? 20.720 28.284 -14.872 1.00 84.38 385 PHE A CA 1
ATOM 3053 C C . PHE A 1 385 ? 21.735 28.556 -15.999 1.00 84.38 385 PHE A C 1
ATOM 3055 O O . PHE A 1 385 ? 22.474 27.657 -16.417 1.00 84.38 385 PHE A O 1
ATOM 3062 N N . PRO A 1 386 ? 21.823 29.810 -16.487 1.00 81.19 386 PRO A N 1
ATOM 3063 C CA . PRO A 1 386 ? 22.840 30.205 -17.458 1.00 81.19 386 PRO A CA 1
ATOM 3064 C C . PRO A 1 386 ? 24.250 30.135 -16.846 1.00 81.19 386 PRO A C 1
ATOM 3066 O O . PRO A 1 386 ? 24.421 30.211 -15.624 1.00 81.19 386 PRO A O 1
ATOM 3069 N N . VAL A 1 387 ? 25.266 29.971 -17.702 1.00 79.31 387 VAL A N 1
ATOM 3070 C CA . VAL A 1 387 ? 26.655 29.634 -17.320 1.00 79.31 387 VAL A CA 1
ATOM 3071 C C . VAL A 1 387 ? 27.230 30.613 -16.291 1.00 79.31 387 VAL A C 1
ATOM 3073 O O . VAL A 1 387 ? 27.952 30.206 -15.382 1.00 79.31 387 VAL A O 1
ATOM 3076 N N . GLU A 1 388 ? 26.852 31.885 -16.373 1.00 82.19 388 GLU A N 1
ATOM 3077 C CA . GLU A 1 388 ? 27.341 32.967 -15.519 1.00 82.19 388 GLU A CA 1
ATOM 3078 C C . GLU A 1 388 ? 26.856 32.848 -14.064 1.00 82.19 388 GLU A C 1
ATOM 3080 O O . GLU A 1 388 ? 27.536 33.325 -13.156 1.00 82.19 388 GLU A O 1
ATOM 3085 N N . ARG A 1 389 ? 25.709 32.194 -13.821 1.00 80.19 389 ARG A N 1
ATOM 3086 C CA . ARG A 1 389 ? 25.121 32.026 -12.476 1.00 80.19 389 ARG A CA 1
ATOM 3087 C C . ARG A 1 389 ? 25.359 30.649 -11.856 1.00 80.19 389 ARG A C 1
ATOM 3089 O O . ARG A 1 389 ? 25.087 30.470 -10.670 1.00 80.19 389 ARG A O 1
ATOM 3096 N N . LYS A 1 390 ? 25.917 29.684 -12.600 1.00 81.25 390 LYS A N 1
ATOM 3097 C CA . LYS A 1 390 ? 26.119 28.307 -12.107 1.00 81.25 390 LYS A CA 1
ATOM 3098 C C . LYS A 1 390 ? 26.972 28.238 -10.832 1.00 81.25 390 LYS A C 1
ATOM 3100 O O . LYS A 1 390 ? 26.639 27.486 -9.924 1.00 81.25 390 LYS A O 1
ATOM 3105 N N . LEU A 1 391 ? 28.035 29.042 -10.726 1.00 79.75 391 LEU A N 1
ATOM 3106 C CA . LEU A 1 391 ? 28.913 29.079 -9.542 1.00 79.75 391 LEU A CA 1
ATOM 3107 C C . LEU A 1 391 ? 28.209 29.620 -8.286 1.00 79.75 391 LEU A C 1
ATOM 3109 O O . LEU A 1 391 ? 28.405 29.085 -7.197 1.00 79.75 391 LEU A O 1
ATOM 3113 N N . GLU A 1 392 ? 27.374 30.650 -8.441 1.00 83.69 392 GLU A N 1
ATOM 3114 C CA . GLU A 1 392 ? 26.579 31.240 -7.355 1.00 83.69 392 GLU A CA 1
ATOM 3115 C C . GLU A 1 392 ? 25.567 30.219 -6.812 1.00 83.69 392 GLU A C 1
ATOM 3117 O O . GLU A 1 392 ? 25.515 29.960 -5.609 1.00 83.69 392 GLU A O 1
ATOM 3122 N N . ILE A 1 393 ? 24.813 29.578 -7.711 1.00 82.25 393 ILE A N 1
ATOM 3123 C CA . ILE A 1 393 ? 23.784 28.592 -7.359 1.00 82.25 393 ILE A CA 1
ATOM 3124 C C . ILE A 1 393 ? 24.400 27.319 -6.773 1.00 82.25 393 ILE A C 1
ATOM 3126 O O . ILE A 1 393 ? 23.907 26.822 -5.759 1.00 82.25 393 ILE A O 1
ATOM 3130 N N . LYS A 1 394 ? 25.528 26.841 -7.317 1.00 82.62 394 LYS A N 1
ATOM 3131 C CA . LYS A 1 394 ? 26.268 25.698 -6.757 1.00 82.62 394 LYS A CA 1
ATOM 3132 C C . LYS A 1 394 ? 26.688 25.946 -5.307 1.00 82.62 394 LYS A C 1
ATOM 3134 O O . LYS A 1 394 ? 26.622 25.036 -4.485 1.00 82.62 394 LYS A O 1
ATOM 3139 N N . SER A 1 395 ? 27.064 27.181 -4.967 1.00 82.44 395 SER A N 1
ATOM 3140 C CA . SER A 1 395 ? 27.383 27.548 -3.585 1.00 82.44 395 SER A CA 1
ATOM 3141 C C . SER A 1 395 ? 26.154 27.590 -2.672 1.00 82.44 395 SER A C 1
ATOM 3143 O O . SER A 1 395 ? 26.304 27.290 -1.492 1.00 82.44 395 SER A O 1
ATOM 3145 N N . LYS A 1 396 ? 24.968 27.960 -3.176 1.00 82.75 396 LYS A N 1
ATOM 3146 C CA . LYS A 1 396 ? 23.722 27.957 -2.387 1.00 82.75 396 LYS A CA 1
ATOM 3147 C C . LYS A 1 396 ? 23.223 26.536 -2.113 1.00 82.75 396 LYS A C 1
ATOM 3149 O O . LYS A 1 396 ? 22.828 26.229 -0.994 1.00 82.75 396 LYS A O 1
ATOM 3154 N N . TYR A 1 397 ? 23.283 25.665 -3.119 1.00 84.44 397 TYR A N 1
ATOM 3155 C CA . TYR A 1 397 ? 22.746 24.306 -3.037 1.00 84.44 397 TYR A CA 1
ATOM 3156 C C . TYR A 1 397 ? 23.692 23.283 -2.392 1.00 84.44 397 TYR A C 1
ATOM 3158 O O . TYR A 1 397 ? 23.252 22.190 -2.055 1.00 84.44 397 TYR A O 1
ATOM 3166 N N . SER A 1 398 ? 24.964 23.618 -2.155 1.00 80.88 398 SER A N 1
ATOM 3167 C CA . SER A 1 398 ? 25.927 22.701 -1.519 1.00 80.88 398 SER A CA 1
ATOM 3168 C C . SER A 1 398 ? 25.561 22.331 -0.076 1.00 80.88 398 SER A C 1
ATOM 3170 O O . SER A 1 398 ? 25.800 21.203 0.346 1.00 80.88 398 SER A O 1
ATOM 3172 N N . ALA A 1 399 ? 24.960 23.260 0.674 1.00 77.44 399 ALA A N 1
ATOM 3173 C CA . ALA A 1 399 ? 24.437 22.995 2.013 1.00 77.44 399 ALA A CA 1
ATOM 3174 C C . ALA A 1 399 ? 23.085 22.261 1.969 1.00 77.44 399 ALA A C 1
ATOM 3176 O O . ALA A 1 399 ? 22.828 21.409 2.812 1.00 77.44 399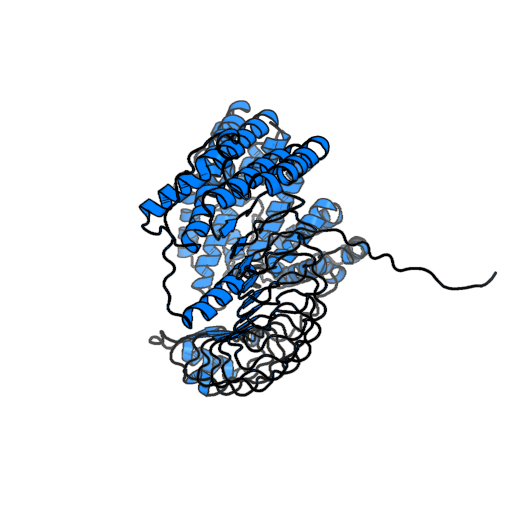 ALA A O 1
ATOM 3177 N N . ILE A 1 400 ? 22.266 22.566 0.956 1.00 83.38 400 ILE A N 1
ATOM 3178 C CA . ILE A 1 400 ? 20.921 22.012 0.751 1.00 83.38 400 ILE A CA 1
ATOM 3179 C C . ILE A 1 400 ? 20.972 20.540 0.317 1.00 83.38 400 ILE A C 1
ATOM 3181 O O . ILE A 1 400 ? 20.116 19.754 0.699 1.00 83.38 400 ILE A O 1
ATOM 3185 N N . ALA A 1 401 ? 21.995 20.142 -0.441 1.00 78.12 401 ALA A N 1
ATOM 3186 C CA . ALA A 1 401 ? 22.145 18.779 -0.952 1.00 78.12 401 ALA A CA 1
ATOM 3187 C C . ALA A 1 401 ? 22.302 17.697 0.137 1.00 78.12 401 ALA A C 1
ATOM 3189 O O . ALA A 1 401 ? 22.203 16.520 -0.180 1.00 78.12 401 ALA A O 1
ATOM 3190 N N . ASN A 1 402 ? 22.542 18.081 1.398 1.00 78.75 402 ASN A N 1
ATOM 3191 C CA . ASN A 1 402 ? 22.620 17.159 2.537 1.00 78.75 402 ASN A CA 1
ATOM 3192 C C . ASN A 1 402 ? 21.339 17.148 3.398 1.00 78.75 402 ASN A C 1
ATOM 3194 O O . ASN A 1 402 ? 21.327 16.540 4.470 1.00 78.75 402 ASN A O 1
ATOM 3198 N N . GLU A 1 403 ? 20.290 17.871 2.996 1.00 81.81 403 GLU A N 1
ATOM 3199 C CA . GLU A 1 403 ? 18.997 17.860 3.685 1.00 81.81 403 GLU A CA 1
ATOM 3200 C C . GLU A 1 403 ? 18.225 16.561 3.377 1.00 81.81 403 GLU A C 1
ATOM 3202 O O . GLU A 1 403 ? 18.469 15.895 2.370 1.00 81.81 403 GLU A O 1
ATOM 3207 N N . ARG A 1 404 ? 17.301 16.166 4.266 1.00 75.81 404 ARG A N 1
ATOM 3208 C CA . ARG A 1 404 ? 16.467 14.966 4.058 1.00 75.81 404 ARG A CA 1
ATOM 3209 C C . ARG A 1 404 ? 15.610 15.139 2.802 1.00 75.81 404 ARG A C 1
ATOM 3211 O O . ARG A 1 404 ? 15.147 16.245 2.548 1.00 75.81 404 ARG A O 1
ATOM 3218 N N . ASN A 1 405 ? 15.400 14.057 2.054 1.00 76.06 405 ASN A N 1
ATOM 3219 C CA . ASN A 1 405 ? 14.582 14.008 0.832 1.00 76.06 405 ASN A CA 1
ATOM 3220 C C . ASN A 1 405 ? 15.141 14.843 -0.348 1.00 76.06 405 ASN A C 1
ATOM 3222 O O . ASN A 1 405 ? 14.445 15.107 -1.326 1.00 76.06 405 ASN A O 1
ATOM 3226 N N . ALA A 1 406 ? 16.424 15.226 -0.295 1.00 79.31 406 ALA A N 1
ATOM 3227 C CA . ALA A 1 406 ? 17.106 15.913 -1.395 1.00 79.31 406 ALA A CA 1
ATOM 3228 C C . ALA A 1 406 ? 17.371 15.008 -2.617 1.00 79.31 406 ALA A C 1
ATOM 3230 O O . ALA A 1 406 ? 17.481 15.511 -3.733 1.00 79.31 406 ALA A O 1
ATOM 3231 N N . GLU A 1 407 ? 17.481 13.692 -2.414 1.00 77.62 407 GLU A N 1
ATOM 3232 C CA . GLU A 1 407 ? 17.747 12.698 -3.464 1.00 77.62 407 GLU A CA 1
ATOM 3233 C C . GLU A 1 407 ? 16.524 12.446 -4.374 1.00 77.62 407 GLU A C 1
ATOM 3235 O O . GLU A 1 407 ? 16.671 12.662 -5.581 1.00 77.62 407 GLU A O 1
ATOM 3240 N N . PRO A 1 408 ? 15.310 12.155 -3.850 1.00 75.31 408 PRO A N 1
ATOM 3241 C CA . PRO A 1 408 ? 14.082 12.106 -4.658 1.00 75.31 408 PRO A CA 1
ATOM 3242 C C . PRO A 1 408 ? 13.827 13.405 -5.430 1.00 75.31 408 PRO A C 1
ATOM 3244 O O . PRO A 1 408 ? 13.496 13.403 -6.617 1.00 75.31 408 PRO A O 1
ATOM 3247 N N . PHE A 1 409 ? 14.069 14.550 -4.783 1.00 81.75 409 PHE A N 1
ATOM 3248 C CA . PHE A 1 409 ? 13.950 15.853 -5.432 1.00 81.75 409 PHE A CA 1
ATOM 3249 C C . PHE A 1 409 ? 14.971 16.039 -6.568 1.00 81.75 409 PHE A C 1
ATOM 3251 O O . PHE A 1 409 ? 14.645 16.628 -7.597 1.00 81.75 409 PHE A O 1
ATOM 3258 N N . SER A 1 410 ? 16.195 15.525 -6.420 1.00 82.25 410 SER A N 1
ATOM 3259 C CA . SER A 1 410 ? 17.211 15.568 -7.479 1.00 82.25 410 SER A CA 1
ATOM 3260 C C . SER A 1 410 ? 16.780 14.772 -8.711 1.00 82.25 410 SER A C 1
ATOM 3262 O O . SER A 1 410 ? 16.829 15.289 -9.830 1.00 82.25 410 SER A O 1
ATOM 3264 N N . ALA A 1 411 ? 16.274 13.554 -8.493 1.00 75.38 411 ALA A N 1
ATOM 3265 C CA . ALA A 1 411 ? 15.751 12.694 -9.551 1.00 75.38 411 ALA A CA 1
ATOM 3266 C C . ALA A 1 411 ? 14.597 13.367 -10.314 1.00 75.38 411 ALA A C 1
ATOM 3268 O O . ALA A 1 411 ? 14.574 13.359 -11.547 1.00 75.38 411 ALA A O 1
ATOM 3269 N N . PHE A 1 412 ? 13.685 14.036 -9.600 1.00 79.19 412 PHE A N 1
ATOM 3270 C CA . PHE A 1 412 ? 12.626 14.828 -10.226 1.00 79.19 412 PHE A CA 1
ATOM 3271 C C . PHE A 1 412 ? 13.172 15.947 -11.119 1.00 79.19 412 PHE A C 1
ATOM 3273 O O . PHE A 1 412 ? 12.706 16.113 -12.245 1.00 79.19 412 PHE A O 1
ATOM 3280 N N . ILE A 1 413 ? 14.144 16.726 -10.638 1.00 81.38 413 ILE A N 1
ATOM 3281 C CA . ILE A 1 413 ? 14.698 17.861 -11.388 1.00 81.38 413 ILE A CA 1
ATOM 3282 C C . ILE A 1 413 ? 15.409 17.402 -12.664 1.00 81.38 413 ILE A C 1
ATOM 3284 O O . ILE A 1 413 ? 15.265 18.057 -13.702 1.00 81.38 413 ILE A O 1
ATOM 3288 N N . ASP A 1 414 ? 16.129 16.282 -12.613 1.00 77.31 414 ASP A N 1
ATOM 3289 C CA . ASP A 1 414 ? 16.741 15.680 -13.801 1.00 77.31 414 ASP A CA 1
ATOM 3290 C C . ASP A 1 414 ? 15.675 15.173 -14.784 1.00 77.31 414 ASP A C 1
ATOM 3292 O O . ASP A 1 414 ? 15.764 15.439 -15.985 1.00 77.31 414 ASP A O 1
ATOM 3296 N N . ARG A 1 415 ? 14.608 14.534 -14.289 1.00 70.81 415 ARG A N 1
ATOM 3297 C CA . ARG A 1 415 ? 13.501 14.069 -15.136 1.00 70.81 415 ARG A CA 1
ATOM 3298 C C . ARG A 1 415 ? 12.737 15.226 -15.778 1.00 70.81 415 ARG A C 1
ATOM 3300 O O . ARG A 1 415 ? 12.457 15.193 -16.972 1.00 70.81 415 ARG A O 1
ATOM 3307 N N . LEU A 1 416 ? 12.470 16.294 -15.025 1.00 72.25 416 LEU A N 1
ATOM 3308 C CA . LEU A 1 416 ? 11.846 17.511 -15.545 1.00 72.25 416 LEU A CA 1
ATOM 3309 C C . LEU A 1 416 ? 12.714 18.160 -16.635 1.00 72.25 416 LEU A C 1
ATOM 3311 O O . LEU A 1 416 ? 12.185 18.741 -17.585 1.00 72.25 416 LEU A O 1
ATOM 3315 N N . GLN A 1 417 ? 14.040 18.042 -16.525 1.00 71.38 417 GLN A N 1
ATOM 3316 C CA . GLN A 1 417 ? 14.987 18.560 -17.511 1.00 71.38 417 GLN A CA 1
ATOM 3317 C C . GLN A 1 417 ? 15.010 17.725 -18.797 1.00 71.38 417 GLN A C 1
ATOM 3319 O O . GLN A 1 417 ? 15.294 18.266 -19.872 1.00 71.38 417 GLN A O 1
ATOM 3324 N N . ASP A 1 418 ? 14.724 16.427 -18.709 1.00 64.12 418 ASP A N 1
ATOM 3325 C CA . ASP A 1 418 ? 14.736 15.535 -19.868 1.00 64.12 418 ASP A CA 1
ATOM 3326 C C . ASP A 1 418 ? 13.531 15.741 -20.806 1.00 64.12 418 ASP A C 1
ATOM 3328 O O . ASP A 1 418 ? 13.579 15.381 -21.986 1.00 64.12 418 ASP A O 1
ATOM 3332 N N . THR A 1 419 ? 12.501 16.437 -20.328 1.00 61.41 419 THR A N 1
ATOM 3333 C CA . THR A 1 419 ? 11.297 16.764 -21.099 1.00 61.41 419 THR A CA 1
ATOM 3334 C C . THR A 1 419 ? 11.604 17.625 -22.330 1.00 61.41 419 THR A C 1
ATOM 3336 O O . THR A 1 419 ? 12.449 18.533 -22.303 1.00 61.41 419 THR A O 1
ATOM 3339 N N . SER A 1 420 ? 10.882 17.398 -23.438 1.00 55.97 420 SER A N 1
ATOM 3340 C CA . SER A 1 420 ? 11.024 18.228 -24.646 1.00 55.97 420 SER A CA 1
ATOM 3341 C C . SER A 1 420 ? 10.829 19.716 -24.358 1.00 55.97 420 SER A C 1
ATOM 3343 O O . SER A 1 420 ? 11.500 20.546 -24.973 1.00 55.97 420 SER A O 1
ATOM 3345 N N . SER A 1 421 ? 9.947 20.062 -23.422 1.00 55.94 421 SER A N 1
ATOM 3346 C CA . SER A 1 421 ? 9.658 21.444 -23.038 1.00 55.94 421 SER A CA 1
ATOM 3347 C C . SER A 1 421 ? 10.834 22.100 -22.320 1.00 55.94 421 SER A C 1
ATOM 3349 O O . SER A 1 421 ? 11.229 23.197 -22.700 1.00 55.94 421 SER A O 1
ATOM 3351 N N . ALA A 1 422 ? 11.494 21.425 -21.374 1.00 60.75 422 ALA A N 1
ATOM 3352 C CA . ALA A 1 422 ? 12.710 21.960 -20.750 1.00 60.75 422 ALA A CA 1
ATOM 3353 C C . ALA A 1 422 ? 13.872 22.141 -21.747 1.00 60.75 422 ALA A C 1
ATOM 3355 O O . ALA A 1 422 ? 14.713 23.033 -21.578 1.00 60.75 422 ALA A O 1
ATOM 3356 N N . LYS A 1 423 ? 13.906 21.329 -22.813 1.00 63.66 423 LYS A N 1
ATOM 3357 C CA . LYS A 1 423 ? 14.904 21.413 -23.892 1.00 63.66 423 LYS A CA 1
ATOM 3358 C C . LYS A 1 423 ? 14.590 22.491 -24.940 1.00 63.66 423 LYS A C 1
ATOM 3360 O O . LYS A 1 423 ? 15.527 23.060 -25.502 1.00 63.66 423 LYS A O 1
ATOM 3365 N N . LYS A 1 424 ? 13.310 22.758 -25.230 1.00 59.09 424 LYS A N 1
ATOM 3366 C CA . LYS A 1 424 ? 12.862 23.587 -26.370 1.00 59.09 424 LYS A CA 1
ATOM 3367 C C . LYS A 1 424 ? 12.197 24.914 -25.979 1.00 59.09 424 LYS A C 1
ATOM 3369 O O . LYS A 1 424 ? 12.207 25.816 -26.813 1.00 59.09 424 LYS A O 1
ATOM 3374 N N . ASP A 1 425 ? 11.665 25.054 -24.760 1.00 61.56 425 ASP A N 1
ATOM 3375 C CA . ASP A 1 425 ? 10.974 26.254 -24.258 1.00 61.56 425 ASP A CA 1
ATOM 3376 C C . ASP A 1 425 ? 11.864 27.058 -23.276 1.00 61.56 425 ASP A C 1
ATOM 3378 O O . ASP A 1 425 ? 12.041 26.683 -22.108 1.00 61.56 425 ASP A O 1
ATOM 3382 N N . PRO A 1 426 ? 12.424 28.207 -23.713 1.00 67.25 426 PRO A N 1
ATOM 3383 C CA . PRO A 1 426 ? 13.234 29.073 -22.862 1.00 67.25 426 PRO A CA 1
ATOM 3384 C C . PRO A 1 426 ? 12.455 29.723 -21.709 1.00 67.25 426 PRO A C 1
ATOM 3386 O O . PRO A 1 426 ? 13.055 30.020 -20.673 1.00 67.25 426 PRO A O 1
ATOM 3389 N N . MET A 1 427 ? 11.150 29.961 -21.871 1.00 65.50 427 MET A N 1
ATOM 3390 C CA . MET A 1 427 ? 10.299 30.584 -20.852 1.00 65.50 427 MET A CA 1
ATOM 3391 C C . MET A 1 427 ? 9.996 29.599 -19.726 1.00 65.50 427 MET A C 1
ATOM 3393 O O . MET A 1 427 ? 10.130 29.961 -18.556 1.00 65.50 427 MET A O 1
ATOM 3397 N N . PHE A 1 428 ? 9.683 28.346 -20.064 1.00 70.62 428 PHE A N 1
ATOM 3398 C CA . PHE A 1 428 ? 9.523 27.277 -19.077 1.00 70.62 428 PHE A CA 1
ATOM 3399 C C . PHE A 1 428 ? 10.812 27.066 -18.272 1.00 70.62 428 PHE A C 1
ATOM 3401 O O . PHE A 1 428 ? 10.797 27.067 -17.038 1.00 70.62 428 PHE A O 1
ATOM 3408 N N . LYS A 1 429 ? 11.965 27.015 -18.953 1.00 76.81 429 LYS A N 1
ATOM 3409 C CA . LYS A 1 429 ? 13.272 26.927 -18.285 1.00 76.81 429 LYS A CA 1
ATOM 3410 C C . LYS A 1 429 ? 13.526 28.106 -17.338 1.00 76.81 429 LYS A C 1
ATOM 3412 O O . LYS A 1 429 ? 14.055 27.919 -16.241 1.00 76.81 429 LYS A O 1
ATOM 3417 N N . GLN A 1 430 ? 13.124 29.317 -17.727 1.00 79.25 430 GLN A N 1
ATOM 3418 C CA . GLN A 1 430 ? 13.233 30.504 -16.879 1.00 79.25 430 GLN A CA 1
ATOM 3419 C C . GLN A 1 430 ? 12.302 30.441 -15.658 1.00 79.25 430 GLN A C 1
ATOM 3421 O O . GLN A 1 430 ? 12.718 30.842 -14.569 1.00 79.25 430 GLN A O 1
ATOM 3426 N N . GLN A 1 431 ? 11.076 29.940 -15.815 1.00 76.50 431 GLN A N 1
ATOM 3427 C CA . GLN A 1 431 ? 10.109 29.778 -14.727 1.00 76.50 431 GLN A CA 1
ATOM 3428 C C . GLN A 1 431 ? 10.627 28.805 -13.662 1.00 76.50 431 GLN A C 1
ATOM 3430 O O . GLN A 1 431 ? 10.680 29.157 -12.482 1.00 76.50 431 GLN A O 1
ATOM 3435 N N . VAL A 1 432 ? 11.100 27.627 -14.080 1.00 82.25 432 VAL A N 1
ATOM 3436 C CA . VAL A 1 432 ? 11.690 26.630 -13.172 1.00 82.25 432 VAL A CA 1
ATOM 3437 C C . VAL A 1 432 ? 12.937 27.195 -12.481 1.00 82.25 432 VAL A C 1
ATOM 3439 O O . VAL A 1 432 ? 13.088 27.059 -11.269 1.00 82.25 432 VAL A O 1
ATOM 3442 N N . ALA A 1 433 ? 13.800 27.922 -13.200 1.00 84.56 433 ALA A N 1
ATOM 3443 C CA . ALA A 1 433 ? 14.979 28.555 -12.605 1.00 84.56 433 ALA A CA 1
ATOM 3444 C C . ALA A 1 433 ? 14.628 29.639 -11.562 1.00 84.56 433 ALA A C 1
ATOM 3446 O O . ALA A 1 433 ? 15.309 29.771 -10.541 1.00 84.56 433 ALA A O 1
ATOM 3447 N N . GLN A 1 434 ? 13.571 30.426 -11.785 1.00 83.38 434 GLN A N 1
ATOM 3448 C CA . GLN A 1 434 ? 13.094 31.403 -10.799 1.00 83.38 434 GLN A CA 1
ATOM 3449 C C . GLN A 1 434 ? 12.565 30.712 -9.542 1.00 83.38 434 GLN A C 1
ATOM 3451 O O . GLN A 1 434 ? 12.915 31.122 -8.431 1.00 83.38 434 GLN A O 1
ATOM 3456 N N . TRP A 1 435 ? 11.788 29.646 -9.719 1.00 85.00 435 TRP A N 1
ATOM 3457 C CA . TRP A 1 435 ? 11.267 28.835 -8.626 1.00 85.00 435 TRP A CA 1
ATOM 3458 C C . TRP A 1 435 ? 12.392 28.190 -7.800 1.00 85.00 435 TRP A C 1
ATOM 3460 O O . TRP A 1 435 ? 12.452 28.392 -6.587 1.00 85.00 435 TRP A O 1
ATOM 3470 N N . LEU A 1 436 ? 13.375 27.553 -8.449 1.00 87.69 436 LEU A N 1
ATOM 3471 C CA . LEU A 1 436 ? 14.560 26.985 -7.789 1.00 87.69 436 LEU A CA 1
ATOM 3472 C C . LEU A 1 436 ? 15.366 28.040 -7.015 1.00 87.69 436 LEU A C 1
ATOM 3474 O O . LEU A 1 436 ? 15.929 27.754 -5.957 1.00 87.69 436 LEU A O 1
ATOM 3478 N N . ASN A 1 437 ? 15.424 29.281 -7.500 1.00 86.06 437 ASN A N 1
ATOM 3479 C CA . ASN A 1 437 ? 16.090 30.352 -6.764 1.00 86.06 437 ASN A CA 1
ATOM 3480 C C . ASN A 1 437 ? 15.306 30.764 -5.502 1.00 86.06 437 ASN A C 1
ATOM 3482 O O . ASN A 1 437 ? 15.924 31.010 -4.470 1.00 86.06 437 ASN A O 1
ATOM 3486 N N . ARG A 1 438 ? 13.965 30.789 -5.547 1.00 82.19 438 ARG A N 1
ATOM 3487 C CA . ARG A 1 438 ? 13.128 31.049 -4.357 1.00 82.19 438 ARG A CA 1
ATOM 3488 C C . ARG A 1 438 ? 13.210 29.916 -3.335 1.00 82.19 438 ARG A C 1
ATOM 3490 O O . ARG A 1 438 ? 13.291 30.180 -2.138 1.00 82.19 438 ARG A O 1
ATOM 3497 N N . LEU A 1 439 ? 13.234 28.673 -3.806 1.00 85.94 439 LEU A N 1
ATOM 3498 C CA . LEU A 1 439 ? 13.347 27.473 -2.976 1.00 85.94 439 LE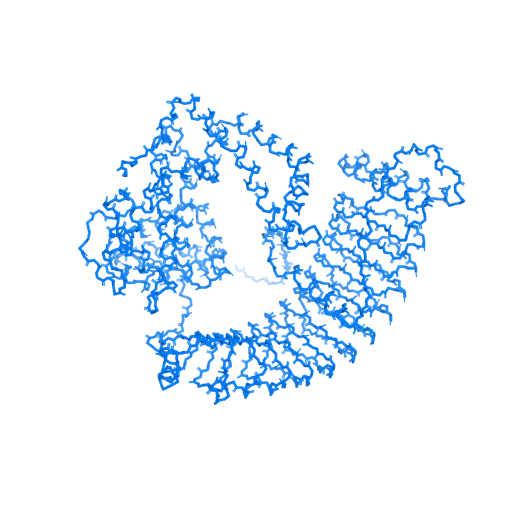U A CA 1
ATOM 3499 C C . LEU A 1 439 ? 14.680 27.425 -2.205 1.00 85.94 439 LEU A C 1
ATOM 3501 O O . LEU A 1 439 ? 14.730 26.996 -1.051 1.00 85.94 439 LEU A O 1
ATOM 3505 N N . ALA A 1 440 ? 15.757 27.955 -2.792 1.00 84.88 440 ALA A N 1
ATOM 3506 C CA . ALA A 1 440 ? 17.034 28.110 -2.096 1.00 84.88 440 ALA A CA 1
ATOM 3507 C C . ALA A 1 440 ? 16.949 29.082 -0.905 1.00 84.88 440 ALA A C 1
ATOM 3509 O O . ALA A 1 440 ? 17.567 28.847 0.135 1.00 84.88 440 ALA A O 1
ATOM 3510 N N . ASP A 1 441 ? 16.171 30.158 -1.047 1.00 84.75 441 ASP A N 1
ATOM 3511 C CA . ASP A 1 441 ? 16.097 31.242 -0.066 1.00 84.75 441 ASP A CA 1
ATOM 3512 C C . ASP A 1 441 ? 15.053 30.980 1.052 1.00 84.75 441 ASP A C 1
ATOM 3514 O O . ASP A 1 441 ? 15.145 31.596 2.115 1.00 84.75 441 ASP A O 1
ATOM 3518 N N . SER A 1 442 ? 14.102 30.047 0.867 1.00 84.75 442 SER A N 1
ATOM 3519 C CA . SER A 1 442 ? 13.052 29.715 1.853 1.00 84.75 442 SER A CA 1
ATOM 3520 C C . SER A 1 442 ? 13.143 28.266 2.376 1.00 84.75 442 SER A C 1
ATOM 3522 O O . SER A 1 442 ? 12.748 27.332 1.674 1.00 84.75 442 SER A O 1
ATOM 3524 N N . PRO A 1 443 ? 13.602 28.046 3.628 1.00 83.50 443 PRO A N 1
ATOM 3525 C CA . PRO A 1 443 ? 13.719 26.705 4.213 1.00 83.50 443 PRO A CA 1
ATOM 3526 C C . PRO A 1 443 ? 12.390 25.948 4.350 1.00 83.50 443 PRO A C 1
ATOM 3528 O O . PRO A 1 443 ? 12.346 24.754 4.088 1.00 83.50 443 PRO A O 1
ATOM 3531 N N . LYS A 1 444 ? 11.296 26.634 4.715 1.00 79.75 444 LYS A N 1
ATOM 3532 C CA . LYS A 1 444 ? 9.974 26.002 4.897 1.00 79.75 444 LYS A CA 1
ATOM 3533 C C . LYS A 1 444 ? 9.355 25.541 3.576 1.00 79.75 444 LYS A C 1
ATOM 3535 O O . LYS A 1 444 ? 8.786 24.453 3.502 1.00 79.75 444 LYS A O 1
ATOM 3540 N N . LEU A 1 445 ? 9.483 26.371 2.535 1.00 82.94 445 LEU A N 1
ATOM 3541 C CA . LEU A 1 445 ? 9.042 26.028 1.182 1.00 82.94 445 LEU A CA 1
ATOM 3542 C C . LEU A 1 445 ? 9.812 24.815 0.663 1.00 82.94 445 LEU A C 1
ATOM 3544 O O . LEU A 1 445 ? 9.225 23.908 0.075 1.00 82.94 445 LEU A O 1
ATOM 3548 N N . ARG A 1 446 ? 11.123 24.799 0.912 1.00 87.94 446 ARG A N 1
ATOM 3549 C CA . ARG A 1 446 ? 12.011 23.718 0.506 1.00 87.94 446 ARG A CA 1
ATOM 3550 C C . ARG A 1 446 ? 11.681 22.394 1.182 1.00 87.94 446 ARG A C 1
ATOM 3552 O O . ARG A 1 446 ? 11.499 21.413 0.475 1.00 87.94 446 ARG A O 1
ATOM 3559 N N . GLU A 1 447 ? 11.542 22.382 2.505 1.00 82.88 447 GLU A N 1
ATOM 3560 C CA . GLU A 1 447 ? 11.179 21.177 3.264 1.00 82.88 447 GLU A CA 1
ATOM 3561 C C . GLU A 1 447 ? 9.863 20.572 2.752 1.00 82.88 447 GLU A C 1
ATOM 3563 O O . GLU A 1 447 ? 9.805 19.389 2.431 1.00 82.88 447 GLU A O 1
ATOM 3568 N N . SER A 1 448 ? 8.835 21.405 2.560 1.00 80.06 448 SER A N 1
ATOM 3569 C CA . SER A 1 448 ? 7.536 20.956 2.035 1.00 80.06 448 SER A CA 1
ATOM 3570 C C . SER A 1 448 ? 7.632 20.428 0.597 1.00 80.06 448 SER A C 1
ATOM 3572 O O . SER A 1 448 ? 6.986 19.444 0.254 1.00 80.06 448 SER A O 1
ATOM 3574 N N . SER A 1 449 ? 8.460 21.058 -0.243 1.00 82.69 449 SER A N 1
ATOM 3575 C CA . SER A 1 449 ? 8.675 20.632 -1.634 1.00 82.69 449 SER A CA 1
ATOM 3576 C C . SER A 1 449 ? 9.424 19.298 -1.722 1.00 82.69 449 SER A C 1
ATOM 3578 O O . SER A 1 449 ? 9.118 18.483 -2.587 1.00 82.69 449 SER A O 1
ATOM 3580 N N . PHE A 1 450 ? 10.382 19.053 -0.823 1.00 84.25 450 PHE A N 1
ATOM 3581 C CA . PHE A 1 450 ? 11.136 17.797 -0.777 1.00 84.25 450 PHE A CA 1
ATOM 3582 C C . PHE A 1 450 ? 10.272 16.636 -0.272 1.00 84.25 450 PHE A C 1
ATOM 3584 O O . PHE A 1 450 ? 10.384 15.532 -0.789 1.00 84.25 450 PHE A O 1
ATOM 3591 N N . ILE A 1 451 ? 9.363 16.882 0.678 1.00 78.94 451 ILE A N 1
ATOM 3592 C CA . ILE A 1 451 ? 8.384 15.878 1.132 1.00 78.94 451 ILE A CA 1
ATOM 3593 C C . ILE A 1 451 ? 7.428 15.480 -0.002 1.00 78.94 451 ILE A C 1
ATOM 3595 O O . ILE A 1 451 ? 7.115 14.304 -0.153 1.00 78.94 451 ILE A O 1
ATOM 3599 N N . ILE A 1 452 ? 6.981 16.433 -0.828 1.00 74.12 452 ILE A N 1
ATOM 3600 C CA . ILE A 1 452 ? 6.139 16.110 -1.992 1.00 74.12 452 ILE A CA 1
ATOM 3601 C C . ILE A 1 452 ? 6.906 15.290 -3.027 1.00 74.12 452 ILE A C 1
ATOM 3603 O O . ILE A 1 452 ? 6.344 14.351 -3.580 1.00 74.12 452 ILE A O 1
ATOM 3607 N N . ALA A 1 453 ? 8.174 15.624 -3.274 1.00 73.25 453 ALA A N 1
ATOM 3608 C CA . ALA A 1 453 ? 8.999 14.857 -4.202 1.00 73.25 453 ALA A CA 1
ATOM 3609 C C . ALA A 1 453 ? 9.207 13.402 -3.746 1.00 73.25 453 ALA A C 1
ATOM 3611 O O . ALA A 1 453 ? 9.232 12.515 -4.587 1.00 73.25 453 ALA A O 1
ATOM 3612 N N . ASP A 1 454 ? 9.285 13.172 -2.435 1.00 68.50 454 ASP A N 1
ATOM 3613 C CA . ASP A 1 454 ? 9.395 11.852 -1.796 1.00 68.50 454 ASP A CA 1
ATOM 3614 C C . ASP A 1 454 ? 8.103 11.015 -1.950 1.00 68.50 454 ASP A C 1
ATOM 3616 O O . ASP A 1 454 ? 8.125 9.891 -2.443 1.00 68.50 454 ASP A O 1
ATOM 3620 N N . GLY A 1 455 ? 6.934 11.589 -1.638 1.00 55.78 455 GLY A N 1
ATOM 3621 C CA . GLY A 1 455 ? 5.649 10.879 -1.776 1.00 55.78 455 GLY A CA 1
ATOM 3622 C C . GLY A 1 455 ? 5.190 10.672 -3.231 1.00 55.78 455 GLY A C 1
ATOM 3623 O O . GLY A 1 455 ? 4.395 9.776 -3.527 1.00 55.78 455 GLY A O 1
ATOM 3624 N N . ALA A 1 456 ? 5.685 11.492 -4.162 1.00 52.28 456 ALA A N 1
ATOM 3625 C CA . ALA A 1 456 ? 5.431 11.335 -5.594 1.00 52.28 456 ALA A CA 1
ATOM 3626 C C . ALA A 1 456 ? 6.281 10.218 -6.224 1.00 52.28 456 ALA A C 1
ATOM 3628 O O . ALA A 1 456 ? 5.850 9.635 -7.216 1.00 52.28 456 ALA A O 1
ATOM 3629 N N . THR A 1 457 ? 7.443 9.890 -5.645 1.00 45.66 457 THR A N 1
ATOM 3630 C CA . THR A 1 457 ? 8.214 8.697 -6.030 1.00 45.66 457 THR A CA 1
ATOM 3631 C C . THR A 1 457 ? 7.569 7.397 -5.541 1.00 45.66 457 THR A C 1
ATOM 3633 O O . THR A 1 457 ? 7.707 6.379 -6.204 1.00 45.66 457 THR A O 1
ATOM 3636 N N . GLU A 1 458 ? 6.792 7.432 -4.452 1.00 41.75 458 GLU A N 1
ATOM 3637 C CA . GLU A 1 458 ? 6.094 6.255 -3.902 1.00 41.75 458 GLU A CA 1
ATOM 3638 C C . GLU A 1 458 ? 4.747 5.947 -4.592 1.00 41.75 458 GLU A C 1
ATOM 3640 O O . GLU A 1 458 ? 4.267 4.815 -4.553 1.00 41.75 458 GLU A O 1
ATOM 3645 N N . SER A 1 459 ? 4.102 6.931 -5.235 1.00 37.34 459 SER A N 1
ATOM 3646 C CA . SER A 1 459 ? 2.752 6.783 -5.806 1.00 37.34 459 SER A CA 1
ATOM 3647 C C . SER A 1 459 ? 2.728 6.925 -7.333 1.00 37.34 459 SER A C 1
ATOM 3649 O O . SER A 1 459 ? 2.338 7.948 -7.896 1.00 37.34 459 SER A O 1
ATOM 3651 N N . CYS A 1 460 ? 3.066 5.816 -7.997 1.00 44.72 460 CYS A N 1
ATOM 3652 C CA . CYS A 1 460 ? 3.177 5.644 -9.450 1.00 44.72 460 CYS A CA 1
ATOM 3653 C C . CYS A 1 460 ? 4.327 6.447 -10.072 1.00 44.72 460 CYS A C 1
ATOM 3655 O O . CYS A 1 460 ? 4.204 7.646 -10.328 1.00 44.72 460 CYS A O 1
ATOM 3657 N N . GLU A 1 461 ? 5.390 5.726 -10.420 1.00 38.16 461 GLU A N 1
ATOM 3658 C CA . GLU A 1 461 ? 6.667 6.185 -10.980 1.00 38.16 461 GLU A CA 1
ATOM 3659 C C . GLU A 1 461 ? 6.592 6.941 -12.328 1.00 38.16 461 GLU A C 1
ATOM 3661 O O . GLU A 1 461 ? 7.625 7.195 -12.934 1.00 38.16 461 GLU A O 1
ATOM 3666 N N . ASP A 1 462 ? 5.423 7.412 -12.780 1.00 48.44 462 ASP A N 1
ATOM 3667 C CA . ASP A 1 462 ? 5.245 8.137 -14.053 1.00 48.44 462 ASP A CA 1
ATOM 3668 C C . ASP A 1 462 ? 4.743 9.592 -13.944 1.00 48.44 462 ASP A C 1
ATOM 3670 O O . ASP A 1 462 ? 4.580 10.287 -14.946 1.00 48.44 462 ASP A O 1
ATOM 3674 N N . ARG A 1 463 ? 4.530 10.138 -12.741 1.00 60.78 463 ARG A N 1
ATOM 3675 C CA . ARG A 1 463 ? 3.684 11.343 -12.578 1.00 60.78 463 ARG A CA 1
ATOM 3676 C C . ARG A 1 463 ? 4.422 12.680 -12.406 1.00 60.78 463 ARG A C 1
ATOM 3678 O O . ARG A 1 463 ? 4.153 13.441 -11.475 1.00 60.78 463 ARG A O 1
ATOM 3685 N N . VAL A 1 464 ? 5.297 13.039 -13.349 1.00 63.03 464 VAL A N 1
ATOM 3686 C CA . VAL A 1 464 ? 6.054 14.319 -13.328 1.00 63.03 464 VAL A CA 1
ATOM 3687 C C . VAL A 1 464 ? 5.137 15.550 -13.431 1.00 63.03 464 VAL A C 1
ATOM 3689 O O . VAL A 1 464 ? 5.362 16.552 -12.750 1.00 63.03 464 VAL A O 1
ATOM 3692 N N . ALA A 1 465 ? 4.077 15.478 -14.247 1.00 60.94 465 ALA A N 1
ATOM 3693 C CA . ALA A 1 465 ? 3.112 16.567 -14.437 1.00 60.94 465 ALA A CA 1
ATOM 3694 C C . ALA A 1 465 ? 2.294 16.868 -13.166 1.00 60.94 465 ALA A C 1
ATOM 3696 O O . ALA A 1 465 ? 2.099 18.032 -12.806 1.00 60.94 465 ALA A O 1
ATOM 3697 N N . LEU A 1 466 ? 1.853 15.816 -12.467 1.00 63.78 466 LEU A N 1
ATOM 3698 C CA . LEU A 1 466 ? 1.122 15.924 -11.205 1.00 63.78 466 LEU A CA 1
ATOM 3699 C C . LEU A 1 466 ? 2.011 16.524 -10.116 1.00 63.78 466 LEU A C 1
ATOM 3701 O O . LEU A 1 466 ? 1.617 17.493 -9.470 1.00 63.78 466 LEU A O 1
ATOM 3705 N N . MET A 1 467 ? 3.241 16.019 -9.981 1.00 70.88 467 MET A N 1
ATOM 3706 C CA . MET A 1 467 ? 4.197 16.556 -9.017 1.00 70.88 467 MET A CA 1
ATOM 3707 C C . MET A 1 467 ? 4.510 18.033 -9.296 1.00 70.88 467 MET A C 1
ATOM 3709 O O . MET A 1 467 ? 4.552 18.833 -8.364 1.00 70.88 467 MET A O 1
ATOM 3713 N N . TRP A 1 468 ? 4.663 18.439 -10.562 1.00 74.31 468 TRP A N 1
ATOM 3714 C CA . TRP A 1 468 ? 4.833 19.854 -10.906 1.00 74.31 468 TRP A CA 1
ATOM 3715 C C . TRP A 1 468 ? 3.640 20.711 -10.453 1.00 74.31 468 TRP A C 1
ATOM 3717 O O . TRP A 1 468 ? 3.843 21.771 -9.857 1.00 74.31 468 TRP A O 1
ATOM 3727 N N . ASN A 1 469 ? 2.403 20.245 -10.655 1.00 71.31 469 ASN A N 1
ATOM 3728 C CA . ASN A 1 469 ? 1.208 20.938 -10.163 1.00 71.31 469 ASN A CA 1
ATOM 3729 C C . ASN A 1 469 ? 1.166 21.006 -8.627 1.00 71.31 469 ASN A C 1
ATOM 3731 O O . ASN A 1 469 ? 0.812 22.045 -8.066 1.00 71.31 469 ASN A O 1
ATOM 3735 N N . ASP A 1 470 ? 1.552 19.939 -7.931 1.00 73.19 470 ASP A N 1
ATOM 3736 C CA . ASP A 1 470 ? 1.552 19.899 -6.466 1.00 73.19 470 ASP A CA 1
ATOM 3737 C C . ASP A 1 470 ? 2.648 20.786 -5.853 1.00 73.19 470 ASP A C 1
ATOM 3739 O O . ASP A 1 470 ? 2.416 21.461 -4.844 1.00 73.19 470 ASP A O 1
ATOM 3743 N N . LEU A 1 471 ? 3.797 20.914 -6.517 1.00 79.06 471 LEU A N 1
ATOM 3744 C CA . LEU A 1 471 ? 4.844 21.872 -6.149 1.00 79.06 471 LEU A CA 1
ATOM 3745 C C . LEU A 1 471 ? 4.391 23.328 -6.349 1.00 79.06 471 LEU A C 1
ATOM 3747 O O . LEU A 1 471 ? 4.670 24.182 -5.501 1.00 79.06 471 LEU A O 1
ATOM 3751 N N . GLN A 1 472 ? 3.629 23.614 -7.411 1.00 75.12 472 GLN A N 1
ATOM 3752 C CA . GLN A 1 472 ? 2.983 24.921 -7.601 1.00 75.12 472 GLN A CA 1
ATOM 3753 C C . GLN A 1 472 ? 1.954 25.206 -6.489 1.00 75.12 472 GLN A C 1
ATOM 3755 O O . GLN A 1 472 ? 1.904 26.323 -5.963 1.00 75.12 472 GLN A O 1
ATOM 3760 N N . LYS A 1 473 ? 1.176 24.199 -6.057 1.00 72.62 473 LYS A N 1
ATOM 3761 C CA . LYS A 1 473 ? 0.243 24.324 -4.917 1.00 72.62 473 LYS A CA 1
ATOM 3762 C C . LYS A 1 473 ? 0.983 24.643 -3.617 1.00 72.62 473 LYS A C 1
ATOM 3764 O O . LYS A 1 473 ? 0.533 25.514 -2.872 1.00 72.62 473 LYS A O 1
ATOM 3769 N N . VAL A 1 474 ? 2.121 24.003 -3.349 1.00 78.31 474 VAL A N 1
ATOM 3770 C CA . VAL A 1 474 ? 2.938 24.289 -2.156 1.00 78.31 474 VAL A CA 1
ATOM 3771 C C . VAL A 1 474 ? 3.542 25.686 -2.186 1.00 78.31 474 VAL A C 1
ATOM 3773 O O . VAL A 1 474 ? 3.484 26.388 -1.173 1.00 78.31 474 VAL A O 1
ATOM 3776 N N . GLU A 1 475 ? 4.047 26.147 -3.334 1.00 78.50 475 GLU A N 1
ATOM 3777 C CA . GLU A 1 475 ? 4.490 27.539 -3.466 1.00 78.50 475 GLU A CA 1
ATOM 3778 C C . GLU A 1 475 ? 3.336 28.509 -3.180 1.00 78.50 475 GLU A C 1
ATOM 3780 O O . GLU A 1 475 ? 3.509 29.519 -2.487 1.00 78.50 475 GLU A O 1
ATOM 3785 N N . PHE A 1 476 ? 2.137 28.192 -3.664 1.00 73.25 476 PHE A N 1
ATOM 3786 C CA . PHE A 1 476 ? 0.953 28.998 -3.414 1.00 73.25 476 PHE A CA 1
ATOM 3787 C C . PHE A 1 476 ? 0.574 29.039 -1.923 1.00 73.25 476 PHE A C 1
ATOM 3789 O O . PHE A 1 476 ? 0.358 30.132 -1.398 1.00 73.25 476 PHE A O 1
ATOM 3796 N N . ILE A 1 477 ? 0.576 27.897 -1.222 1.00 70.94 477 ILE A N 1
ATOM 3797 C CA . ILE A 1 477 ? 0.336 27.812 0.234 1.00 70.94 477 ILE A CA 1
ATOM 3798 C C . ILE A 1 477 ? 1.368 28.630 1.008 1.00 70.94 477 ILE A C 1
ATOM 3800 O O . ILE A 1 477 ? 1.001 29.425 1.870 1.00 70.94 477 ILE A O 1
ATOM 3804 N N . HIS A 1 478 ? 2.647 28.509 0.665 1.00 76.69 478 HIS A N 1
ATOM 3805 C CA . HIS A 1 478 ? 3.703 29.261 1.336 1.00 76.69 478 HIS A CA 1
ATOM 3806 C C . HIS A 1 478 ? 3.526 30.781 1.179 1.00 76.69 478 HIS A C 1
ATOM 3808 O O . HIS A 1 478 ? 3.621 31.527 2.151 1.00 76.69 478 HIS A O 1
ATOM 3814 N N . ASN A 1 479 ? 3.169 31.252 -0.022 1.00 75.19 479 ASN A N 1
ATOM 3815 C CA . ASN A 1 479 ? 2.875 32.671 -0.250 1.00 75.19 479 ASN A CA 1
ATOM 3816 C C . ASN A 1 479 ? 1.653 33.158 0.565 1.00 75.19 479 ASN A C 1
ATOM 3818 O O . ASN A 1 479 ? 1.571 34.343 0.902 1.00 75.19 479 ASN A O 1
ATOM 3822 N N . ILE A 1 480 ? 0.704 32.269 0.888 1.00 69.50 480 ILE A N 1
ATOM 3823 C CA . ILE A 1 480 ? -0.409 32.567 1.801 1.00 69.50 480 ILE A CA 1
ATOM 3824 C C . ILE A 1 480 ? 0.088 32.657 3.235 1.00 69.50 480 ILE A C 1
ATOM 3826 O O . ILE A 1 480 ? -0.303 33.593 3.918 1.00 69.50 480 ILE A O 1
ATOM 3830 N N . GLU A 1 481 ? 0.920 31.735 3.710 1.00 68.81 481 GLU A N 1
ATOM 3831 C CA . GLU A 1 481 ? 1.465 31.789 5.074 1.00 68.81 481 GLU A CA 1
ATOM 3832 C C . GLU A 1 481 ? 2.290 33.061 5.319 1.00 68.81 481 GLU A C 1
ATOM 3834 O O . GLU A 1 481 ? 2.209 33.651 6.396 1.00 68.81 481 GLU A O 1
ATOM 3839 N N . ASP A 1 482 ? 2.988 33.539 4.288 1.00 71.94 482 ASP A N 1
ATOM 3840 C CA . ASP A 1 482 ? 3.774 34.778 4.303 1.00 71.94 482 ASP A CA 1
ATOM 3841 C C . ASP A 1 482 ? 2.930 36.071 4.240 1.00 71.94 482 ASP A C 1
ATOM 3843 O O . ASP A 1 482 ? 3.484 37.173 4.228 1.00 71.94 482 ASP A O 1
ATOM 3847 N N . GLY A 1 483 ? 1.595 35.986 4.190 1.00 72.06 483 GLY A N 1
ATOM 3848 C CA . GLY A 1 483 ? 0.729 37.172 4.239 1.00 72.06 483 GLY A CA 1
ATOM 3849 C C . GLY A 1 483 ? 0.438 37.848 2.899 1.00 72.06 483 GLY A C 1
ATOM 3850 O O . GLY A 1 483 ? -0.243 38.872 2.865 1.00 72.06 483 GLY A O 1
ATOM 3851 N N . GLN A 1 484 ? 0.906 37.311 1.767 1.00 75.69 484 GLN A N 1
ATOM 3852 C CA . GLN A 1 484 ? 0.873 38.040 0.486 1.00 75.69 484 GLN A CA 1
ATOM 3853 C C . GLN A 1 484 ? -0.541 38.289 -0.073 1.00 75.69 484 GLN A C 1
ATOM 3855 O O . GLN A 1 484 ? -0.720 39.169 -0.924 1.00 75.69 484 GLN A O 1
ATOM 3860 N N . TYR A 1 485 ? -1.538 37.538 0.408 1.00 75.88 485 TYR A N 1
ATOM 3861 C CA . TYR A 1 485 ? -2.915 37.545 -0.097 1.00 75.88 485 TYR A CA 1
ATOM 3862 C C . TYR A 1 485 ? -3.965 38.093 0.883 1.00 75.88 485 TYR A C 1
ATOM 3864 O O . TYR A 1 485 ? -5.142 38.118 0.521 1.00 75.88 485 TYR A O 1
ATOM 3872 N N . ASP A 1 486 ? -3.571 38.586 2.065 1.00 72.75 486 ASP A N 1
ATOM 3873 C CA . ASP A 1 486 ? -4.505 39.037 3.120 1.00 72.75 486 ASP A CA 1
ATOM 3874 C C . ASP A 1 486 ? -5.519 40.080 2.644 1.00 72.75 486 ASP A C 1
ATOM 3876 O O . ASP A 1 486 ? -6.719 39.954 2.895 1.00 72.75 486 ASP A O 1
ATOM 3880 N N . ASP A 1 487 ? -5.040 41.051 1.865 1.00 74.31 487 ASP A N 1
ATOM 3881 C CA . ASP A 1 487 ? -5.842 42.160 1.340 1.00 74.31 487 ASP A CA 1
ATOM 3882 C C . ASP A 1 487 ? -6.112 42.043 -0.174 1.00 74.31 487 ASP A C 1
ATOM 3884 O O . ASP A 1 487 ? -6.605 42.980 -0.808 1.00 74.31 487 ASP A O 1
ATOM 3888 N N . LYS A 1 488 ? -5.774 40.902 -0.794 1.00 83.44 488 LYS A N 1
ATOM 3889 C CA . LYS A 1 488 ? -5.788 40.712 -2.260 1.00 83.44 488 LYS A CA 1
ATOM 3890 C C . LYS A 1 488 ? -6.645 39.531 -2.705 1.00 83.44 488 LYS A C 1
ATOM 3892 O O . LYS A 1 488 ? -6.287 38.792 -3.623 1.00 83.44 488 LYS A O 1
ATOM 3897 N N . LEU A 1 489 ? -7.817 39.389 -2.098 1.00 83.25 489 LEU A N 1
ATOM 3898 C CA . LEU A 1 489 ? -8.753 38.303 -2.389 1.00 83.25 489 LEU A CA 1
ATOM 3899 C C . LEU A 1 489 ? -9.160 38.183 -3.884 1.00 83.25 489 LEU A C 1
ATOM 3901 O O . LEU A 1 489 ? -9.201 37.061 -4.383 1.00 83.25 489 LEU A O 1
ATOM 3905 N N . PRO A 1 490 ? -9.353 39.265 -4.670 1.00 84.75 490 PRO A N 1
ATOM 3906 C CA . PRO A 1 490 ? -9.602 39.132 -6.111 1.00 84.75 490 PRO A CA 1
ATOM 3907 C C . PRO A 1 490 ? -8.439 38.499 -6.890 1.00 84.75 490 PRO A C 1
ATOM 3909 O O . PRO A 1 490 ? -8.666 37.710 -7.804 1.00 84.75 490 PRO A O 1
ATOM 3912 N N . GLN A 1 491 ? -7.193 38.818 -6.519 1.00 82.44 491 GLN A N 1
ATOM 3913 C CA . GLN A 1 491 ? -6.002 38.223 -7.132 1.00 82.44 491 GLN A CA 1
ATOM 3914 C C . GLN A 1 491 ? -5.846 36.758 -6.708 1.00 82.44 491 GLN A C 1
ATOM 3916 O O . GLN A 1 491 ? -5.517 35.910 -7.530 1.00 82.44 491 GLN A O 1
ATOM 3921 N N . PHE A 1 492 ? -6.156 36.454 -5.447 1.00 84.94 492 PHE A N 1
ATOM 3922 C CA . PHE A 1 492 ? -6.191 35.089 -4.934 1.00 84.94 492 PHE A CA 1
ATOM 3923 C C . PHE A 1 492 ? -7.180 34.210 -5.708 1.00 84.94 492 PHE A C 1
ATOM 3925 O O . PHE A 1 492 ? -6.808 33.142 -6.184 1.00 84.94 492 PHE A O 1
ATOM 3932 N N . VAL A 1 493 ? -8.422 34.674 -5.895 1.00 85.88 493 VAL A N 1
ATOM 3933 C CA . VAL A 1 493 ? -9.443 33.921 -6.642 1.00 85.88 493 VAL A CA 1
ATOM 3934 C C . VAL A 1 493 ? -9.067 33.782 -8.118 1.00 85.88 493 VAL A C 1
ATOM 3936 O O . VAL A 1 493 ? -9.328 32.739 -8.709 1.00 85.88 493 VAL A O 1
ATOM 3939 N N . ALA A 1 494 ? -8.423 34.785 -8.725 1.00 84.69 494 ALA A N 1
ATOM 3940 C CA . ALA A 1 494 ? -7.915 34.665 -10.092 1.00 84.69 494 ALA A CA 1
ATOM 3941 C C . ALA A 1 494 ? -6.872 33.539 -10.219 1.00 84.69 494 ALA A C 1
ATOM 3943 O O . ALA A 1 494 ? -7.002 32.698 -11.107 1.00 84.69 494 ALA A O 1
ATOM 3944 N N . ASN A 1 495 ? -5.918 33.467 -9.287 1.00 81.25 495 ASN A N 1
ATOM 3945 C CA . ASN A 1 495 ? -4.914 32.400 -9.246 1.00 81.25 495 ASN A CA 1
ATOM 3946 C C . ASN A 1 495 ? -5.553 31.033 -8.934 1.00 81.25 495 ASN A C 1
ATOM 3948 O O . ASN A 1 495 ? -5.176 30.024 -9.519 1.00 81.25 495 ASN A O 1
ATOM 3952 N N . ALA A 1 496 ? -6.573 30.993 -8.071 1.00 84.62 496 ALA A N 1
ATOM 3953 C CA . ALA A 1 496 ? -7.325 29.773 -7.774 1.00 84.62 496 ALA A CA 1
ATOM 3954 C C . ALA A 1 496 ? -8.074 29.234 -9.004 1.00 84.62 496 ALA A C 1
ATOM 3956 O O . ALA A 1 496 ? -8.086 28.031 -9.249 1.00 84.62 496 ALA A O 1
ATOM 3957 N N . ARG A 1 497 ? -8.680 30.122 -9.804 1.00 87.25 497 ARG A N 1
ATOM 3958 C CA . ARG A 1 497 ? -9.330 29.760 -11.076 1.00 87.25 497 ARG A CA 1
ATOM 3959 C C . ARG A 1 497 ? -8.336 29.211 -12.082 1.00 87.25 497 ARG A C 1
ATOM 3961 O O . ARG A 1 497 ? -8.661 28.280 -12.808 1.00 87.25 497 ARG A O 1
ATOM 3968 N N . GLU A 1 498 ? -7.137 29.777 -12.120 1.00 85.62 498 GLU A N 1
ATOM 3969 C CA . GLU A 1 498 ? -6.057 29.252 -12.943 1.00 85.62 498 GLU A CA 1
ATOM 3970 C C . GLU A 1 498 ? -5.639 27.845 -12.498 1.00 85.62 498 GLU A C 1
ATOM 3972 O O . GLU A 1 498 ? -5.624 26.942 -13.328 1.00 85.62 498 GLU A O 1
ATOM 3977 N N . MET A 1 499 ? -5.418 27.622 -11.199 1.00 82.56 499 MET A N 1
ATOM 3978 C CA . MET A 1 499 ? -5.097 26.292 -10.660 1.00 82.56 499 MET A CA 1
ATOM 3979 C C . MET A 1 499 ? -6.194 25.262 -10.948 1.00 82.56 499 MET A C 1
ATOM 3981 O O . MET A 1 499 ? -5.890 24.150 -11.363 1.00 82.56 499 MET A O 1
ATOM 3985 N N . PHE A 1 500 ? -7.469 25.647 -10.828 1.00 87.25 500 PHE A N 1
ATOM 3986 C CA . PHE A 1 500 ? -8.586 24.781 -11.210 1.00 87.25 500 PHE A CA 1
ATOM 3987 C C . PHE A 1 500 ? -8.509 24.356 -12.684 1.00 87.25 500 PHE A C 1
ATOM 3989 O O . PHE A 1 500 ? -8.745 23.196 -13.010 1.00 87.25 500 PHE A O 1
ATOM 3996 N N . ARG A 1 501 ? -8.165 25.279 -13.592 1.00 87.50 501 ARG A N 1
ATOM 3997 C CA . ARG A 1 501 ? -8.009 24.958 -15.021 1.00 87.50 501 ARG A CA 1
ATOM 3998 C C . ARG A 1 501 ? -6.847 24.004 -15.249 1.00 87.50 501 ARG A C 1
ATOM 4000 O O . ARG A 1 501 ? -6.998 23.087 -16.044 1.00 87.50 501 ARG A O 1
ATOM 4007 N N . LEU A 1 502 ? -5.725 24.203 -14.558 1.00 83.06 502 LEU A N 1
ATOM 4008 C CA . LEU A 1 502 ? -4.567 23.315 -14.651 1.00 83.06 502 LEU A CA 1
ATOM 4009 C C . LEU A 1 502 ? -4.889 21.899 -14.150 1.00 83.06 502 LEU A C 1
ATOM 4011 O O . LEU A 1 502 ? -4.581 20.940 -14.851 1.00 83.06 502 LEU A O 1
ATOM 4015 N N . ASP A 1 503 ? -5.601 21.766 -13.025 1.00 82.69 503 ASP A N 1
ATOM 4016 C CA . ASP A 1 503 ? -6.081 20.469 -12.523 1.00 82.69 503 ASP A CA 1
ATOM 4017 C C . ASP A 1 503 ? -7.039 19.792 -13.529 1.00 82.69 503 ASP A C 1
ATOM 4019 O O . ASP A 1 503 ? -6.983 18.582 -13.734 1.00 82.69 503 ASP A O 1
ATOM 4023 N N . GLN A 1 504 ? -7.915 20.552 -14.199 1.00 87.06 504 GLN A N 1
ATOM 4024 C CA . GLN A 1 504 ? -8.783 20.001 -15.251 1.00 87.06 504 GLN A CA 1
ATOM 4025 C C . GLN A 1 504 ? -7.999 19.577 -16.501 1.00 87.06 504 GLN A C 1
ATOM 4027 O O . GLN A 1 504 ? -8.331 18.561 -17.111 1.00 87.06 504 GLN A O 1
ATOM 4032 N N . LEU A 1 505 ? -6.970 20.334 -16.893 1.00 84.69 505 LEU A N 1
ATOM 4033 C CA . LEU A 1 505 ? -6.108 19.984 -18.023 1.00 84.69 505 LEU A CA 1
ATOM 4034 C C . LEU A 1 505 ? -5.254 18.747 -17.735 1.00 84.69 505 LEU A C 1
ATOM 4036 O O . LEU A 1 505 ? -5.065 17.957 -18.651 1.00 84.69 505 LEU A O 1
ATOM 4040 N N . GLU A 1 506 ? -4.802 18.550 -16.495 1.00 81.12 506 GLU A N 1
ATOM 4041 C CA . GLU A 1 506 ? -4.080 17.340 -16.069 1.00 81.12 506 GLU A CA 1
ATOM 4042 C C . GLU A 1 506 ? -4.965 16.093 -16.198 1.00 81.12 506 GLU A C 1
ATOM 4044 O O . GLU A 1 506 ? -4.552 15.082 -16.769 1.00 81.12 506 GLU A O 1
ATOM 4049 N N . GLN A 1 507 ? -6.226 16.190 -15.768 1.00 82.50 507 GLN A N 1
ATOM 4050 C CA . GLN A 1 507 ? -7.179 15.086 -15.899 1.00 82.50 507 GLN A CA 1
ATOM 4051 C C . GLN A 1 507 ? -7.443 14.743 -17.368 1.00 82.50 507 GLN A C 1
ATOM 4053 O O . GLN A 1 507 ? -7.495 13.568 -17.730 1.00 82.50 507 GLN A O 1
ATOM 4058 N N . ILE A 1 508 ? -7.585 15.765 -18.218 1.00 83.56 508 ILE A N 1
ATOM 4059 C CA . ILE A 1 508 ? -7.789 15.593 -19.661 1.00 83.56 508 ILE A CA 1
ATOM 4060 C C . ILE A 1 508 ? -6.542 14.997 -20.319 1.00 83.56 508 ILE A C 1
ATOM 4062 O O . ILE A 1 508 ? -6.674 14.076 -21.125 1.00 83.56 508 ILE A O 1
ATOM 4066 N N . SER A 1 509 ? -5.339 15.472 -19.978 1.00 73.88 509 SER A N 1
ATOM 4067 C CA . SER A 1 509 ? -4.105 14.896 -20.514 1.00 73.88 509 SER A CA 1
ATOM 4068 C C . SER A 1 509 ? -3.971 13.432 -20.118 1.00 73.88 509 SER A C 1
ATOM 4070 O O . SER A 1 509 ? -3.696 12.617 -20.988 1.00 73.88 509 SER A O 1
ATOM 4072 N N . ARG A 1 510 ? -4.281 13.071 -18.868 1.00 70.81 510 ARG A N 1
ATOM 4073 C CA . ARG A 1 510 ? -4.252 11.680 -18.394 1.00 70.81 510 ARG A CA 1
ATOM 4074 C C . ARG A 1 510 ? -5.228 10.778 -19.148 1.00 70.81 510 ARG A C 1
ATOM 4076 O O . ARG A 1 510 ? -4.888 9.661 -19.526 1.00 70.81 510 ARG A O 1
ATOM 4083 N N . GLU A 1 511 ? -6.454 11.244 -19.370 1.00 75.69 511 GLU A N 1
ATOM 4084 C CA . GLU A 1 511 ? -7.442 10.491 -20.152 1.00 75.69 511 GLU A CA 1
ATOM 4085 C C . GLU A 1 511 ? -6.975 10.263 -21.596 1.00 75.69 511 GLU A C 1
ATOM 4087 O O . GLU A 1 511 ? -7.214 9.189 -22.145 1.00 75.69 511 GLU A O 1
ATOM 4092 N N . ASN A 1 512 ? -6.267 11.230 -22.182 1.00 68.44 512 ASN A N 1
ATOM 4093 C CA . ASN A 1 512 ? -5.800 11.158 -23.564 1.00 68.44 512 ASN A CA 1
ATOM 4094 C C . ASN A 1 512 ? -4.490 10.374 -23.723 1.00 68.44 512 ASN A C 1
ATOM 4096 O O . ASN A 1 512 ? -4.343 9.662 -24.715 1.00 68.44 512 ASN A O 1
ATOM 4100 N N . VAL A 1 513 ? -3.584 10.416 -22.745 1.00 63.28 513 VAL A N 1
ATOM 4101 C CA . VAL A 1 513 ? -2.403 9.535 -22.668 1.00 63.28 513 VAL A CA 1
ATOM 4102 C C . VAL A 1 513 ? -2.833 8.070 -22.713 1.00 63.28 513 VAL A C 1
ATOM 4104 O O . VAL A 1 513 ? -2.307 7.301 -23.507 1.00 63.28 513 VAL A O 1
ATOM 4107 N N . ASN A 1 514 ? -3.884 7.694 -21.975 1.00 57.41 514 ASN A N 1
ATOM 4108 C CA . ASN A 1 514 ? -4.426 6.328 -22.018 1.00 57.41 514 ASN A CA 1
ATOM 4109 C C . ASN A 1 514 ? -4.893 5.893 -23.426 1.00 57.41 514 ASN A C 1
ATOM 4111 O O . ASN A 1 514 ? -5.115 4.705 -23.664 1.00 57.41 514 ASN A O 1
ATOM 4115 N N . THR A 1 515 ? -5.074 6.837 -24.357 1.00 58.00 515 THR A N 1
ATOM 4116 C CA . THR A 1 515 ? -5.487 6.580 -25.746 1.00 58.00 515 THR A CA 1
ATOM 4117 C C . THR A 1 515 ? -4.356 6.716 -26.769 1.00 58.00 515 THR A C 1
ATOM 4119 O O . THR A 1 515 ? -4.483 6.187 -27.874 1.00 58.00 515 THR A O 1
ATOM 4122 N N . LEU A 1 516 ? -3.252 7.381 -26.420 1.00 52.44 516 LEU A N 1
ATOM 4123 C CA . LEU A 1 516 ? -2.114 7.661 -27.296 1.00 52.44 516 LEU A CA 1
ATOM 4124 C C . LEU A 1 516 ? -0.902 6.860 -26.806 1.00 52.44 516 LEU A C 1
ATOM 4126 O O . LEU A 1 516 ? -0.343 7.154 -25.760 1.00 52.44 516 LEU A O 1
ATOM 4130 N N . HIS A 1 517 ? -0.505 5.826 -27.549 1.00 44.94 517 HIS A N 1
ATOM 4131 C CA . HIS A 1 517 ? 0.720 5.079 -27.237 1.00 44.94 517 HIS A CA 1
ATOM 4132 C C . HIS A 1 517 ? 1.954 5.888 -27.688 1.00 44.94 517 HIS A C 1
ATOM 4134 O O . HIS A 1 517 ? 1.900 6.537 -28.732 1.00 44.94 517 HIS A O 1
ATOM 4140 N N . ASP A 1 518 ? 3.044 5.822 -26.912 1.00 45.41 518 ASP A N 1
ATOM 4141 C CA . ASP A 1 518 ? 4.364 6.439 -27.164 1.00 45.41 518 ASP A CA 1
ATOM 4142 C C . ASP A 1 518 ? 4.510 7.968 -26.940 1.00 45.41 518 ASP A C 1
ATOM 4144 O O . ASP A 1 518 ? 5.428 8.575 -27.497 1.00 45.41 518 ASP A O 1
ATOM 4148 N N . VAL A 1 519 ? 3.670 8.619 -26.118 1.00 48.38 519 VAL A N 1
ATOM 4149 C CA . VAL A 1 519 ? 3.833 10.054 -25.769 1.00 48.38 519 VAL A CA 1
ATOM 4150 C C . VAL A 1 519 ? 3.912 10.248 -24.253 1.00 48.38 519 VAL A C 1
ATOM 4152 O O . VAL A 1 519 ? 3.043 9.772 -23.534 1.00 48.38 519 VAL A O 1
ATOM 4155 N N . ASP A 1 520 ? 4.939 10.964 -23.783 1.00 53.16 520 ASP A N 1
ATOM 4156 C CA . ASP A 1 520 ? 5.141 11.299 -22.365 1.00 53.16 520 ASP A CA 1
ATOM 4157 C C . ASP A 1 520 ? 3.972 12.156 -21.835 1.00 53.16 520 ASP A C 1
ATOM 4159 O O . ASP A 1 520 ? 3.600 13.172 -22.439 1.00 53.16 520 ASP A O 1
ATOM 4163 N N . ASP A 1 521 ? 3.397 11.761 -20.696 1.00 60.75 521 ASP A N 1
ATOM 4164 C CA . ASP A 1 521 ? 2.295 12.436 -20.000 1.00 60.75 521 ASP A CA 1
ATOM 4165 C C . ASP A 1 521 ? 2.539 13.935 -19.829 1.00 60.75 521 ASP A C 1
ATOM 4167 O O . ASP A 1 521 ? 1.617 14.753 -19.965 1.00 60.75 521 ASP A O 1
ATOM 4171 N N . ILE A 1 522 ? 3.793 14.319 -19.574 1.00 60.81 522 ILE A N 1
ATOM 4172 C CA . ILE A 1 522 ? 4.153 15.723 -19.419 1.00 60.81 522 ILE A CA 1
ATOM 4173 C C . ILE A 1 522 ? 4.132 16.470 -20.755 1.00 60.81 522 ILE A C 1
ATOM 4175 O O . ILE A 1 522 ? 3.787 17.648 -20.783 1.00 60.81 522 ILE A O 1
ATOM 4179 N N . GLU A 1 523 ? 4.446 15.818 -21.874 1.00 62.75 523 GLU A N 1
ATOM 4180 C CA . GLU A 1 523 ? 4.424 16.440 -23.201 1.00 62.75 523 GLU A CA 1
ATOM 4181 C C . GLU A 1 523 ? 2.991 16.679 -23.675 1.00 62.75 523 GLU A C 1
ATOM 4183 O O . GLU A 1 523 ? 2.698 17.742 -24.230 1.00 62.75 523 GLU A O 1
ATOM 4188 N N . VAL A 1 524 ? 2.078 15.745 -23.387 1.00 69.56 524 VAL A N 1
ATOM 4189 C CA . VAL A 1 524 ? 0.643 15.926 -23.646 1.00 69.56 524 VAL A CA 1
ATOM 4190 C C . VAL A 1 524 ? 0.088 17.060 -22.780 1.00 69.56 524 VAL A C 1
ATOM 4192 O O . VAL A 1 524 ? -0.573 17.966 -23.293 1.00 69.56 524 VAL A O 1
ATOM 4195 N N . TYR A 1 525 ? 0.395 17.061 -21.479 1.00 72.00 525 TYR A N 1
ATOM 4196 C CA . TYR A 1 525 ? -0.055 18.096 -20.545 1.00 72.00 525 TYR A CA 1
ATOM 4197 C C . TYR A 1 525 ? 0.484 19.492 -20.894 1.00 72.00 525 TYR A C 1
ATOM 4199 O O . TYR A 1 525 ? -0.290 20.448 -21.009 1.00 72.00 525 TYR A O 1
ATOM 4207 N N . LEU A 1 526 ? 1.792 19.621 -21.133 1.00 68.00 526 LEU A N 1
ATOM 4208 C CA . LEU A 1 526 ? 2.423 20.879 -21.545 1.00 68.00 526 LEU A CA 1
ATOM 4209 C C . LEU A 1 526 ? 1.940 21.315 -22.937 1.00 68.00 526 LEU A C 1
ATOM 4211 O O . LEU A 1 526 ? 1.778 22.512 -23.185 1.00 68.00 526 LEU A O 1
ATOM 4215 N N . GLY A 1 527 ? 1.626 20.369 -23.827 1.00 69.81 527 GLY A N 1
ATOM 4216 C CA . GLY A 1 527 ? 0.974 20.642 -25.107 1.00 69.81 527 GLY A CA 1
ATOM 4217 C C . GLY A 1 527 ? -0.403 21.289 -24.941 1.00 69.81 527 GLY A C 1
ATOM 4218 O O . GLY A 1 527 ? -0.687 22.302 -25.582 1.00 69.81 527 GLY A O 1
ATOM 4219 N N . TYR A 1 528 ? -1.233 20.785 -24.025 1.00 76.56 528 TYR A N 1
ATOM 4220 C CA . TYR A 1 528 ? -2.504 21.431 -23.686 1.00 76.56 528 TYR A CA 1
ATOM 4221 C C . TYR A 1 528 ? -2.311 22.797 -23.027 1.00 76.56 528 TYR A C 1
ATOM 4223 O O . TYR A 1 528 ? -2.984 23.749 -23.420 1.00 76.56 528 TYR A O 1
ATOM 4231 N N . GLN A 1 529 ? -1.399 22.928 -22.060 1.00 74.62 529 GLN A N 1
ATOM 4232 C CA . GLN A 1 529 ? -1.143 24.208 -21.390 1.00 74.62 529 GLN A CA 1
ATOM 4233 C C . GLN A 1 529 ? -0.691 25.292 -22.373 1.00 74.62 529 GLN A C 1
ATOM 4235 O O . GLN A 1 529 ? -1.197 26.412 -22.330 1.00 74.62 529 GLN A O 1
ATOM 4240 N N . THR A 1 530 ? 0.234 24.968 -23.278 1.00 70.25 530 THR A N 1
ATOM 4241 C CA . THR A 1 530 ? 0.765 25.922 -24.264 1.00 70.25 530 THR A CA 1
ATOM 4242 C C . THR A 1 530 ? -0.293 26.320 -25.291 1.00 70.25 530 THR A C 1
ATOM 4244 O O . THR A 1 530 ? -0.522 27.512 -25.503 1.00 70.25 530 THR A O 1
ATOM 4247 N N . GLN A 1 531 ? -1.002 25.350 -25.876 1.00 74.06 531 GLN A N 1
ATOM 4248 C CA . GLN A 1 531 ? -2.005 25.606 -26.916 1.00 74.06 531 GLN A CA 1
ATOM 4249 C C . GLN A 1 531 ? -3.283 26.263 -26.361 1.00 74.06 531 GLN A C 1
ATOM 4251 O O . GLN A 1 531 ? -3.923 27.059 -27.052 1.00 74.06 531 GLN A O 1
ATOM 4256 N N . LEU A 1 532 ? -3.652 25.979 -25.105 1.00 79.50 532 LEU A N 1
ATOM 4257 C CA . LEU A 1 532 ? -4.837 26.545 -24.448 1.00 79.50 532 LEU A CA 1
ATOM 4258 C C . LEU A 1 532 ? -4.529 27.734 -23.522 1.00 79.50 532 LEU A C 1
ATOM 4260 O O . LEU A 1 532 ? -5.458 28.295 -22.941 1.00 79.50 532 LEU A O 1
ATOM 4264 N N . CYS A 1 533 ? -3.275 28.190 -23.434 1.00 76.06 533 CYS A N 1
ATOM 4265 C CA . CYS A 1 533 ? -2.876 29.344 -22.617 1.00 76.06 533 CYS A CA 1
ATOM 4266 C C . CYS A 1 533 ? -3.697 30.603 -22.935 1.00 76.06 533 CYS A C 1
ATOM 4268 O O . CYS A 1 533 ? -4.202 31.268 -22.026 1.00 76.06 533 CYS A O 1
ATOM 4270 N N . ILE A 1 534 ? -3.884 30.914 -24.222 1.00 77.88 534 ILE A N 1
ATOM 4271 C CA . ILE A 1 534 ? -4.679 32.072 -24.653 1.00 77.88 534 ILE A CA 1
ATOM 4272 C C . ILE A 1 534 ? -6.189 31.802 -24.468 1.00 77.88 534 ILE A C 1
ATOM 4274 O O . ILE A 1 534 ? -6.833 32.606 -23.787 1.00 77.88 534 ILE A O 1
ATOM 4278 N N . PRO A 1 535 ? -6.775 30.697 -24.987 1.00 82.31 535 PRO A N 1
ATOM 4279 C CA . PRO A 1 535 ? -8.206 30.403 -24.819 1.00 82.31 535 PRO A CA 1
ATOM 4280 C C . PRO A 1 535 ? -8.700 30.274 -23.370 1.00 82.31 535 PRO A C 1
ATOM 4282 O O . PRO A 1 535 ? -9.857 30.606 -23.088 1.00 82.31 535 PRO A O 1
ATOM 4285 N N . LEU A 1 536 ? -7.845 29.794 -22.458 1.00 83.88 536 LEU A N 1
ATOM 4286 C CA . LEU A 1 536 ? -8.147 29.591 -21.038 1.00 83.88 536 LEU A CA 1
ATOM 4287 C C . LEU A 1 536 ? -7.526 30.654 -20.121 1.00 83.88 536 LEU A C 1
ATOM 4289 O O . LEU A 1 536 ? -7.600 30.498 -18.906 1.00 83.88 536 LEU A O 1
ATOM 4293 N N . GLU A 1 537 ? -6.968 31.743 -20.658 1.00 83.94 537 GLU A N 1
ATOM 4294 C CA . GLU A 1 537 ? -6.361 32.844 -19.888 1.00 83.94 537 GLU A CA 1
ATOM 4295 C C . GLU A 1 537 ? -5.371 32.375 -18.794 1.00 83.94 537 GLU A C 1
ATOM 4297 O O . GLU A 1 537 ? -5.446 32.842 -17.655 1.00 83.94 537 GLU A O 1
ATOM 4302 N N . LEU A 1 538 ? -4.471 31.439 -19.111 1.00 77.06 538 LEU A N 1
ATOM 4303 C CA . LEU A 1 538 ? -3.438 30.969 -18.177 1.00 77.06 538 LEU A CA 1
ATOM 4304 C C . LEU A 1 538 ? -2.331 32.036 -18.091 1.00 77.06 538 LEU A C 1
ATOM 4306 O O . LEU A 1 538 ? -1.690 32.352 -19.094 1.00 77.06 538 LEU A O 1
ATOM 4310 N N . ALA A 1 539 ? -2.154 32.658 -16.924 1.00 63.22 539 ALA A N 1
ATOM 4311 C CA . ALA A 1 539 ? -1.219 33.764 -16.704 1.00 63.22 539 ALA A CA 1
ATOM 4312 C C . ALA A 1 539 ? 0.189 33.295 -16.293 1.00 63.22 539 ALA A C 1
ATOM 4314 O O . ALA A 1 539 ? 1.156 34.035 -16.486 1.00 63.22 539 ALA A O 1
ATOM 4315 N N . SER A 1 540 ? 0.295 32.087 -15.741 1.00 59.06 540 SER A N 1
ATOM 4316 C CA . SER A 1 540 ? 1.530 31.407 -15.337 1.00 59.06 540 SER A CA 1
ATOM 4317 C C . SER A 1 540 ? 2.305 30.808 -16.514 1.00 59.06 540 SER A C 1
ATOM 4319 O O . SER A 1 540 ? 3.507 30.582 -16.395 1.00 59.06 540 SER A O 1
ATOM 4321 N N . THR A 1 541 ? 1.649 30.594 -17.657 1.00 53.53 541 THR A N 1
ATOM 4322 C CA . THR A 1 541 ? 2.252 30.049 -18.880 1.00 53.53 541 THR A CA 1
ATOM 4323 C C . THR A 1 541 ? 2.666 31.200 -19.807 1.00 53.53 541 THR A C 1
ATOM 4325 O O . THR A 1 541 ? 1.887 32.121 -20.059 1.00 53.53 541 THR A O 1
ATOM 4328 N N . GLY A 1 542 ? 3.916 31.199 -20.283 1.00 49.31 542 GLY A N 1
ATOM 4329 C CA . GLY A 1 542 ? 4.479 32.279 -21.105 1.00 49.31 542 GLY A CA 1
ATOM 4330 C C . GLY A 1 542 ? 3.626 32.585 -22.345 1.00 49.31 542 GLY A C 1
ATOM 4331 O O . GLY A 1 542 ? 3.321 31.700 -23.134 1.00 49.31 542 GLY A O 1
ATOM 4332 N N . LYS A 1 543 ? 3.244 33.856 -22.528 1.00 46.50 543 LYS A N 1
ATOM 4333 C CA . LYS A 1 543 ? 2.202 34.288 -23.482 1.00 46.50 543 LYS A CA 1
ATOM 4334 C C . LYS A 1 543 ? 2.548 34.252 -24.975 1.00 46.50 543 LYS A C 1
ATOM 4336 O O . LYS A 1 543 ? 1.712 34.654 -25.777 1.00 46.50 543 LYS A O 1
ATOM 4341 N N . GLU A 1 544 ? 3.719 33.785 -25.383 1.00 41.72 544 GLU A N 1
ATOM 4342 C CA . GLU A 1 544 ? 4.080 33.742 -26.803 1.00 41.72 544 GLU A CA 1
ATOM 4343 C C . GLU A 1 544 ? 5.046 32.596 -27.087 1.00 41.72 544 GLU A C 1
ATOM 4345 O O . GLU A 1 544 ? 6.237 32.781 -26.873 1.00 41.72 544 GLU A O 1
ATOM 4350 N N . MET A 1 545 ? 4.578 31.462 -27.631 1.00 41.88 545 MET A N 1
ATOM 4351 C CA . MET A 1 545 ? 5.431 30.562 -28.425 1.00 41.88 545 MET A CA 1
ATOM 4352 C C . MET A 1 545 ? 4.659 29.850 -29.549 1.00 41.88 545 MET A C 1
ATOM 4354 O O . MET A 1 545 ? 3.473 29.554 -29.447 1.00 41.88 545 MET A O 1
ATOM 4358 N N . TYR A 1 546 ? 5.380 29.664 -30.657 1.00 41.16 546 TYR A N 1
ATOM 4359 C CA . TYR A 1 546 ? 4.957 29.152 -31.960 1.00 41.16 546 TYR A CA 1
ATOM 4360 C C . TYR A 1 546 ? 4.546 27.673 -31.914 1.00 41.16 546 TYR A C 1
ATOM 4362 O O . TYR A 1 546 ? 5.246 26.872 -31.305 1.00 41.16 546 TYR A O 1
ATOM 4370 N N . PHE A 1 547 ? 3.454 27.353 -32.625 1.00 39.97 547 PHE A N 1
ATOM 4371 C CA . PHE A 1 547 ? 2.949 26.026 -33.015 1.00 39.97 547 PHE A CA 1
ATOM 4372 C C . PHE A 1 547 ? 3.774 24.826 -32.523 1.00 39.97 547 PHE A C 1
ATOM 4374 O O . PHE A 1 547 ? 4.784 24.449 -33.119 1.00 39.97 547 PHE A O 1
ATOM 4381 N N . PHE A 1 548 ? 3.292 24.212 -31.445 1.00 47.53 548 PHE A N 1
ATOM 4382 C CA . PHE A 1 548 ? 3.776 22.935 -30.945 1.00 47.53 548 PHE A CA 1
ATOM 4383 C C . PHE A 1 548 ? 3.043 21.810 -31.695 1.00 47.53 548 PHE A C 1
ATOM 4385 O O . PHE A 1 548 ? 1.886 21.516 -31.394 1.00 47.53 548 PHE A O 1
ATOM 4392 N N . ASP A 1 549 ? 3.695 21.215 -32.699 1.00 46.59 549 ASP A N 1
ATOM 4393 C CA . ASP A 1 549 ? 3.238 19.977 -33.347 1.00 46.59 549 ASP A CA 1
ATOM 4394 C C . ASP A 1 549 ? 3.632 18.784 -32.456 1.00 46.59 549 ASP A C 1
ATOM 4396 O O . ASP A 1 549 ? 4.619 18.088 -32.712 1.00 46.59 549 ASP A O 1
ATOM 4400 N N . VAL A 1 550 ? 2.887 18.556 -31.367 1.00 50.03 550 VAL A N 1
ATOM 4401 C CA . VAL A 1 550 ? 2.926 17.249 -30.686 1.00 50.03 550 VAL A CA 1
ATOM 4402 C C . VAL A 1 550 ? 2.261 16.258 -31.609 1.00 50.03 550 VAL A C 1
ATOM 4404 O O . VAL A 1 550 ? 1.106 16.445 -31.998 1.00 50.03 550 VAL A O 1
ATOM 4407 N N . SER A 1 551 ? 2.976 15.195 -31.952 1.00 51.00 551 SER A N 1
ATOM 4408 C CA . SER A 1 551 ? 2.399 14.075 -32.686 1.00 51.00 551 SER A CA 1
ATOM 4409 C C . SER A 1 551 ? 1.370 13.382 -31.785 1.00 51.00 551 SER A C 1
ATOM 4411 O O . SER A 1 551 ? 1.731 12.518 -31.002 1.00 51.00 551 SER A O 1
ATOM 4413 N N . GLY A 1 552 ? 0.103 13.811 -31.830 1.00 57.69 552 GLY A N 1
ATOM 4414 C CA . GLY A 1 552 ? -0.988 13.161 -31.092 1.00 57.69 552 GLY A CA 1
ATOM 4415 C C . GLY A 1 552 ? -2.197 14.038 -30.747 1.00 57.69 552 GLY A C 1
ATOM 4416 O O . GLY A 1 552 ? -3.313 13.530 -30.755 1.00 57.69 552 GLY A O 1
ATOM 4417 N N . ILE A 1 553 ? -2.023 15.345 -30.498 1.00 68.69 553 ILE A N 1
ATOM 4418 C CA . ILE A 1 553 ? -3.137 16.235 -30.108 1.00 68.69 553 ILE A CA 1
ATOM 4419 C C . ILE A 1 553 ? -3.777 16.847 -31.357 1.00 68.69 553 ILE A C 1
ATOM 4421 O O . ILE A 1 553 ? -3.168 17.672 -32.042 1.00 68.69 553 ILE A O 1
ATOM 4425 N N . THR A 1 554 ? -5.024 16.485 -31.659 1.00 74.69 554 THR A N 1
ATOM 4426 C CA . THR A 1 554 ? -5.740 17.064 -32.803 1.00 74.69 554 THR A CA 1
ATOM 4427 C C . THR A 1 554 ? -6.398 18.398 -32.439 1.00 74.69 554 THR A C 1
ATOM 4429 O O . THR A 1 554 ? -6.717 18.682 -31.284 1.00 74.69 554 THR A O 1
ATOM 4432 N N . SER A 1 555 ? -6.702 19.228 -33.443 1.00 74.94 555 SER A N 1
ATOM 4433 C CA . SER A 1 555 ? -7.488 20.455 -33.226 1.00 74.94 555 SER A CA 1
ATOM 4434 C C . SER A 1 555 ? -8.888 20.174 -32.660 1.00 74.94 555 SER A C 1
ATOM 4436 O O . SER A 1 555 ? -9.482 21.049 -32.035 1.00 74.94 555 SER A O 1
ATOM 4438 N N . SER A 1 556 ? -9.427 18.965 -32.865 1.00 80.06 556 SER A N 1
ATOM 4439 C CA . SER A 1 556 ? -10.682 18.540 -32.240 1.00 80.06 556 SER A CA 1
ATOM 4440 C C . SER A 1 556 ? -10.511 18.369 -30.730 1.00 80.06 556 SER A C 1
ATOM 4442 O O . SER A 1 556 ? -11.346 18.852 -29.967 1.00 80.06 556 SER A O 1
ATOM 4444 N N . ASP A 1 557 ? -9.406 17.763 -30.295 1.00 80.56 557 ASP A N 1
ATOM 4445 C CA . ASP A 1 557 ? -9.129 17.507 -28.878 1.00 80.56 557 ASP A CA 1
ATOM 4446 C C . ASP A 1 557 ? -8.910 18.807 -28.102 1.00 80.56 557 ASP A C 1
ATOM 4448 O O . ASP A 1 557 ? -9.386 18.939 -26.977 1.00 80.56 557 ASP A O 1
ATOM 4452 N N . LEU A 1 558 ? -8.269 19.804 -28.723 1.00 82.75 558 LEU A N 1
ATOM 4453 C CA . LEU A 1 558 ? -8.117 21.143 -28.141 1.00 82.75 558 LEU A CA 1
ATOM 4454 C C . LEU A 1 558 ? -9.472 21.831 -27.917 1.00 82.75 558 LEU A C 1
ATOM 4456 O O . LEU A 1 558 ? -9.713 22.370 -26.839 1.00 82.75 558 LEU A O 1
ATOM 4460 N N . ASN A 1 559 ? -10.383 21.765 -28.894 1.00 85.00 559 ASN A N 1
ATOM 4461 C CA . ASN A 1 559 ? -11.718 22.359 -28.766 1.00 85.00 559 ASN A CA 1
ATOM 4462 C C . ASN A 1 559 ? -12.564 21.649 -27.696 1.00 85.00 559 ASN A C 1
ATOM 4464 O O . ASN A 1 559 ? -13.283 22.301 -26.935 1.00 85.00 559 ASN A O 1
ATOM 4468 N N . VAL A 1 560 ? -12.480 20.315 -27.625 1.00 86.62 560 VAL A N 1
ATOM 4469 C CA . VAL A 1 560 ? -13.173 19.519 -26.599 1.00 86.62 560 VAL A CA 1
ATOM 4470 C C . VAL A 1 560 ? -12.620 19.837 -25.211 1.00 86.62 560 VAL A C 1
ATOM 4472 O O . VAL A 1 560 ? -13.402 20.061 -24.284 1.00 86.62 560 VAL A O 1
ATOM 4475 N N . ALA A 1 561 ? -11.295 19.914 -25.070 1.00 87.69 561 ALA A N 1
ATOM 4476 C CA . ALA A 1 561 ? -10.637 20.258 -23.816 1.00 87.69 561 ALA A CA 1
ATOM 4477 C C . ALA A 1 561 ? -11.012 21.672 -23.350 1.00 87.69 561 ALA A C 1
ATOM 4479 O O . ALA A 1 561 ? -11.429 21.851 -22.205 1.00 87.69 561 ALA A O 1
ATOM 4480 N N . GLU A 1 562 ? -10.965 22.666 -24.242 1.00 90.81 562 GLU A N 1
ATOM 4481 C CA . GLU A 1 562 ? -11.370 24.041 -23.938 1.00 90.81 562 GLU A CA 1
ATOM 4482 C C . GLU A 1 562 ? -12.822 24.108 -23.441 1.00 90.81 562 GLU A C 1
ATOM 4484 O O . GLU A 1 562 ? -13.102 24.692 -22.388 1.00 90.81 562 GLU A O 1
ATOM 4489 N N . LEU A 1 563 ? -13.752 23.480 -24.170 1.00 90.06 563 LEU A N 1
ATOM 4490 C CA . LEU A 1 563 ? -15.170 23.477 -23.816 1.00 90.06 563 LEU A CA 1
ATOM 4491 C C . LEU A 1 563 ? -15.416 22.780 -22.472 1.00 90.06 563 LEU A C 1
ATOM 4493 O O . LEU A 1 563 ? -16.202 23.274 -21.655 1.00 90.06 563 LEU A O 1
ATOM 4497 N N . ARG A 1 564 ? -14.735 21.656 -22.224 1.00 91.44 564 ARG A N 1
ATOM 4498 C CA . ARG A 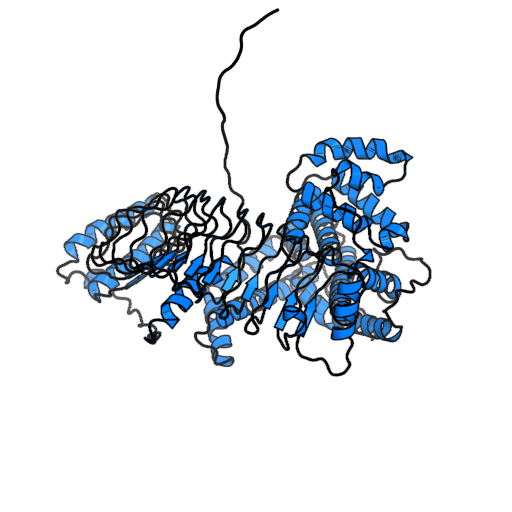1 564 ? -14.842 20.895 -20.975 1.00 91.44 564 ARG A CA 1
ATOM 4499 C C . ARG A 1 564 ? -14.351 21.713 -19.786 1.00 91.44 564 ARG A C 1
ATOM 4501 O O . ARG A 1 564 ? -15.094 21.831 -18.814 1.00 91.44 564 ARG A O 1
ATOM 4508 N N . VAL A 1 565 ? -13.180 22.344 -19.884 1.00 91.81 565 VAL A N 1
ATOM 4509 C CA . VAL A 1 565 ? -12.624 23.180 -18.804 1.00 91.81 565 VAL A CA 1
ATOM 4510 C C . VAL A 1 565 ? -13.532 24.376 -18.512 1.00 91.81 565 VAL A C 1
ATOM 4512 O O . VAL A 1 565 ? -13.859 24.631 -17.352 1.00 91.81 565 VAL A O 1
ATOM 4515 N N . LYS A 1 566 ? -14.008 25.088 -19.545 1.00 91.50 566 LYS A N 1
ATOM 4516 C CA . LYS A 1 566 ? -14.926 26.228 -19.361 1.00 91.50 566 LYS A CA 1
ATOM 4517 C C . LYS A 1 566 ? -16.233 25.797 -18.697 1.00 91.50 566 LYS A C 1
ATOM 4519 O O . LYS A 1 566 ? -16.715 26.465 -17.777 1.00 91.50 566 LYS A O 1
ATOM 4524 N N . THR A 1 567 ? -16.790 24.667 -19.134 1.00 91.31 567 THR A N 1
ATOM 4525 C CA . THR A 1 567 ? -18.032 24.109 -18.580 1.00 91.31 567 THR A CA 1
ATOM 4526 C C . THR A 1 567 ? -17.844 23.683 -17.130 1.00 91.31 567 THR A C 1
ATOM 4528 O O . THR A 1 567 ? -18.686 24.021 -16.295 1.00 91.31 567 THR A O 1
ATOM 4531 N N . ALA A 1 568 ? -16.736 23.009 -16.818 1.00 90.75 568 ALA A N 1
ATOM 4532 C CA . ALA A 1 568 ? -16.379 22.613 -15.463 1.00 90.75 568 ALA A CA 1
ATOM 4533 C C . ALA A 1 568 ? -16.214 23.840 -14.553 1.00 90.75 568 ALA A C 1
ATOM 4535 O O . ALA A 1 568 ? -16.823 23.889 -13.488 1.00 90.75 568 ALA A O 1
ATOM 4536 N N . GLU A 1 569 ? -15.512 24.891 -14.991 1.00 91.81 569 GLU A N 1
ATOM 4537 C CA . GLU A 1 569 ? -15.302 26.093 -14.167 1.00 91.81 569 GLU A CA 1
ATOM 4538 C C . GLU A 1 569 ? -16.620 26.814 -13.837 1.00 91.81 569 GLU A C 1
ATOM 4540 O O . GLU A 1 569 ? -16.794 27.336 -12.739 1.00 91.81 569 GLU A O 1
ATOM 4545 N N . ASN A 1 570 ? -17.591 26.814 -14.750 1.00 90.38 570 ASN A N 1
ATOM 4546 C CA . ASN A 1 570 ? -18.889 27.443 -14.501 1.00 90.38 570 ASN A CA 1
ATOM 4547 C C . ASN A 1 570 ? -19.791 26.675 -13.516 1.00 90.38 570 ASN A C 1
ATOM 4549 O O . ASN A 1 570 ? -20.726 27.280 -12.984 1.00 90.38 570 ASN A O 1
ATOM 4553 N N . HIS A 1 571 ? -19.562 25.375 -13.307 1.00 87.75 571 HIS A N 1
ATOM 4554 C CA . HIS A 1 571 ? -20.443 24.522 -12.496 1.00 87.75 571 HIS A CA 1
ATOM 4555 C C . HIS A 1 571 ? -19.778 23.992 -11.223 1.00 87.75 571 HIS A C 1
ATOM 4557 O O . HIS A 1 571 ? -20.444 23.893 -10.200 1.00 87.75 571 HIS A O 1
ATOM 4563 N N . GLN A 1 572 ? -18.485 23.676 -11.275 1.00 90.94 572 GLN A N 1
ATOM 4564 C CA . GLN A 1 572 ? -17.760 22.975 -10.213 1.00 90.94 572 GLN A CA 1
ATOM 4565 C C . GLN A 1 572 ? -16.830 23.898 -9.414 1.00 90.94 572 GLN A C 1
ATOM 4567 O O . GLN A 1 572 ? -16.513 23.588 -8.269 1.00 90.94 572 GLN A O 1
ATOM 4572 N N . PHE A 1 573 ? -16.419 25.049 -9.968 1.00 90.38 573 PHE A N 1
ATOM 4573 C CA . PHE A 1 573 ? -15.433 25.922 -9.319 1.00 90.38 573 PHE A CA 1
ATOM 4574 C C . PHE A 1 573 ? -15.817 26.378 -7.898 1.00 90.38 573 PHE A C 1
ATOM 4576 O O . PHE A 1 573 ? -14.948 26.321 -7.034 1.00 90.38 573 PHE A O 1
ATOM 4583 N N . PRO A 1 574 ? -17.064 26.796 -7.590 1.00 89.62 574 PRO A N 1
ATOM 4584 C CA . PRO A 1 574 ? -17.404 27.233 -6.231 1.00 89.62 574 PRO A CA 1
ATOM 4585 C C . PRO A 1 574 ? -17.256 26.124 -5.179 1.00 89.62 574 PRO A C 1
ATOM 4587 O O . PRO A 1 574 ? -16.787 26.374 -4.072 1.00 89.62 574 PRO A O 1
ATOM 4590 N N . GLU A 1 575 ? -17.640 24.897 -5.534 1.00 88.25 575 GLU A N 1
ATOM 4591 C CA . GLU A 1 575 ? -17.534 23.722 -4.665 1.00 88.25 575 GLU A CA 1
ATOM 4592 C C . GLU A 1 575 ? -16.082 23.257 -4.516 1.00 88.25 575 GLU A C 1
ATOM 4594 O O . GLU A 1 575 ? -15.653 22.917 -3.412 1.00 88.25 575 GLU A O 1
ATOM 4599 N N . TRP A 1 576 ? -15.316 23.287 -5.608 1.00 89.69 576 TRP A N 1
ATOM 4600 C CA . TRP A 1 576 ? -13.883 23.000 -5.590 1.00 89.69 576 TRP A CA 1
ATOM 4601 C C . TRP A 1 576 ? -13.126 24.016 -4.727 1.00 89.69 576 TRP A C 1
ATOM 4603 O O . TRP A 1 576 ? -12.358 23.632 -3.850 1.00 89.69 576 TRP A O 1
ATOM 4613 N N . PHE A 1 577 ? -13.407 25.310 -4.903 1.00 88.38 577 PHE A N 1
ATOM 4614 C CA . PHE A 1 577 ? -12.747 26.398 -4.181 1.00 88.38 577 PHE A CA 1
ATOM 4615 C C . PHE A 1 577 ? -12.980 26.312 -2.670 1.00 88.38 577 PHE A C 1
ATOM 4617 O O . PHE A 1 577 ? -12.046 26.498 -1.895 1.00 88.38 577 PHE A O 1
ATOM 4624 N N . ALA A 1 578 ? -14.198 25.968 -2.242 1.00 87.06 578 ALA A N 1
ATOM 4625 C CA . ALA A 1 578 ? -14.527 25.808 -0.826 1.00 87.06 578 ALA A CA 1
ATOM 4626 C C . ALA A 1 578 ? -13.715 24.697 -0.135 1.00 87.06 578 ALA A C 1
ATOM 4628 O O . ALA A 1 578 ? -13.370 24.804 1.041 1.00 87.06 578 ALA A O 1
ATOM 4629 N N . GLN A 1 579 ? -13.392 23.636 -0.869 1.00 84.25 579 GLN A N 1
ATOM 4630 C CA . GLN A 1 579 ? -12.645 22.484 -0.360 1.00 84.25 579 GLN A CA 1
ATOM 4631 C C . GLN A 1 579 ? -11.134 22.611 -0.572 1.00 84.25 579 GLN A C 1
ATOM 4633 O O . GLN A 1 579 ? -10.364 21.754 -0.145 1.00 84.25 579 GLN A O 1
ATOM 4638 N N . TRP A 1 580 ? -10.694 23.680 -1.230 1.00 83.94 580 TRP A N 1
ATOM 4639 C CA . TRP A 1 580 ? -9.300 23.882 -1.563 1.00 83.94 580 TRP A CA 1
ATOM 4640 C C . TRP A 1 580 ? -8.497 24.290 -0.319 1.00 83.94 580 TRP A C 1
ATOM 4642 O O . TRP A 1 580 ? -8.722 25.351 0.266 1.00 83.94 580 TRP A O 1
ATOM 4652 N N . SER A 1 581 ? -7.531 23.456 0.082 1.00 80.56 581 SER A N 1
ATOM 4653 C CA . SER A 1 581 ? -6.700 23.655 1.286 1.00 80.56 581 SER A CA 1
ATOM 4654 C C . SER A 1 581 ? -6.073 25.064 1.413 1.00 80.56 581 SER A C 1
ATOM 4656 O O . SER A 1 581 ? -6.175 25.666 2.487 1.00 80.56 581 SER A O 1
ATOM 4658 N N . PRO A 1 582 ? -5.520 25.681 0.345 1.00 82.06 582 PRO A N 1
ATOM 4659 C CA . PRO A 1 582 ? -4.992 27.046 0.417 1.00 82.06 582 PRO A CA 1
ATOM 4660 C C . PRO A 1 582 ? -6.045 28.094 0.820 1.00 82.06 582 PRO A C 1
ATOM 4662 O O . PRO A 1 582 ? -5.751 29.025 1.569 1.00 82.06 582 PRO A O 1
ATOM 4665 N N . TRP A 1 583 ? -7.292 27.939 0.366 1.00 85.69 583 TRP A N 1
ATOM 4666 C CA . TRP A 1 583 ? -8.392 28.821 0.760 1.00 85.69 583 TRP A CA 1
ATOM 4667 C C . TRP A 1 583 ? -8.772 28.635 2.233 1.00 85.69 583 TRP A C 1
ATOM 4669 O O . TRP A 1 583 ? -8.937 29.620 2.953 1.00 85.69 583 TRP A O 1
ATOM 4679 N N . GLN A 1 584 ? -8.815 27.391 2.710 1.00 85.56 584 GLN A N 1
ATOM 4680 C CA . GLN A 1 584 ? -9.070 27.077 4.120 1.00 85.56 584 GLN A CA 1
ATOM 4681 C C . GLN A 1 584 ? -8.012 27.701 5.041 1.00 85.56 584 GLN A C 1
ATOM 4683 O O . GLN A 1 584 ? -8.363 28.354 6.023 1.00 85.56 584 GLN A O 1
ATOM 4688 N N . LYS A 1 585 ? -6.728 27.605 4.671 1.00 81.00 585 LYS A N 1
ATOM 4689 C CA . LYS A 1 585 ? -5.615 28.259 5.381 1.00 81.00 585 LYS A CA 1
ATOM 4690 C C . LYS A 1 585 ? -5.730 29.786 5.397 1.00 81.00 585 LYS A C 1
ATOM 4692 O O . LYS A 1 585 ? -5.409 30.422 6.401 1.00 81.00 585 LYS A O 1
ATOM 4697 N N . LEU A 1 586 ? -6.211 30.393 4.309 1.00 83.94 586 LEU A N 1
ATOM 4698 C CA . LEU A 1 586 ? -6.458 31.836 4.260 1.00 83.94 586 LEU A CA 1
ATOM 4699 C C . LEU A 1 586 ? -7.614 32.251 5.189 1.00 83.94 586 LEU A C 1
ATOM 4701 O O . LEU A 1 586 ? -7.514 33.288 5.848 1.00 83.94 586 LEU A O 1
ATOM 4705 N N . ILE A 1 587 ? -8.688 31.457 5.283 1.00 84.06 587 ILE A N 1
ATOM 4706 C CA . ILE A 1 587 ? -9.787 31.707 6.234 1.00 84.06 587 ILE A CA 1
ATOM 4707 C C . ILE A 1 587 ? -9.303 31.531 7.675 1.00 84.06 587 ILE A C 1
ATOM 4709 O O . ILE A 1 587 ? -9.536 32.421 8.487 1.00 84.06 587 ILE A O 1
ATOM 4713 N N . GLU A 1 588 ? -8.592 30.443 7.987 1.00 84.12 588 GLU A N 1
ATOM 4714 C CA . GLU A 1 588 ? -8.017 30.189 9.318 1.00 84.12 588 GLU A CA 1
ATOM 4715 C C . GLU A 1 588 ? -7.197 31.393 9.810 1.00 84.12 588 GLU A C 1
ATOM 4717 O O . GLU A 1 588 ? -7.296 31.797 10.970 1.00 84.12 588 GLU A O 1
ATOM 4722 N N . ARG A 1 589 ? -6.435 32.020 8.905 1.00 80.62 589 ARG A N 1
ATOM 4723 C CA . ARG A 1 589 ? -5.580 33.166 9.225 1.00 80.62 589 ARG A CA 1
ATOM 4724 C C . ARG A 1 589 ? -6.314 34.511 9.253 1.00 80.62 589 ARG A C 1
ATOM 4726 O O . ARG A 1 589 ? -5.994 35.345 10.096 1.00 80.62 589 ARG A O 1
ATOM 4733 N N . THR A 1 590 ? -7.263 34.750 8.343 1.00 80.75 590 THR A N 1
ATOM 4734 C CA . THR A 1 590 ? -7.930 36.064 8.204 1.00 80.75 590 THR A CA 1
ATOM 4735 C C . THR A 1 590 ? -9.246 36.186 8.979 1.00 80.75 590 THR A C 1
ATOM 4737 O O . THR A 1 590 ? -9.600 37.292 9.385 1.00 80.75 590 THR A O 1
ATOM 4740 N N . GLU A 1 591 ? -9.955 35.081 9.225 1.00 85.12 591 GLU A N 1
ATOM 4741 C CA . GLU A 1 591 ? -11.250 35.025 9.923 1.00 85.12 591 GLU A CA 1
ATOM 4742 C C . GLU A 1 591 ? -11.309 33.849 10.934 1.00 85.12 591 GLU A C 1
ATOM 4744 O O . GLU A 1 591 ? -12.173 32.971 10.831 1.00 85.12 591 GLU A O 1
ATOM 4749 N N . PRO A 1 592 ? -10.433 33.825 11.962 1.00 85.50 592 PRO A N 1
ATOM 4750 C CA . PRO A 1 592 ? -10.269 32.677 12.865 1.00 85.50 592 PRO A CA 1
ATOM 4751 C C . PRO A 1 592 ? -11.544 32.297 13.635 1.00 85.50 592 PRO A C 1
ATOM 4753 O O . PRO A 1 592 ? -11.803 31.119 13.853 1.00 85.50 592 PRO A O 1
ATOM 4756 N N . ALA A 1 593 ? -12.385 33.272 13.995 1.00 85.62 593 ALA A N 1
ATOM 4757 C CA . ALA A 1 593 ? -13.636 33.011 14.715 1.00 85.62 593 ALA A CA 1
ATOM 4758 C C . ALA A 1 593 ? -14.683 32.269 13.860 1.00 85.62 593 ALA A C 1
ATOM 4760 O O . ALA A 1 593 ? -15.497 31.510 14.387 1.00 85.62 593 ALA A O 1
ATOM 4761 N N . LEU A 1 594 ? -14.684 32.489 12.540 1.00 86.19 594 LEU A N 1
ATOM 4762 C CA . LEU A 1 594 ? -15.556 31.752 11.624 1.00 86.19 594 LEU A CA 1
ATOM 4763 C C . LEU A 1 594 ? -15.013 30.357 11.333 1.00 86.19 594 LEU A C 1
ATOM 4765 O O . LEU A 1 594 ? -15.797 29.412 11.242 1.00 86.19 594 LEU A O 1
ATOM 4769 N N . TRP A 1 595 ? -13.687 30.228 11.252 1.00 86.44 595 TRP A N 1
ATOM 4770 C CA . TRP A 1 595 ? -13.013 28.940 11.137 1.00 86.44 595 TRP A CA 1
ATOM 4771 C C . TRP A 1 595 ? -13.308 28.030 12.335 1.00 86.44 595 TRP A C 1
ATOM 4773 O O . TRP A 1 595 ? -13.778 26.914 12.136 1.00 86.44 595 TRP A O 1
ATOM 4783 N N . GLU A 1 596 ? -13.131 28.524 13.565 1.00 85.56 596 GLU A N 1
ATOM 4784 C CA . GLU A 1 596 ? -13.383 27.770 14.804 1.00 85.56 596 GLU A CA 1
ATOM 4785 C C . GLU A 1 596 ? -14.833 27.266 14.869 1.00 85.56 596 GLU A C 1
ATOM 4787 O O . GLU A 1 596 ? -15.078 26.073 15.022 1.00 85.56 596 GLU A O 1
ATOM 4792 N N . LYS A 1 597 ? -15.808 28.139 14.587 1.00 86.56 597 LYS A N 1
ATOM 4793 C CA . LYS A 1 597 ? -17.233 27.773 14.542 1.00 86.56 597 LYS A CA 1
ATOM 4794 C C . LYS A 1 597 ? -17.548 26.695 13.495 1.00 86.56 597 LYS A C 1
ATOM 4796 O O . LYS A 1 597 ? -18.399 25.835 13.731 1.00 86.56 597 LYS A O 1
ATOM 4801 N N . ALA A 1 598 ? -16.932 26.763 12.316 1.00 82.25 598 ALA A N 1
ATOM 4802 C CA . ALA A 1 598 ? -17.129 25.763 11.269 1.00 82.25 598 ALA A CA 1
ATOM 4803 C C . ALA A 1 598 ? -16.450 24.431 11.617 1.00 82.25 598 ALA A C 1
ATOM 4805 O O . ALA A 1 598 ? -17.011 23.372 11.336 1.00 82.25 598 ALA A O 1
ATOM 4806 N N . TYR A 1 599 ? -15.286 24.486 12.264 1.00 79.62 599 TYR A N 1
ATOM 4807 C CA . TYR A 1 599 ? -14.532 23.315 12.692 1.00 79.62 599 TYR A CA 1
ATOM 4808 C C . TYR A 1 599 ? -15.219 22.575 13.849 1.00 79.62 599 TYR A C 1
ATOM 4810 O O . TYR A 1 599 ? -15.373 21.358 13.781 1.00 79.62 599 TYR A O 1
ATOM 4818 N N . ASP A 1 600 ? -15.757 23.294 14.834 1.00 82.25 600 ASP A N 1
ATOM 4819 C CA . ASP A 1 600 ? -16.573 22.711 15.910 1.00 82.25 600 ASP A CA 1
ATOM 4820 C C . ASP A 1 600 ? -17.813 22.007 15.349 1.00 82.25 600 ASP A C 1
ATOM 4822 O O . ASP A 1 600 ? -18.148 20.888 15.736 1.00 82.25 600 ASP A O 1
ATOM 4826 N N . LYS A 1 601 ? -18.475 22.633 14.367 1.00 82.38 601 LYS A N 1
ATOM 4827 C CA . LYS A 1 601 ? -19.620 22.031 13.674 1.00 82.38 601 LYS A CA 1
ATOM 4828 C C . LYS A 1 601 ? -19.218 20.792 12.868 1.00 82.38 601 LYS A C 1
ATOM 4830 O O . LYS A 1 601 ? -20.010 19.859 12.766 1.00 82.38 601 LYS A O 1
ATOM 4835 N N . LYS A 1 602 ? -18.012 20.772 12.292 1.00 81.12 602 LYS A N 1
ATOM 4836 C CA . LYS A 1 602 ? -17.461 19.580 11.639 1.00 81.12 602 LYS A CA 1
ATOM 4837 C C . LYS A 1 602 ? -17.325 18.456 12.667 1.00 81.12 602 LYS A C 1
ATOM 4839 O O . LYS A 1 602 ? -17.926 17.409 12.458 1.00 81.12 602 LYS A O 1
ATOM 4844 N N . ILE A 1 603 ? -16.640 18.685 13.789 1.00 76.75 603 ILE A N 1
ATOM 4845 C CA . ILE A 1 603 ? -16.465 17.679 14.853 1.00 76.75 603 ILE A CA 1
ATOM 4846 C C . ILE A 1 603 ? -17.819 17.120 15.321 1.00 76.75 603 ILE A C 1
ATOM 4848 O O . ILE A 1 603 ? -18.000 15.905 15.327 1.00 76.75 603 ILE A O 1
ATOM 4852 N N . ASP A 1 604 ? -18.802 17.982 15.593 1.00 82.19 604 ASP A N 1
ATOM 4853 C CA . ASP A 1 604 ? -20.143 17.573 16.040 1.00 82.19 604 ASP A CA 1
ATOM 4854 C C . ASP A 1 604 ? -20.866 16.651 15.034 1.00 82.19 604 ASP A C 1
ATOM 4856 O O . ASP A 1 604 ? -21.439 15.625 15.412 1.00 82.19 604 ASP A O 1
ATOM 4860 N N . ILE A 1 605 ? -20.800 16.957 13.731 1.00 75.69 605 ILE A N 1
ATOM 4861 C CA . ILE A 1 605 ? -21.389 16.105 12.679 1.00 75.69 605 ILE A CA 1
ATOM 4862 C C . ILE A 1 605 ? -20.626 14.778 12.554 1.00 75.69 605 ILE A C 1
ATOM 4864 O O . ILE A 1 605 ? -21.243 13.729 12.339 1.00 75.69 605 ILE A O 1
ATOM 4868 N N . TYR A 1 606 ? -19.300 14.801 12.702 1.00 73.44 606 TYR A N 1
ATOM 4869 C CA . TYR A 1 606 ? -18.479 13.592 12.661 1.00 73.44 606 TYR A CA 1
ATOM 4870 C C . TYR A 1 606 ? -18.783 12.650 13.835 1.00 73.44 606 TYR A C 1
ATOM 4872 O O . TYR A 1 606 ? -18.901 11.442 13.633 1.00 73.44 606 TYR A O 1
ATOM 4880 N N . GLU A 1 607 ? -18.983 13.185 15.037 1.00 74.69 607 GLU A N 1
ATOM 4881 C CA . GLU A 1 607 ? -19.309 12.390 16.226 1.00 74.69 607 GLU A CA 1
ATOM 4882 C C . GLU A 1 607 ? -20.740 11.830 16.188 1.00 74.69 607 GLU A C 1
ATOM 4884 O O . GLU A 1 607 ? -20.966 10.674 16.557 1.00 74.69 607 GLU A O 1
ATOM 4889 N N . ASN A 1 608 ? -21.711 12.618 15.711 1.00 76.50 608 ASN A N 1
ATOM 4890 C CA . ASN A 1 608 ? -23.134 12.293 15.863 1.00 76.50 608 ASN A CA 1
ATOM 4891 C C . ASN A 1 608 ? -23.812 11.721 14.605 1.00 76.50 608 ASN A C 1
ATOM 4893 O O . ASN A 1 608 ? -24.760 10.933 14.716 1.00 76.50 608 ASN A O 1
ATOM 4897 N N . GLU A 1 609 ? -23.366 12.092 13.402 1.00 78.44 609 GLU A N 1
ATOM 4898 C CA . GLU A 1 609 ? -24.066 11.767 12.150 1.00 78.44 609 GLU A CA 1
ATOM 4899 C C . GLU A 1 609 ? -23.271 10.874 11.194 1.00 78.44 609 GLU A C 1
ATOM 4901 O O . GLU A 1 609 ? -23.888 10.172 10.390 1.00 78.44 609 GLU A O 1
ATOM 4906 N N . TYR A 1 610 ? -21.939 10.838 11.293 1.00 77.12 610 TYR A N 1
ATOM 4907 C CA . TYR A 1 610 ? -21.064 10.111 10.363 1.00 77.12 610 TYR A CA 1
ATOM 4908 C C . TYR A 1 610 ? -21.468 8.643 10.177 1.00 77.12 610 TYR A C 1
ATOM 4910 O O . TYR A 1 610 ? -21.755 8.196 9.065 1.00 77.12 610 TYR A O 1
ATOM 4918 N N . GLN A 1 611 ? -21.602 7.911 11.284 1.00 75.12 611 GLN A N 1
ATOM 4919 C CA . GLN A 1 611 ? -21.993 6.501 11.258 1.00 75.12 611 GLN A CA 1
ATOM 4920 C C . GLN A 1 611 ? -23.424 6.297 10.749 1.00 75.12 611 GLN A C 1
ATOM 4922 O O . GLN A 1 611 ? -23.713 5.310 10.077 1.00 75.12 611 GLN A O 1
ATOM 4927 N N . ASN A 1 612 ? -24.342 7.223 11.026 1.00 81.50 612 ASN A N 1
ATOM 4928 C CA . ASN A 1 612 ? -25.721 7.114 10.547 1.00 81.50 612 ASN A CA 1
ATOM 4929 C C . ASN A 1 612 ? -25.812 7.339 9.030 1.00 81.50 612 ASN A C 1
ATOM 4931 O O . ASN A 1 612 ? -26.576 6.641 8.368 1.00 81.50 612 ASN A O 1
ATOM 4935 N N . ARG A 1 613 ? -25.010 8.260 8.479 1.00 80.44 613 ARG A N 1
ATOM 4936 C CA . ARG A 1 613 ? -24.938 8.535 7.034 1.00 80.44 613 ARG A CA 1
ATOM 4937 C C . ARG A 1 613 ? -24.302 7.381 6.257 1.00 80.44 613 ARG A C 1
ATOM 4939 O O . ARG A 1 613 ? -24.837 7.001 5.223 1.00 80.44 613 ARG A O 1
ATOM 4946 N N . ILE A 1 614 ? -23.250 6.761 6.799 1.00 76.88 614 ILE A N 1
ATOM 4947 C CA . ILE A 1 614 ? -22.659 5.537 6.228 1.00 76.88 614 ILE A CA 1
ATOM 4948 C C . ILE A 1 614 ? -23.685 4.400 6.200 1.00 76.88 614 ILE A C 1
ATOM 4950 O O . ILE A 1 614 ? -23.914 3.797 5.156 1.00 76.88 614 ILE A O 1
ATOM 4954 N N . ASN A 1 615 ? -24.362 4.148 7.325 1.00 77.38 615 ASN A N 1
ATOM 4955 C CA . ASN A 1 615 ? -25.379 3.099 7.404 1.00 77.38 615 ASN A CA 1
ATOM 4956 C C . ASN A 1 615 ? -26.578 3.358 6.469 1.00 77.38 615 ASN A C 1
ATOM 4958 O O . ASN A 1 615 ? -27.209 2.407 6.019 1.00 77.38 615 ASN A O 1
ATOM 4962 N N . ALA A 1 616 ? -26.922 4.617 6.185 1.00 79.81 616 ALA A N 1
ATOM 4963 C CA . ALA A 1 616 ? -27.976 4.956 5.229 1.00 79.81 616 ALA A CA 1
ATOM 4964 C C . ALA A 1 616 ? -27.550 4.652 3.780 1.00 79.81 616 ALA A C 1
ATOM 4966 O O . ALA A 1 616 ? -28.256 3.924 3.090 1.00 79.81 616 ALA A O 1
ATOM 4967 N N . GLU A 1 617 ? -26.366 5.109 3.360 1.00 76.50 617 GLU A N 1
ATOM 4968 C CA . GLU A 1 617 ? -25.832 4.861 2.008 1.00 76.50 617 GLU A CA 1
ATOM 4969 C C . GLU A 1 617 ? -25.579 3.365 1.736 1.00 76.50 617 GLU A C 1
ATOM 4971 O O . GLU A 1 617 ? -25.839 2.881 0.634 1.00 76.50 617 GLU A O 1
ATOM 4976 N N . LEU A 1 618 ? -25.141 2.601 2.745 1.00 75.75 618 LEU A N 1
ATOM 4977 C CA . LEU A 1 618 ? -24.978 1.142 2.643 1.00 75.75 618 LEU A CA 1
ATOM 4978 C C . LEU A 1 618 ? -26.305 0.399 2.482 1.00 75.75 618 LEU A C 1
ATOM 4980 O O . LEU A 1 618 ? -26.367 -0.593 1.755 1.00 75.75 618 LEU A O 1
ATOM 4984 N N . ASN A 1 619 ? -27.361 0.867 3.157 1.00 78.44 619 ASN A N 1
ATOM 4985 C CA . ASN A 1 619 ? -28.702 0.310 2.995 1.00 78.44 619 ASN A CA 1
ATOM 4986 C C . ASN A 1 619 ? -29.260 0.605 1.597 1.00 78.44 619 ASN A C 1
ATOM 4988 O O . ASN A 1 619 ? -29.853 -0.284 0.993 1.00 78.44 619 ASN A O 1
ATOM 4992 N N . ASP A 1 620 ? -29.034 1.811 1.074 1.00 76.25 620 ASP A N 1
ATOM 4993 C CA . ASP A 1 620 ? -29.513 2.216 -0.252 1.00 76.25 620 ASP A CA 1
ATOM 4994 C C . ASP A 1 620 ? -28.796 1.475 -1.394 1.00 76.25 620 ASP A C 1
ATOM 4996 O O . ASP A 1 620 ? -29.385 1.253 -2.452 1.00 76.25 620 ASP A O 1
ATOM 5000 N N . CYS A 1 621 ? -27.547 1.049 -1.177 1.00 72.12 621 CYS A N 1
ATOM 5001 C CA . CYS A 1 621 ? -26.773 0.269 -2.145 1.00 72.12 621 CYS A CA 1
ATOM 5002 C C . CYS A 1 621 ? -26.927 -1.259 -1.990 1.00 72.12 621 CYS A C 1
ATOM 5004 O O . CYS A 1 621 ? -26.329 -1.990 -2.771 1.00 72.12 621 CYS A O 1
ATOM 5006 N N . GLU A 1 622 ? -27.691 -1.752 -1.004 1.00 72.50 622 GLU A N 1
ATOM 5007 C CA . GLU A 1 622 ? -27.807 -3.185 -0.650 1.00 72.50 622 GLU A CA 1
ATOM 5008 C C . GLU A 1 622 ? -26.457 -3.880 -0.328 1.00 72.50 622 GLU A C 1
ATOM 5010 O O . GLU A 1 622 ? -26.344 -5.103 -0.398 1.00 72.50 622 GLU A O 1
ATOM 5015 N N . LEU A 1 623 ? -25.436 -3.114 0.080 1.00 69.75 623 LEU A N 1
ATOM 5016 C CA . LEU A 1 623 ? -24.062 -3.584 0.350 1.00 69.75 623 LEU A CA 1
ATOM 5017 C C . LEU A 1 623 ? -23.745 -3.688 1.854 1.00 69.75 623 LEU A C 1
ATOM 5019 O O . LEU A 1 623 ? -22.595 -3.602 2.278 1.00 69.75 623 LEU A O 1
ATOM 5023 N N . MET A 1 624 ? -24.769 -3.858 2.692 1.00 54.88 624 MET A N 1
ATOM 5024 C CA . MET A 1 624 ? -24.605 -4.003 4.143 1.00 54.88 624 MET A CA 1
ATOM 5025 C C . MET A 1 624 ? -23.703 -5.201 4.490 1.00 54.88 624 MET A C 1
ATOM 5027 O O . MET A 1 624 ? -24.071 -6.350 4.239 1.00 54.88 624 MET A O 1
ATOM 5031 N N . GLY A 1 625 ? -22.555 -4.934 5.123 1.00 53.19 625 GLY A N 1
ATOM 5032 C CA . GLY A 1 625 ? -21.568 -5.946 5.523 1.00 53.19 625 GLY A CA 1
ATOM 5033 C C . GLY A 1 625 ? -20.389 -6.132 4.561 1.00 53.19 625 GLY A C 1
ATOM 5034 O O . GLY A 1 625 ? -19.550 -6.997 4.816 1.00 53.19 625 GLY A O 1
ATOM 5035 N N . ASP A 1 626 ? -20.311 -5.342 3.487 1.00 61.38 626 ASP A N 1
ATOM 5036 C CA . ASP A 1 626 ? -19.131 -5.235 2.626 1.00 61.38 626 ASP A CA 1
ATOM 5037 C C . ASP A 1 626 ? -18.170 -4.168 3.190 1.00 61.38 626 ASP A C 1
ATOM 5039 O O . ASP A 1 626 ? -18.475 -2.974 3.219 1.00 61.38 626 ASP A O 1
ATOM 5043 N N . VAL A 1 627 ? -17.009 -4.616 3.677 1.00 56.12 627 VAL A N 1
ATOM 5044 C CA . VAL A 1 627 ? -16.011 -3.774 4.363 1.00 56.12 627 VAL A CA 1
ATOM 5045 C C . VAL A 1 627 ? -15.325 -2.801 3.393 1.00 56.12 627 VAL A C 1
ATOM 5047 O O . VAL A 1 627 ? -14.956 -1.690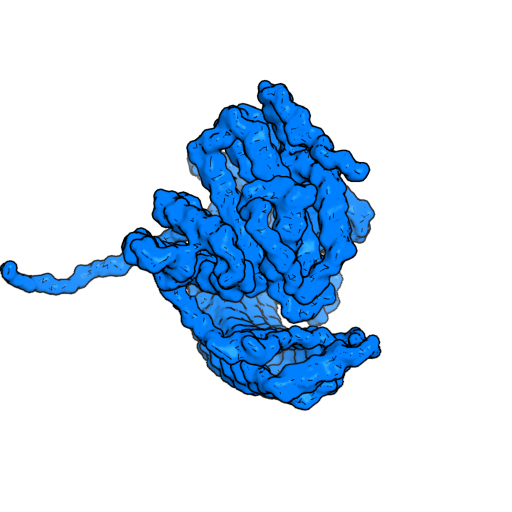 3.788 1.00 56.12 627 VAL A O 1
ATOM 5050 N N . ASP A 1 628 ? -15.208 -3.169 2.116 1.00 54.66 628 ASP A N 1
ATOM 5051 C CA . ASP A 1 628 ? -14.640 -2.301 1.083 1.00 54.66 628 ASP A CA 1
ATOM 5052 C C . ASP A 1 628 ? -15.654 -1.230 0.670 1.00 54.66 628 ASP A C 1
ATOM 5054 O O . ASP A 1 628 ? -15.291 -0.058 0.510 1.00 54.66 628 ASP A O 1
ATOM 5058 N N . ALA A 1 629 ? -16.942 -1.590 0.602 1.00 61.44 629 ALA A N 1
ATOM 5059 C CA . ALA A 1 629 ? -18.025 -0.625 0.423 1.00 61.44 629 ALA A CA 1
ATOM 5060 C C . ALA A 1 629 ? -18.121 0.342 1.614 1.00 61.44 629 ALA A C 1
ATOM 5062 O O . ALA A 1 629 ? -18.266 1.545 1.407 1.00 61.44 629 ALA A O 1
ATOM 5063 N N . GLU A 1 630 ? -17.968 -0.143 2.850 1.00 63.47 630 GLU A N 1
ATOM 5064 C CA . GLU A 1 630 ? -17.908 0.686 4.064 1.00 63.47 630 GLU A CA 1
ATOM 5065 C C . GLU A 1 630 ? -16.731 1.674 4.039 1.00 63.47 630 GLU A C 1
ATOM 5067 O O . GLU A 1 630 ? -16.912 2.851 4.362 1.00 63.47 630 GLU A O 1
ATOM 5072 N N . ARG A 1 631 ? -15.540 1.242 3.604 1.00 68.12 631 ARG A N 1
ATOM 5073 C CA . ARG A 1 631 ? -14.349 2.103 3.491 1.00 68.12 631 ARG A CA 1
ATOM 5074 C C . ARG A 1 631 ? -14.500 3.147 2.377 1.00 68.12 631 ARG A C 1
ATOM 5076 O O . ARG A 1 631 ? -14.237 4.328 2.612 1.00 68.12 631 ARG A O 1
ATOM 5083 N N . ALA A 1 632 ? -14.964 2.749 1.192 1.00 68.25 632 ALA A N 1
ATOM 5084 C CA . ALA A 1 632 ? -15.170 3.657 0.060 1.00 68.25 632 ALA A CA 1
ATOM 5085 C C . ALA A 1 632 ? -16.303 4.669 0.321 1.00 68.25 632 ALA A C 1
ATOM 5087 O O . ALA A 1 632 ? -16.147 5.869 0.065 1.00 68.25 632 ALA A O 1
ATOM 5088 N N . LEU A 1 633 ? -17.424 4.215 0.892 1.00 73.88 633 LEU A N 1
ATOM 5089 C CA . LEU A 1 633 ? -18.527 5.087 1.300 1.00 73.88 633 LEU A CA 1
ATOM 5090 C C . LEU A 1 633 ? -18.140 5.959 2.493 1.00 73.88 633 LEU A C 1
ATOM 5092 O O . LEU A 1 633 ? -18.575 7.103 2.561 1.00 73.88 633 LEU A O 1
ATOM 5096 N N . GLY A 1 634 ? -17.274 5.482 3.388 1.00 73.44 634 GLY A N 1
ATOM 5097 C CA . GLY A 1 634 ? -16.713 6.281 4.472 1.00 73.44 634 GLY A CA 1
ATOM 5098 C C . GLY A 1 634 ? -15.980 7.521 3.962 1.00 73.44 634 GLY A C 1
ATOM 5099 O O . GLY A 1 634 ? -16.250 8.617 4.453 1.00 73.44 634 GLY A O 1
ATOM 5100 N N . ILE A 1 635 ? -15.120 7.376 2.946 1.00 73.62 635 ILE A N 1
ATOM 5101 C CA . ILE A 1 635 ? -14.412 8.497 2.295 1.00 73.62 635 ILE A CA 1
ATOM 5102 C C . ILE A 1 635 ? -15.406 9.437 1.599 1.00 73.62 635 ILE A C 1
ATOM 5104 O O . ILE A 1 635 ? -15.324 10.655 1.764 1.00 73.62 635 ILE A O 1
ATOM 5108 N N . LYS A 1 636 ? -16.384 8.882 0.871 1.00 77.75 636 LYS A N 1
ATOM 5109 C CA . LYS A 1 636 ? -17.447 9.663 0.215 1.00 77.75 636 LYS A CA 1
ATOM 5110 C C . LYS A 1 636 ? -18.247 10.493 1.229 1.00 77.75 636 LYS A C 1
ATOM 5112 O O . LYS A 1 636 ? -18.414 11.692 1.038 1.00 77.75 636 LYS A O 1
ATOM 5117 N N . VAL A 1 637 ? -18.670 9.889 2.340 1.00 80.75 637 VAL A N 1
ATOM 5118 C CA . VAL A 1 637 ? -19.427 10.561 3.408 1.00 80.75 637 VAL A CA 1
ATOM 5119 C C . VAL A 1 637 ? -18.581 11.628 4.106 1.00 80.75 637 VAL A C 1
ATOM 5121 O O . VAL A 1 637 ? -19.114 12.688 4.430 1.00 80.75 637 VAL A O 1
ATOM 5124 N N . MET A 1 638 ? -17.275 11.402 4.308 1.00 75.69 638 MET A N 1
ATOM 5125 C CA . MET A 1 638 ? -16.371 12.450 4.809 1.00 75.69 638 MET A CA 1
ATOM 5126 C C . MET A 1 638 ? -16.335 13.649 3.857 1.00 75.69 638 MET A C 1
ATOM 5128 O O . MET A 1 638 ? -16.512 14.785 4.291 1.00 75.69 638 MET A O 1
ATOM 5132 N N . HIS A 1 639 ? -16.171 13.392 2.559 1.00 78.50 639 HIS A N 1
ATOM 5133 C CA . HIS A 1 639 ? -16.155 14.430 1.533 1.00 78.50 639 HIS A CA 1
ATOM 5134 C C . HIS A 1 639 ? -17.487 15.199 1.476 1.00 78.50 639 HIS A C 1
ATOM 5136 O O . HIS A 1 639 ? -17.499 16.427 1.392 1.00 78.50 639 HIS A O 1
ATOM 5142 N N . ASP A 1 640 ? -18.619 14.505 1.609 1.00 82.31 640 ASP A N 1
ATOM 5143 C CA . ASP A 1 640 ? -19.943 15.130 1.648 1.00 82.31 640 ASP A CA 1
ATOM 5144 C C . ASP A 1 640 ? -20.147 15.982 2.909 1.00 82.31 640 ASP A C 1
ATOM 5146 O O . ASP A 1 640 ? -20.688 17.088 2.828 1.00 82.31 640 ASP A O 1
ATOM 5150 N N . ILE A 1 641 ? -19.685 15.523 4.077 1.00 80.81 641 ILE A N 1
ATOM 5151 C CA . ILE A 1 641 ? -19.709 16.327 5.309 1.00 80.81 641 ILE A CA 1
ATOM 5152 C C . ILE A 1 641 ? -18.857 17.584 5.131 1.00 80.81 641 ILE A C 1
ATOM 5154 O O . ILE A 1 641 ? -19.340 18.686 5.408 1.00 80.81 641 ILE A O 1
ATOM 5158 N N . ASP A 1 642 ? -17.648 17.448 4.593 1.00 80.31 642 ASP A N 1
ATOM 5159 C CA . ASP A 1 642 ? -16.754 18.574 4.330 1.00 80.31 642 ASP A CA 1
ATOM 5160 C C . ASP A 1 642 ? -17.393 19.602 3.390 1.00 80.31 642 ASP A C 1
ATOM 5162 O O . ASP A 1 642 ? -17.366 20.801 3.683 1.00 80.31 642 ASP A O 1
ATOM 5166 N N . LYS A 1 643 ? -18.100 19.169 2.340 1.00 84.06 643 LYS A N 1
ATOM 5167 C CA . LYS A 1 643 ? -18.904 20.071 1.495 1.00 84.06 643 LYS A CA 1
ATOM 5168 C C . LYS A 1 643 ? -19.967 20.823 2.287 1.00 84.06 643 LYS A C 1
ATOM 5170 O O . LYS A 1 643 ? -20.106 22.037 2.121 1.00 84.06 643 LYS A O 1
ATOM 5175 N N . THR A 1 644 ? -20.709 20.138 3.162 1.00 84.75 644 THR A N 1
ATOM 5176 C CA . THR A 1 644 ? -21.771 20.782 3.959 1.00 84.75 644 THR A CA 1
ATOM 5177 C C . THR A 1 644 ? -21.253 21.829 4.946 1.00 84.75 644 THR A C 1
ATOM 5179 O O . THR A 1 644 ? -22.017 22.708 5.352 1.00 84.75 644 THR A O 1
ATOM 5182 N N . ILE A 1 645 ? -19.972 21.763 5.314 1.00 87.69 645 ILE A N 1
ATOM 5183 C CA . ILE A 1 645 ? -19.323 22.712 6.221 1.00 87.69 645 ILE A CA 1
ATOM 5184 C C . ILE A 1 645 ? -18.633 23.837 5.450 1.00 87.69 645 ILE A C 1
ATOM 5186 O O . ILE A 1 645 ? -18.892 25.017 5.704 1.00 87.69 645 ILE A O 1
ATOM 5190 N N . PHE A 1 646 ? -17.772 23.491 4.495 1.00 86.38 646 PHE A N 1
ATOM 5191 C CA . PHE A 1 646 ? -16.879 24.457 3.866 1.00 86.38 646 PHE A CA 1
ATOM 5192 C C . PHE A 1 646 ? -17.559 25.311 2.792 1.00 86.38 646 PHE A C 1
ATOM 5194 O O . PHE A 1 646 ? -17.153 26.460 2.596 1.00 86.38 646 PHE A O 1
ATOM 5201 N N . ILE A 1 647 ? -18.623 24.822 2.136 1.00 88.31 647 ILE A N 1
ATOM 5202 C CA . ILE A 1 647 ? -19.382 25.637 1.171 1.00 88.31 647 ILE A CA 1
ATOM 5203 C C . ILE A 1 647 ? -20.059 26.823 1.883 1.00 88.31 647 ILE A C 1
ATOM 5205 O O . ILE A 1 647 ? -19.797 27.960 1.482 1.00 88.31 647 ILE A O 1
ATOM 5209 N N . PRO A 1 648 ? -20.871 26.635 2.948 1.00 89.06 648 PRO A N 1
ATOM 5210 C CA . PRO A 1 648 ? -21.439 27.765 3.684 1.00 89.06 648 PRO A CA 1
ATOM 5211 C C . PRO A 1 648 ? -20.380 28.701 4.273 1.00 89.06 648 PRO A C 1
ATOM 5213 O O . PRO A 1 648 ? -20.533 29.915 4.155 1.00 89.06 648 PRO A O 1
ATOM 5216 N N . LEU A 1 649 ? -19.295 28.152 4.837 1.00 89.62 649 LEU A N 1
ATOM 5217 C CA . LEU A 1 649 ? -18.185 28.942 5.381 1.00 89.62 649 LEU A CA 1
ATOM 5218 C C . LEU A 1 649 ? -17.582 29.875 4.321 1.00 89.62 649 LEU A C 1
ATOM 5220 O O . LEU A 1 649 ? -17.345 31.051 4.584 1.00 89.62 649 LEU A O 1
ATOM 5224 N N . THR A 1 650 ? -17.375 29.364 3.108 1.00 87.81 650 THR A N 1
ATOM 5225 C CA . THR A 1 650 ? -16.818 30.132 1.988 1.00 87.81 650 THR A CA 1
ATOM 5226 C C . THR A 1 650 ? -17.723 31.294 1.590 1.00 87.81 650 THR A C 1
ATOM 5228 O O . THR A 1 650 ? -17.241 32.410 1.396 1.00 87.81 650 THR A O 1
ATOM 5231 N N . TRP A 1 651 ? -19.035 31.067 1.498 1.00 87.94 651 TRP A N 1
ATOM 5232 C CA . TRP A 1 651 ? -19.988 32.134 1.182 1.00 87.94 651 TRP A CA 1
ATOM 5233 C C . TRP A 1 651 ? -20.101 33.168 2.308 1.00 87.94 651 TRP A C 1
ATOM 5235 O O . TRP A 1 651 ? -20.181 34.357 2.011 1.00 87.94 651 TRP A O 1
ATOM 5245 N N . GLU A 1 652 ? -20.053 32.751 3.577 1.00 88.50 652 GLU A N 1
ATOM 5246 C CA . GLU A 1 652 ? -20.066 33.657 4.737 1.00 88.50 652 GLU A CA 1
ATOM 5247 C C . GLU A 1 652 ? -18.802 34.537 4.773 1.00 88.50 652 GLU A C 1
ATOM 5249 O O . GLU A 1 652 ? -18.906 35.759 4.904 1.00 88.50 652 GLU A O 1
ATOM 5254 N N . ALA A 1 653 ? -17.625 33.953 4.526 1.00 86.38 653 ALA A N 1
ATOM 5255 C CA . ALA A 1 653 ? -16.358 34.683 4.434 1.00 86.38 653 ALA A CA 1
ATOM 5256 C C . ALA A 1 653 ? -16.333 35.682 3.257 1.00 86.38 653 ALA A C 1
ATOM 5258 O O . ALA A 1 653 ? -15.890 36.826 3.389 1.00 86.38 653 ALA A O 1
ATOM 5259 N N . LEU A 1 654 ? -16.858 35.295 2.089 1.00 87.00 654 LEU A N 1
ATOM 5260 C CA . LEU A 1 654 ? -16.965 36.201 0.940 1.00 87.00 654 LEU A CA 1
ATOM 5261 C C . LEU A 1 654 ? -17.996 37.314 1.164 1.00 87.00 654 LEU A C 1
ATOM 5263 O O . LEU A 1 654 ? -17.760 38.449 0.738 1.00 87.00 654 LEU A O 1
ATOM 5267 N N . ALA A 1 655 ? -19.106 37.025 1.846 1.00 88.00 655 ALA A N 1
ATOM 5268 C CA . ALA A 1 655 ? -20.136 38.005 2.182 1.00 88.00 655 ALA A CA 1
ATOM 5269 C C . ALA A 1 655 ? -19.623 39.057 3.178 1.00 88.00 655 ALA A C 1
ATOM 5271 O O . ALA A 1 655 ? -19.857 40.254 2.979 1.00 88.00 655 ALA A O 1
ATOM 5272 N N . ASN A 1 656 ? -18.835 38.652 4.182 1.00 85.31 656 ASN A N 1
ATOM 5273 C CA . ASN A 1 656 ? -18.172 39.575 5.116 1.00 85.31 656 ASN A CA 1
ATOM 5274 C C . ASN A 1 656 ? -17.303 40.609 4.394 1.00 85.31 656 ASN A C 1
ATOM 5276 O O . ASN A 1 656 ? -17.269 41.784 4.771 1.00 85.31 656 ASN A O 1
ATOM 5280 N N . LYS A 1 657 ? -16.649 40.182 3.310 1.00 83.25 657 LYS A N 1
ATOM 5281 C CA . LYS A 1 657 ? -15.796 41.027 2.467 1.00 83.25 657 LYS A CA 1
ATOM 5282 C C . LYS A 1 657 ? -16.538 41.656 1.276 1.00 83.25 657 LYS A C 1
ATOM 5284 O O . LYS A 1 657 ? -15.921 42.407 0.523 1.00 83.25 657 LYS A O 1
ATOM 5289 N N . LYS A 1 658 ? -17.850 41.415 1.118 1.00 85.44 658 LYS A N 1
ATOM 5290 C CA . LYS A 1 658 ? -18.704 41.867 -0.007 1.00 85.44 658 LYS A CA 1
ATOM 5291 C C . LYS A 1 658 ? -18.164 41.470 -1.386 1.00 85.44 658 LYS A C 1
ATOM 5293 O O . LYS A 1 658 ? -18.188 42.259 -2.334 1.00 85.44 658 LYS A O 1
ATOM 5298 N N . GLN A 1 659 ? -17.625 40.261 -1.485 1.00 86.75 659 GLN A N 1
ATOM 5299 C CA . GLN A 1 659 ? -16.943 39.746 -2.672 1.00 86.75 659 GLN A CA 1
ATOM 5300 C C . GLN A 1 659 ? -17.565 38.445 -3.202 1.00 86.75 659 GLN A C 1
ATOM 5302 O O . GLN A 1 659 ? -16.910 37.698 -3.924 1.00 86.75 659 GLN A O 1
ATOM 5307 N N . GLU A 1 660 ? -18.855 38.200 -2.941 1.00 86.38 660 GLU A N 1
ATOM 5308 C CA . GLU A 1 660 ? -19.561 36.997 -3.424 1.00 86.38 660 GLU A CA 1
ATOM 5309 C C . GLU A 1 660 ? -19.522 36.866 -4.956 1.00 86.38 660 GLU A C 1
ATOM 5311 O O . GLU A 1 660 ? -19.465 35.766 -5.503 1.00 86.38 660 GLU A O 1
ATOM 5316 N N . SER A 1 661 ? -19.474 38.003 -5.660 1.00 86.19 661 SER A N 1
ATOM 5317 C CA . SER A 1 661 ? -19.385 38.047 -7.124 1.00 86.19 661 SER A CA 1
ATOM 5318 C C . SER A 1 661 ? -18.133 37.377 -7.709 1.00 86.19 661 SER A C 1
ATOM 5320 O O . SER A 1 661 ? -18.142 37.026 -8.889 1.00 86.19 661 SER A O 1
ATOM 5322 N N . LEU A 1 662 ? -17.085 37.143 -6.907 1.00 85.38 662 LEU A N 1
ATOM 5323 C CA . LEU A 1 662 ? -15.858 36.474 -7.348 1.00 85.38 662 LEU A CA 1
ATOM 5324 C C . LEU A 1 662 ? -16.071 34.997 -7.712 1.00 85.38 662 LEU A C 1
ATOM 5326 O O . LEU A 1 662 ? -15.286 34.459 -8.495 1.00 85.38 662 LEU A O 1
ATOM 5330 N N . LEU A 1 663 ? -17.126 34.350 -7.201 1.00 86.19 663 LEU A N 1
ATOM 5331 C CA . LEU A 1 663 ? -17.474 32.954 -7.508 1.00 86.19 663 LEU A CA 1
ATOM 5332 C C . LEU A 1 663 ? -18.523 32.805 -8.620 1.00 86.19 663 LEU A C 1
ATOM 5334 O O . LEU A 1 663 ? -18.910 31.685 -8.949 1.00 86.19 663 LEU A O 1
ATOM 5338 N N . ASN A 1 664 ? -18.959 33.903 -9.243 1.00 86.56 664 ASN A N 1
ATOM 5339 C CA . ASN A 1 664 ? -19.902 33.840 -10.358 1.00 86.56 664 ASN A CA 1
ATOM 5340 C C . ASN A 1 664 ? -19.329 33.080 -11.565 1.00 86.56 664 ASN A C 1
ATOM 5342 O O . ASN A 1 664 ? -18.113 32.907 -11.711 1.00 86.56 664 ASN A O 1
ATOM 5346 N N . LYS A 1 665 ? -20.235 32.656 -12.456 1.00 86.88 665 LYS A N 1
ATOM 5347 C CA . LYS A 1 665 ? -19.879 32.072 -13.754 1.00 86.88 665 LYS A CA 1
ATOM 5348 C C . LYS A 1 665 ? -18.974 33.039 -14.513 1.00 86.88 665 LYS A C 1
ATOM 5350 O O . LYS A 1 665 ? -19.314 34.213 -14.661 1.00 86.88 665 LYS A O 1
ATOM 5355 N N . LYS A 1 666 ? -17.827 32.537 -14.967 1.00 84.00 666 LYS A N 1
ATOM 5356 C CA . LYS A 1 666 ? -16.806 33.343 -15.642 1.00 84.00 666 LYS A CA 1
ATOM 5357 C C . LYS A 1 666 ? -16.966 33.311 -17.159 1.00 84.00 666 LYS A C 1
ATOM 5359 O O . LYS A 1 666 ? -16.756 34.328 -17.814 1.00 84.00 666 LYS A O 1
ATOM 5364 N N . TRP A 1 667 ? -17.345 32.163 -17.713 1.00 86.19 667 TRP A N 1
ATOM 5365 C CA . TRP A 1 667 ? -17.398 31.962 -19.157 1.00 86.19 667 TRP A CA 1
ATOM 5366 C C . TRP A 1 667 ? -18.819 32.114 -19.700 1.00 86.19 667 TRP A C 1
ATOM 5368 O O . TRP A 1 667 ? -19.762 31.563 -19.134 1.00 86.19 667 TRP A O 1
ATOM 5378 N N . ASN A 1 668 ? -18.955 32.802 -20.833 1.00 78.69 668 ASN A N 1
ATOM 5379 C CA . ASN A 1 668 ? -20.137 32.704 -21.688 1.00 78.69 668 ASN A CA 1
ATOM 5380 C C . ASN A 1 668 ? -19.861 31.589 -22.700 1.00 78.69 668 ASN A C 1
ATOM 5382 O O . ASN A 1 668 ? -19.072 31.796 -23.621 1.00 78.69 668 ASN A O 1
ATOM 5386 N N . ILE A 1 669 ? -20.430 30.411 -22.443 1.00 71.94 669 ILE A N 1
ATOM 5387 C CA . ILE A 1 669 ? -20.218 29.174 -23.212 1.00 71.94 669 ILE A CA 1
ATOM 5388 C C . ILE A 1 669 ? -21.329 29.014 -24.238 1.00 71.94 669 ILE A C 1
ATOM 5390 O O . ILE A 1 669 ? -22.501 29.221 -23.838 1.00 71.94 669 ILE A O 1
#

InterPro domains:
  IPR001611 Leucine-rich repeat [PS51450] (265-286)
  IPR029487 Novel E3 ligase domain [PF14496] (389-593)
  IPR029487 Novel E3 ligase domain [PS52053] (376-669)
  IPR032675 Leucine-rich repeat domain superfamily [G3DSA:3.80.10.10] (63-367)
  IPR051071 Leucine-rich repeat-containing bacterial E3 ubiquitin ligases [PTHR47114] (242-606)